Protein AF-A0A8H7NEH6-F1 (afdb_monomer)

Sequence (547 aa):
MSMLSLAQAREEEQWRLLWLERVTLSFSSKQAKIGVTNLLNSFQRCFSGQAAEGLDSSWQFFVHHYRNNETQAYRDPHYTYLMSNGSYHIGPNPPEGAEPLGIVYPRGVTWDYIAEVTGDNSFEAAAMREYFMKAEKCNYLPQGTPGHGFDGFITLSRNNVTYLTGSAGVVDQLSKASLEVEGIEANSTDALADLLLRDPYPPGEYSEGIFMLVSAVTETKRRSGARTYVVDTLNAKNTDGSKKYPLTLSTRSLATKVLFDQQGEVPRAYGVEYMNRARLKEVIVSGGSFNTPQILKLSGVGPREELEKFDIPVVADVPAVDNYEATVIGDAAIDWDNYSENCTFDFGASDPCYQEWLLSGTGPYGEAAAPLSLVYRSSVSDNEHPDLWLYGAPGAAVTGFYPGFSRPAASPASFSWALAQMPGPGSDARGVSRCALVEAGELALNLFNQTSETWAPITIVSPGPGEDLRQSLKDEAFGHHATGSCRMGPKGDRDACTDSQFRVQGVEGLRVADASVFPRAPGAWPTMPTYMIGLKLADILSREASS

pLDDT: mean 71.74, std 18.77, range [25.03, 95.81]

Organism: Bionectria ochroleuca (NCBI:txid29856)

Solvent-accessible surface area (backbone atoms only — not comparable to full-atom values): 30171 Å² total; per-residue (Å²): 138,64,71,65,67,63,47,55,58,50,51,51,55,53,53,58,67,72,65,77,69,71,80,63,88,73,83,75,88,69,64,91,76,71,64,83,60,64,70,89,69,70,69,89,63,54,46,62,47,63,43,60,65,30,63,56,70,43,81,94,72,46,39,51,94,51,85,67,72,83,69,63,54,58,62,24,66,57,31,28,24,41,35,88,88,74,49,78,47,69,23,58,83,74,66,92,79,46,46,83,52,28,38,40,55,13,36,28,36,30,51,50,59,47,14,62,59,40,71,38,67,73,34,24,56,76,54,41,40,55,37,47,24,59,37,24,15,53,70,70,61,68,91,82,46,80,74,59,15,73,83,26,66,32,26,33,26,55,53,68,62,64,70,48,58,68,18,70,61,52,41,48,55,50,35,48,50,25,32,76,62,58,68,41,78,48,91,39,59,64,56,42,43,59,46,31,66,45,78,87,76,57,77,89,62,74,68,57,28,50,31,49,52,68,39,56,18,38,98,54,36,42,79,38,36,71,70,53,49,52,52,50,51,64,68,35,54,43,98,88,69,47,70,61,51,97,73,80,88,75,79,101,65,75,76,60,29,58,38,66,46,72,89,52,100,53,38,29,33,30,49,38,73,77,55,97,65,79,77,41,84,60,42,77,45,63,57,31,34,74,46,37,46,47,28,34,37,69,48,11,37,28,43,54,76,64,33,58,74,69,79,36,68,78,63,30,56,27,54,66,52,84,53,42,24,31,52,37,30,31,31,36,65,44,67,45,69,52,84,54,76,78,46,67,86,69,74,46,94,83,12,57,34,43,51,40,26,72,74,70,21,41,57,59,50,38,38,66,88,49,53,41,34,36,34,36,59,42,97,71,44,60,70,87,47,50,27,34,41,38,36,26,30,74,38,26,59,69,83,57,67,50,101,65,52,63,64,62,90,46,47,48,25,18,32,18,43,31,42,33,42,24,50,52,89,64,60,49,101,81,59,52,70,66,48,40,57,40,53,52,45,52,49,48,53,49,52,50,72,66,49,57,74,87,37,40,67,56,45,59,60,37,51,45,90,88,57,56,57,76,51,40,55,61,64,58,46,19,34,75,61,45,30,9,33,37,10,44,21,33,91,84,44,60,67,22,30,16,30,90,85,29,36,33,57,72,47,36,38,36,32,53,54,36,39,14,36,33,74,25,20,63,32,80,62,41,66,68,56,34,51,26,49,45,49,50,52,52,50,52,52,52,52,66,75,72,111

Radius of gyration: 24.18 Å; Cα contacts (8 Å, |Δi|>4): 1091; chains: 1; bounding box: 61×60×71 Å

Foldseek 3Di:
DDCVVVVVVVVLVVLVVQPPDDWDADDDPPQPPFAADDPPPPDDQLADLVQQQDSNRHDDAFTDPDPPHPPQQLQFQAFWWQDPVRDIDGHHDDPPPTHTGHAFFFAFAFQVVLCVFQVPCCSPLVNLLVLLQQAEQEPLDPPPDPSHHNPHQQYKAFFDLCQQLVWPLSVQLQQLQQCVWVVDRQPHSVSSSVQQSDDCDDPPARGWGKYFDIARADPLLTHTAPVSVLVCQQCDADPVRHRPDPDDDDPPQDFQEFDWDPPDPFTATFGTPSDPDGGDLFAEDAPPQPVSLRRCLQHQAEAPVVNVVVVHHHQAHAFWDGRWWFKWKWFWPDFTDGQCPQAPPPLDPSGVQNVCCVPRVDGDSSHHQFGIKTFHQDPLADPPHTFKIWTKHQQDDCLADHNPNSPDPGGSRMMMTIIHTHHDDPDDPSPSVLRRVLVVVVVVVVSQVSRDPVGPDIGIPPVHDPDDNSVSRVSSMHYDQIATRQEEGYQPPSHHQAHPLQDGHRHHRYGYQARHHGNGQHGSHNRSVSSSSVVVNVVSVVVVVVD

Structure (mmCIF, N/CA/C/O backbone):
data_AF-A0A8H7NEH6-F1
#
_entry.id   AF-A0A8H7NEH6-F1
#
loop_
_atom_site.group_PDB
_atom_site.id
_atom_site.type_symbol
_atom_site.label_atom_id
_atom_site.label_alt_id
_atom_site.label_comp_id
_atom_site.label_asym_id
_atom_site.label_entity_id
_atom_site.label_seq_id
_atom_site.pdbx_PDB_ins_code
_atom_site.Cartn_x
_atom_site.Cartn_y
_atom_site.Cartn_z
_atom_site.occupancy
_atom_site.B_iso_or_equiv
_atom_site.auth_seq_id
_atom_site.auth_comp_id
_atom_site.auth_asym_id
_atom_site.auth_atom_id
_atom_site.pdbx_PDB_model_num
ATOM 1 N N . MET A 1 1 ? -30.217 1.143 -34.239 1.00 41.28 1 MET A N 1
ATOM 2 C CA . MET A 1 1 ? -29.690 0.080 -33.357 1.00 41.28 1 MET A CA 1
ATOM 3 C C . MET A 1 1 ? -29.105 -0.994 -34.256 1.00 41.28 1 MET A C 1
ATOM 5 O O . MET A 1 1 ? -29.827 -1.491 -35.112 1.00 41.28 1 MET A O 1
ATOM 9 N N . SER A 1 2 ? -27.800 -1.246 -34.165 1.00 33.06 2 SER A N 1
ATOM 10 C CA . SER A 1 2 ? -27.088 -2.258 -34.960 1.00 33.06 2 SER A CA 1
ATOM 11 C C . SER A 1 2 ? -27.040 -3.594 -34.207 1.00 33.06 2 SER A C 1
ATOM 13 O O . SER A 1 2 ? -27.299 -3.640 -33.007 1.00 33.06 2 SER A O 1
ATOM 15 N N . MET A 1 3 ? -26.708 -4.695 -34.890 1.00 28.66 3 MET A N 1
ATOM 16 C CA . MET A 1 3 ? -26.667 -6.021 -34.249 1.00 28.66 3 MET A CA 1
ATOM 17 C C . MET A 1 3 ? -25.562 -6.149 -33.180 1.00 28.66 3 MET A C 1
ATOM 19 O O . MET A 1 3 ? -25.692 -6.975 -32.284 1.00 28.66 3 MET A O 1
ATOM 23 N N . LEU A 1 4 ? -24.528 -5.298 -33.229 1.00 30.97 4 LEU A N 1
ATOM 24 C CA . LEU A 1 4 ? -23.429 -5.244 -32.254 1.00 30.97 4 LEU A CA 1
ATOM 25 C C . LEU A 1 4 ? -23.921 -5.058 -30.808 1.00 30.97 4 LEU A C 1
ATOM 27 O O . LEU A 1 4 ? -23.555 -5.844 -29.939 1.00 30.97 4 LEU A O 1
ATOM 31 N N . SER A 1 5 ? -24.831 -4.108 -30.557 1.00 38.00 5 SER A N 1
ATOM 32 C CA . SER A 1 5 ? -25.334 -3.856 -29.195 1.00 38.00 5 SER A CA 1
ATOM 33 C C . SER A 1 5 ? -26.212 -4.991 -28.649 1.00 38.00 5 SER A C 1
ATOM 35 O O . SER A 1 5 ? -26.431 -5.077 -27.447 1.00 38.00 5 SER A O 1
ATOM 37 N N . LEU A 1 6 ? -26.730 -5.864 -29.522 1.00 31.31 6 LEU A N 1
ATOM 38 C CA . LEU A 1 6 ? -27.483 -7.066 -29.143 1.00 31.31 6 LEU A CA 1
ATOM 39 C C . LEU A 1 6 ? -26.590 -8.302 -28.964 1.00 31.31 6 LEU A C 1
ATOM 41 O O . LEU A 1 6 ? -27.048 -9.275 -28.368 1.00 31.31 6 LEU A O 1
ATOM 45 N N . ALA A 1 7 ? -25.347 -8.275 -29.455 1.00 33.84 7 ALA A N 1
ATOM 46 C CA . ALA A 1 7 ? -24.339 -9.281 -29.134 1.00 33.84 7 ALA A CA 1
ATOM 47 C C . ALA A 1 7 ? -23.762 -9.018 -27.735 1.00 33.84 7 ALA A C 1
ATOM 49 O O . ALA A 1 7 ? -23.886 -9.877 -26.866 1.00 33.84 7 ALA A O 1
ATOM 50 N N . GLN A 1 8 ? -23.270 -7.796 -27.486 1.00 34.50 8 GLN A N 1
ATOM 51 C CA . GLN A 1 8 ? -22.694 -7.397 -26.192 1.00 34.50 8 GLN A CA 1
ATOM 52 C C . GLN A 1 8 ? -23.668 -7.634 -25.027 1.00 34.50 8 GLN A C 1
ATOM 54 O O . GLN A 1 8 ? -23.322 -8.319 -24.072 1.00 34.50 8 GLN A O 1
ATOM 59 N N . ALA A 1 9 ? -24.924 -7.185 -25.146 1.00 33.06 9 ALA A N 1
ATOM 60 C CA . ALA A 1 9 ? -25.933 -7.386 -24.100 1.00 33.06 9 ALA A CA 1
ATOM 61 C C . ALA A 1 9 ? -26.266 -8.872 -23.825 1.00 33.06 9 ALA A C 1
ATOM 63 O O . ALA A 1 9 ? -26.680 -9.218 -22.720 1.00 33.06 9 ALA A O 1
ATOM 64 N N . ARG A 1 10 ? -26.094 -9.766 -24.813 1.00 32.19 10 ARG A N 1
ATOM 65 C CA . ARG A 1 10 ? -26.325 -11.213 -24.645 1.00 32.19 10 ARG A CA 1
ATOM 66 C C . ARG A 1 10 ? -25.123 -11.937 -24.055 1.00 32.19 10 ARG A C 1
ATOM 68 O O . ARG A 1 10 ? -25.324 -12.880 -23.295 1.00 32.19 10 ARG A O 1
ATOM 75 N N . GLU A 1 11 ? -23.906 -11.488 -24.357 1.00 36.28 11 GLU A N 1
ATOM 76 C CA . GLU A 1 11 ? -22.730 -11.904 -23.593 1.00 36.28 11 GLU A CA 1
ATOM 77 C C . GLU A 1 11 ? -22.875 -11.470 -22.133 1.00 36.28 11 GLU A C 1
ATOM 79 O O . GLU A 1 11 ? -22.785 -12.317 -21.250 1.00 36.28 11 GLU A O 1
ATOM 84 N N . GLU A 1 12 ? -23.161 -10.191 -21.862 1.00 33.59 12 GLU A N 1
ATOM 85 C CA . GLU A 1 12 ? -23.346 -9.669 -20.498 1.00 33.59 12 GLU A CA 1
ATOM 86 C C . GLU A 1 12 ? -24.378 -10.475 -19.697 1.00 33.59 12 GLU A C 1
ATOM 88 O O . GLU A 1 12 ? -24.140 -10.786 -18.531 1.00 33.59 12 GLU A O 1
ATOM 93 N N . GLU A 1 13 ? -25.497 -10.873 -20.308 1.00 31.02 13 GLU A N 1
ATOM 94 C CA . GLU A 1 13 ? -26.521 -11.684 -19.640 1.00 31.02 13 GLU A CA 1
ATOM 95 C C . GLU A 1 13 ? -26.061 -13.133 -19.362 1.00 31.02 13 GLU A C 1
ATOM 97 O O . GLU A 1 13 ? -26.392 -13.681 -18.307 1.00 31.02 13 GLU A O 1
ATOM 102 N N . GLN A 1 14 ? -25.225 -13.736 -20.221 1.00 30.92 14 GLN A N 1
ATOM 103 C CA . GLN A 1 14 ? -24.581 -15.026 -19.921 1.00 30.92 14 GLN A CA 1
ATOM 104 C C . GLN A 1 14 ? -23.496 -14.902 -18.837 1.00 30.92 14 GLN A C 1
ATOM 106 O O . GLN A 1 14 ? -23.466 -15.720 -17.913 1.00 30.92 14 GLN A O 1
ATOM 111 N N . TRP A 1 15 ? -22.656 -13.862 -18.883 1.00 31.91 15 TRP A N 1
ATOM 112 C CA . TRP A 1 15 ? -21.668 -13.567 -17.836 1.00 31.91 15 TRP A CA 1
ATOM 113 C C . TRP A 1 15 ? -22.344 -13.354 -16.472 1.00 31.91 15 TRP A C 1
ATOM 115 O O . TRP A 1 15 ? -21.888 -13.887 -15.461 1.00 31.91 15 TRP A O 1
ATOM 125 N N . ARG A 1 16 ? -23.483 -12.653 -16.442 1.00 31.06 16 ARG A N 1
ATOM 126 C CA . ARG A 1 16 ? -24.261 -12.356 -15.228 1.00 31.06 16 ARG A CA 1
ATOM 127 C C . ARG A 1 16 ? -24.837 -13.598 -14.540 1.00 31.06 16 ARG A C 1
ATOM 129 O O . ARG A 1 16 ? -25.000 -13.580 -13.322 1.00 31.06 16 ARG A O 1
ATOM 136 N N . LEU A 1 17 ? -25.125 -14.665 -15.289 1.00 28.67 17 LEU A N 1
ATOM 137 C CA . LEU A 1 17 ? -25.589 -15.945 -14.736 1.00 28.67 17 LEU A CA 1
ATOM 138 C C . LEU A 1 17 ? -24.439 -16.841 -14.249 1.00 28.67 17 LEU A C 1
ATOM 140 O O . LEU A 1 17 ? -24.634 -17.604 -13.307 1.00 28.67 17 LEU A O 1
ATOM 144 N N . LEU A 1 18 ? -23.243 -16.720 -14.833 1.00 30.75 18 LEU A N 1
ATOM 145 C CA . LEU A 1 18 ? -22.044 -17.449 -14.395 1.00 30.75 18 LEU A CA 1
ATOM 146 C C . LEU A 1 18 ? -21.397 -16.868 -13.122 1.00 30.75 18 LEU A C 1
ATOM 148 O O . LEU A 1 18 ? -20.619 -17.561 -12.474 1.00 30.75 18 LEU A O 1
ATOM 152 N N . TRP A 1 19 ? -21.698 -15.613 -12.762 1.00 32.50 19 TRP A N 1
ATOM 153 C CA . TRP A 1 19 ? -20.973 -14.867 -11.718 1.00 32.50 19 TRP A CA 1
ATOM 154 C C . TRP A 1 19 ? -21.762 -14.602 -10.420 1.00 32.50 19 TRP A C 1
ATOM 156 O O . TRP A 1 19 ? -21.294 -13.886 -9.539 1.00 32.50 19 TRP A O 1
ATOM 166 N N . LEU A 1 20 ? -22.951 -15.191 -10.250 1.00 25.03 20 LEU A N 1
ATOM 167 C CA . LEU A 1 20 ? -23.711 -15.119 -8.986 1.00 25.03 20 LEU A CA 1
ATOM 168 C C . LEU A 1 20 ? -23.193 -16.084 -7.896 1.00 25.03 20 LEU A C 1
ATOM 170 O O . LEU A 1 20 ? -23.767 -16.171 -6.809 1.00 25.03 20 LEU A O 1
ATOM 174 N N . GLU A 1 21 ? -22.105 -16.805 -8.167 1.00 27.28 21 GLU A N 1
ATOM 175 C CA . GLU A 1 21 ? -21.621 -17.916 -7.353 1.00 27.28 21 GLU A CA 1
ATOM 176 C C . GLU A 1 21 ? -20.369 -17.534 -6.539 1.00 27.28 21 GLU A C 1
ATOM 178 O O . GLU A 1 21 ? -19.264 -17.437 -7.065 1.00 27.28 21 GLU A O 1
ATOM 183 N N . ARG A 1 22 ? -20.551 -17.292 -5.233 1.00 28.23 22 ARG A N 1
ATOM 184 C CA . ARG A 1 22 ? -19.553 -16.645 -4.357 1.00 28.23 22 ARG A CA 1
ATOM 185 C C . ARG A 1 22 ? -18.315 -17.502 -4.025 1.00 28.23 22 ARG A C 1
ATOM 187 O O . ARG A 1 22 ? -18.391 -18.728 -3.920 1.00 28.23 22 ARG A O 1
ATOM 194 N N . VAL A 1 23 ? -17.208 -16.801 -3.747 1.00 30.48 23 VAL A N 1
ATOM 195 C CA . VAL A 1 23 ? -15.948 -17.318 -3.174 1.00 30.48 23 VAL A CA 1
ATOM 196 C C . VAL A 1 23 ? -16.213 -18.154 -1.917 1.00 30.48 23 VAL A C 1
ATOM 198 O O . VAL A 1 23 ? -17.055 -17.803 -1.091 1.00 30.48 23 VAL A O 1
ATOM 201 N N . THR A 1 24 ? -15.473 -19.254 -1.755 1.00 28.48 24 THR A N 1
ATOM 202 C CA . THR A 1 24 ? -15.548 -20.133 -0.577 1.00 28.48 24 THR A CA 1
ATOM 203 C C . THR A 1 24 ? -14.180 -20.207 0.100 1.00 28.48 24 THR A C 1
ATOM 205 O O . THR A 1 24 ? -13.213 -20.658 -0.509 1.00 28.48 24 THR A O 1
ATOM 208 N N . LEU A 1 25 ? -14.092 -19.773 1.361 1.00 29.62 25 LEU A N 1
ATOM 209 C CA . LEU A 1 25 ? -12.859 -19.856 2.150 1.00 29.62 25 LEU A CA 1
ATOM 210 C C . LEU A 1 25 ? -12.665 -21.279 2.694 1.00 29.62 25 LEU A C 1
ATOM 212 O O . LEU A 1 25 ? -13.548 -21.822 3.360 1.00 29.62 25 LEU A O 1
ATOM 216 N N . SER A 1 26 ? -11.497 -21.861 2.421 1.00 26.39 26 SER A N 1
ATOM 217 C CA . SER A 1 26 ? -11.055 -23.152 2.952 1.00 26.39 26 SER A CA 1
ATOM 218 C C . SER A 1 26 ? -10.017 -22.918 4.050 1.00 26.39 26 SER A C 1
ATOM 220 O O . SER A 1 26 ? -9.080 -22.149 3.857 1.00 26.39 26 SER A O 1
ATOM 222 N N . PHE A 1 27 ? -10.174 -23.559 5.211 1.00 30.88 27 PHE A N 1
ATOM 223 C CA . PHE A 1 27 ? -9.308 -23.339 6.375 1.00 30.88 27 PHE A CA 1
ATOM 224 C C . PHE A 1 27 ? -8.639 -24.646 6.824 1.00 30.88 27 PHE A C 1
ATOM 226 O O . PHE A 1 27 ? -9.260 -25.474 7.494 1.00 30.88 27 PHE A O 1
ATOM 233 N N . SER A 1 28 ? -7.353 -24.829 6.498 1.00 30.05 28 SER A N 1
ATOM 234 C CA . SER A 1 28 ? -6.568 -25.972 6.990 1.00 30.05 28 SER A CA 1
ATOM 235 C C . SER A 1 28 ? -6.084 -25.723 8.422 1.00 30.05 28 SER A C 1
ATOM 237 O O . SER A 1 28 ? -5.243 -24.862 8.687 1.00 30.05 28 SER A O 1
ATOM 239 N N . SER A 1 29 ? -6.583 -26.510 9.379 1.00 30.23 29 SER A N 1
ATOM 240 C CA . SER A 1 29 ? -6.358 -26.312 10.822 1.00 30.23 29 SER A CA 1
ATOM 241 C C . SER A 1 29 ? -4.916 -26.564 11.308 1.00 30.23 29 SER A C 1
ATOM 243 O O . SER A 1 29 ? -4.668 -26.598 12.515 1.00 30.23 29 SER A O 1
ATOM 245 N N . LYS A 1 30 ? -3.961 -26.796 10.396 1.00 30.77 30 LYS A N 1
ATOM 246 C CA . LYS A 1 30 ? -2.550 -27.090 10.698 1.00 30.77 30 LYS A CA 1
ATOM 247 C C . LYS A 1 30 ? -1.691 -25.832 10.873 1.00 30.77 30 LYS A C 1
ATOM 249 O O . LYS A 1 30 ? -0.760 -25.864 11.676 1.00 30.77 30 LYS A O 1
ATOM 254 N N . GLN A 1 31 ? -1.987 -24.740 10.158 1.00 34.28 31 GLN A N 1
ATOM 255 C CA . GLN A 1 31 ? -1.106 -23.558 10.105 1.00 34.28 31 GLN A CA 1
ATOM 256 C C . GLN A 1 31 ? -0.928 -22.857 11.466 1.00 34.28 31 GLN A C 1
ATOM 258 O O . GLN A 1 31 ? 0.147 -22.341 11.753 1.00 34.28 31 GLN A O 1
ATOM 263 N N . ALA A 1 32 ? -1.926 -22.913 12.355 1.00 33.50 32 ALA A N 1
ATOM 264 C CA . ALA A 1 32 ? -1.947 -22.211 13.647 1.00 33.50 32 ALA A CA 1
ATOM 265 C C . ALA A 1 32 ? -0.923 -22.697 14.711 1.00 33.50 32 ALA A C 1
ATOM 267 O O . ALA A 1 32 ? -1.087 -22.409 15.898 1.00 33.50 32 ALA A O 1
ATOM 268 N N . LYS A 1 33 ? 0.105 -23.474 14.335 1.00 29.62 33 LYS A N 1
ATOM 269 C CA . LYS A 1 33 ? 1.068 -24.106 15.262 1.00 29.62 33 LYS A CA 1
ATOM 270 C C . LYS A 1 33 ? 2.554 -23.943 14.912 1.00 29.62 33 LYS A C 1
ATOM 272 O O . LYS A 1 33 ? 3.383 -24.463 15.657 1.00 29.62 33 LYS A O 1
ATOM 277 N N . ILE A 1 34 ? 2.918 -23.250 13.830 1.00 29.73 34 ILE A N 1
ATOM 278 C CA . ILE A 1 34 ? 4.318 -23.130 13.379 1.00 29.73 34 ILE A CA 1
ATOM 279 C C . ILE A 1 34 ? 4.655 -21.655 13.103 1.00 29.73 34 ILE A C 1
ATOM 281 O O . ILE A 1 34 ? 3.936 -21.006 12.356 1.00 29.73 34 ILE A O 1
ATOM 285 N N . GLY A 1 35 ? 5.753 -21.147 13.685 1.00 29.84 35 GLY A N 1
ATOM 286 C CA . GLY A 1 35 ? 6.295 -19.801 13.407 1.00 29.84 35 GLY A CA 1
ATOM 287 C C . GLY A 1 35 ? 6.093 -18.752 14.513 1.00 29.84 35 GLY A C 1
ATOM 288 O O . GLY A 1 35 ? 5.342 -17.801 14.333 1.00 29.84 35 GLY A O 1
ATOM 289 N N . VAL A 1 36 ? 6.769 -18.891 15.667 1.00 36.47 36 VAL A N 1
ATOM 290 C CA . VAL A 1 36 ? 6.832 -17.824 16.697 1.00 36.47 36 VAL A CA 1
ATOM 291 C C . VAL A 1 36 ? 8.212 -17.763 17.376 1.00 36.47 36 VAL A C 1
ATOM 293 O O . VAL A 1 36 ? 8.354 -18.055 18.568 1.00 36.47 36 VAL A O 1
ATOM 296 N N . THR A 1 37 ? 9.245 -17.339 16.649 1.00 28.98 37 THR A N 1
ATOM 297 C CA . THR A 1 37 ? 10.549 -16.975 17.236 1.00 28.98 37 THR A CA 1
ATOM 298 C C . THR A 1 37 ? 10.632 -15.451 17.419 1.00 28.98 37 THR A C 1
ATOM 300 O O . THR A 1 37 ? 9.616 -14.767 17.518 1.00 28.98 37 THR A O 1
ATOM 303 N N . ASN A 1 38 ? 11.802 -14.881 17.694 1.00 29.75 38 ASN A N 1
ATOM 304 C CA . ASN A 1 38 ? 11.955 -13.548 18.292 1.00 29.75 38 ASN A CA 1
ATOM 305 C C . ASN A 1 38 ? 11.635 -12.345 17.368 1.00 29.75 38 ASN A C 1
ATOM 307 O O . ASN A 1 38 ? 12.537 -11.594 17.010 1.00 29.75 38 ASN A O 1
ATOM 311 N N . LEU A 1 39 ? 10.344 -12.059 17.148 1.00 35.16 39 LEU A N 1
ATOM 312 C CA . LEU A 1 39 ? 9.772 -10.844 16.514 1.00 35.16 39 LEU A CA 1
ATOM 313 C C . LEU A 1 39 ? 10.336 -9.480 16.978 1.00 35.16 39 LEU A C 1
ATOM 315 O O . LEU A 1 39 ? 10.158 -8.462 16.308 1.00 35.16 39 LEU A O 1
ATOM 319 N N . LEU A 1 40 ? 10.982 -9.421 18.146 1.00 34.34 40 LEU A N 1
ATOM 320 C CA . LEU A 1 40 ? 11.636 -8.206 18.646 1.00 34.34 40 LEU A CA 1
ATOM 321 C C . LEU A 1 40 ? 13.086 -8.050 18.148 1.00 34.34 40 LEU A C 1
ATOM 323 O O . LEU A 1 40 ? 13.556 -6.918 18.061 1.00 34.34 40 LEU A O 1
ATOM 327 N N . ASN A 1 41 ? 13.744 -9.152 17.765 1.00 31.69 41 ASN A N 1
ATOM 328 C CA . ASN A 1 41 ? 15.150 -9.216 17.340 1.00 31.69 41 ASN A CA 1
ATOM 329 C C . ASN A 1 41 ? 15.333 -9.641 15.866 1.00 31.69 41 ASN A C 1
ATOM 331 O O . ASN A 1 41 ? 16.468 -9.789 15.421 1.00 31.69 41 ASN A O 1
ATOM 335 N N . SER A 1 42 ? 14.265 -9.857 15.094 1.00 33.62 42 SER A N 1
ATOM 336 C CA . SER A 1 42 ? 14.351 -10.134 13.652 1.00 33.62 42 SER A CA 1
ATOM 337 C C . SER A 1 42 ? 14.835 -8.881 12.899 1.00 33.62 42 SER A C 1
ATOM 339 O O . SER A 1 42 ? 14.078 -7.932 12.688 1.00 33.62 42 SER A O 1
ATOM 341 N N . PHE A 1 43 ? 16.127 -8.863 12.565 1.00 38.16 43 PHE A N 1
ATOM 342 C CA . PHE A 1 43 ? 16.890 -7.689 12.129 1.00 38.16 43 PHE A CA 1
ATOM 343 C C . PHE A 1 43 ? 16.514 -7.122 10.743 1.00 38.16 43 PHE A C 1
ATOM 345 O O . PHE A 1 43 ? 16.302 -7.857 9.784 1.00 38.16 43 PHE A O 1
ATOM 352 N N . GLN A 1 44 ? 16.552 -5.786 10.652 1.00 41.16 44 GLN A N 1
ATOM 353 C CA . GLN A 1 44 ? 17.107 -4.959 9.558 1.00 41.16 44 GLN A CA 1
ATOM 354 C C . GLN A 1 44 ? 16.741 -5.190 8.069 1.00 41.16 44 GLN A C 1
ATOM 356 O O . GLN A 1 44 ? 17.245 -4.438 7.240 1.00 41.16 44 GLN A O 1
ATOM 361 N N . ARG A 1 45 ? 15.841 -6.096 7.667 1.00 40.59 45 ARG A N 1
ATOM 362 C CA . ARG A 1 45 ? 15.474 -6.231 6.236 1.00 40.59 45 ARG A CA 1
ATOM 363 C C . ARG A 1 45 ? 14.664 -5.019 5.732 1.00 40.59 45 ARG A C 1
ATOM 365 O O . ARG A 1 45 ? 13.461 -4.904 5.998 1.00 40.59 45 ARG A O 1
ATOM 372 N N . CYS A 1 46 ? 15.333 -4.106 5.019 1.00 40.22 46 CYS A N 1
ATOM 373 C CA . CYS A 1 46 ? 14.684 -3.010 4.284 1.00 40.22 46 CYS A CA 1
ATOM 374 C C . CYS A 1 46 ? 14.198 -3.435 2.897 1.00 40.22 46 CYS A C 1
ATOM 376 O O . CYS A 1 46 ? 13.132 -2.978 2.495 1.00 40.22 46 CYS A O 1
ATOM 378 N N . PHE A 1 47 ? 14.875 -4.383 2.237 1.00 44.66 47 PHE A N 1
ATOM 379 C CA . PHE A 1 47 ? 14.348 -5.009 1.024 1.00 44.66 47 PHE A CA 1
ATOM 380 C C . PHE A 1 47 ? 12.986 -5.663 1.318 1.00 44.66 47 PHE A C 1
ATOM 382 O O . PHE A 1 47 ? 12.862 -6.485 2.234 1.00 44.66 47 PHE A O 1
ATOM 389 N N . SER A 1 48 ? 11.950 -5.242 0.590 1.00 55.31 48 SER A N 1
ATOM 390 C CA . SER A 1 48 ? 10.544 -5.485 0.938 1.00 55.31 48 SER A CA 1
ATOM 391 C C . SER A 1 48 ? 10.176 -6.968 0.911 1.00 55.31 48 SER A C 1
ATOM 393 O O . SER A 1 48 ? 9.623 -7.467 1.893 1.00 55.31 48 SER A O 1
ATOM 395 N N . GLY A 1 49 ? 10.551 -7.680 -0.157 1.00 56.81 49 GLY A N 1
ATOM 396 C CA . GLY A 1 49 ? 10.222 -9.094 -0.358 1.00 56.81 49 GLY A CA 1
ATOM 397 C C . GLY A 1 49 ? 10.673 -9.988 0.801 1.00 56.81 49 GLY A C 1
ATOM 398 O O . GLY A 1 49 ? 9.846 -10.610 1.460 1.00 56.81 49 GLY A O 1
ATOM 399 N N . GLN A 1 50 ? 11.970 -10.008 1.134 1.00 57.94 50 GLN A N 1
ATOM 400 C CA . GLN A 1 50 ? 12.474 -10.899 2.195 1.00 57.94 50 GLN A CA 1
ATOM 401 C C . GLN A 1 50 ? 11.974 -10.529 3.605 1.00 57.94 50 GLN A C 1
ATOM 403 O O . GLN A 1 50 ? 12.099 -11.332 4.530 1.00 57.94 50 GLN A O 1
ATOM 408 N N . ALA A 1 51 ? 11.413 -9.331 3.801 1.00 56.69 51 ALA A N 1
ATOM 409 C CA . ALA A 1 51 ? 10.708 -8.983 5.035 1.00 56.69 51 ALA A CA 1
ATOM 410 C C . ALA A 1 51 ? 9.264 -9.527 5.058 1.00 56.69 51 ALA A C 1
ATOM 412 O O . ALA A 1 51 ? 8.782 -9.919 6.123 1.00 56.69 51 ALA A O 1
ATOM 413 N N . ALA A 1 52 ? 8.601 -9.584 3.898 1.00 56.28 52 ALA A N 1
ATOM 414 C CA . ALA A 1 52 ? 7.274 -10.176 3.724 1.00 56.28 52 ALA A CA 1
ATOM 415 C C . ALA A 1 52 ? 7.279 -11.716 3.805 1.00 56.28 52 ALA A C 1
ATOM 417 O O . ALA A 1 52 ? 6.253 -12.300 4.132 1.00 56.28 52 ALA A O 1
ATOM 418 N N . GLU A 1 53 ? 8.424 -12.369 3.578 1.00 55.41 53 GLU A N 1
ATOM 419 C CA . GLU A 1 53 ? 8.579 -13.835 3.652 1.00 55.41 53 GLU A CA 1
ATOM 420 C C . GLU A 1 53 ? 9.175 -14.362 4.973 1.00 55.41 53 GLU A C 1
ATOM 422 O O . GLU A 1 53 ? 9.377 -15.565 5.143 1.00 55.41 53 GLU A O 1
ATOM 427 N N . GLY A 1 54 ? 9.482 -13.489 5.937 1.00 55.06 54 GLY A N 1
ATOM 428 C CA . GLY A 1 54 ? 10.058 -13.917 7.213 1.00 55.06 54 GLY A CA 1
ATOM 429 C C . GLY A 1 54 ? 9.117 -14.849 7.987 1.00 55.06 54 GLY A C 1
ATOM 430 O O . GLY A 1 54 ? 7.991 -14.468 8.298 1.00 55.06 54 GLY A O 1
ATOM 431 N N . LEU A 1 55 ? 9.569 -16.051 8.365 1.00 50.09 55 LEU A N 1
ATOM 432 C CA . LEU A 1 55 ? 8.751 -17.024 9.122 1.00 50.09 55 LEU A CA 1
ATOM 433 C C . LEU A 1 55 ? 8.307 -16.527 10.511 1.00 50.09 55 LEU A C 1
ATOM 435 O O . LEU A 1 55 ? 7.350 -17.049 11.070 1.00 50.09 55 LEU A O 1
ATOM 439 N N . ASP A 1 56 ? 8.993 -15.526 11.067 1.00 46.69 56 ASP A N 1
ATOM 440 C CA . ASP A 1 56 ? 8.599 -14.872 12.320 1.00 46.69 56 ASP A CA 1
ATOM 441 C C . ASP A 1 56 ? 7.647 -13.674 12.101 1.00 46.69 56 ASP A C 1
ATOM 443 O O . ASP A 1 56 ? 7.094 -13.158 13.069 1.00 46.69 56 ASP A O 1
ATOM 447 N N . SER A 1 57 ? 7.467 -13.198 10.861 1.00 43.84 57 SER A N 1
ATOM 448 C CA . SER A 1 57 ? 6.768 -11.941 10.530 1.00 43.84 57 SER A CA 1
ATOM 449 C C . SER A 1 57 ? 5.682 -12.051 9.452 1.00 43.84 57 SER A C 1
ATOM 451 O O . SER A 1 57 ? 4.984 -11.068 9.216 1.00 43.84 57 SER A O 1
ATOM 453 N N . SER A 1 58 ? 5.521 -13.212 8.816 1.00 46.00 58 SER A N 1
ATOM 454 C CA . SER A 1 58 ? 4.575 -13.457 7.722 1.00 46.00 58 SER A CA 1
ATOM 455 C C . SER A 1 58 ? 3.466 -14.425 8.133 1.00 46.00 58 SER A C 1
ATOM 457 O O . SER A 1 58 ? 3.687 -15.344 8.919 1.00 46.00 58 SER A O 1
ATOM 459 N N . TRP A 1 59 ? 2.258 -14.201 7.616 1.00 47.88 59 TRP A N 1
ATOM 460 C CA . TRP A 1 59 ? 1.104 -15.092 7.763 1.00 47.88 59 TRP A CA 1
ATOM 461 C C . TRP A 1 59 ? 0.602 -15.413 6.355 1.00 47.88 59 TRP A C 1
ATOM 463 O O . TRP A 1 59 ? 0.184 -14.513 5.632 1.00 47.88 59 TRP A O 1
ATOM 473 N N . GLN A 1 60 ? 0.705 -16.681 5.957 1.00 53.09 60 GLN A N 1
ATOM 474 C CA . GLN A 1 60 ? 0.447 -17.126 4.586 1.00 53.09 60 GLN A CA 1
ATOM 475 C C . GLN A 1 60 ? -1.018 -17.559 4.445 1.00 53.09 60 GLN A C 1
ATOM 477 O O . GLN A 1 60 ? -1.382 -18.675 4.828 1.00 53.09 60 GLN A O 1
ATOM 482 N N . PHE A 1 61 ? -1.855 -16.651 3.940 1.00 47.09 61 PHE A N 1
ATOM 483 C CA . PHE A 1 61 ? -3.259 -16.905 3.613 1.00 47.09 61 PHE A CA 1
ATOM 484 C C . PHE A 1 61 ? -3.386 -17.295 2.139 1.00 47.09 61 PHE A C 1
ATOM 486 O O . PHE A 1 61 ? -2.732 -16.696 1.292 1.00 47.09 61 PHE A O 1
ATOM 493 N N . PHE A 1 62 ? -4.253 -18.262 1.842 1.00 53.19 62 PHE A N 1
ATOM 494 C CA . PHE A 1 62 ? -4.494 -18.754 0.487 1.00 53.19 62 PHE A CA 1
ATOM 495 C C . PHE A 1 62 ? -6.003 -18.818 0.219 1.00 53.19 62 PHE A C 1
ATOM 497 O O . PHE A 1 62 ? -6.769 -19.194 1.111 1.00 53.19 62 PHE A O 1
ATOM 504 N N . VAL A 1 63 ? -6.436 -18.442 -0.988 1.00 46.00 63 VAL A N 1
ATOM 505 C CA . VAL A 1 63 ? -7.852 -18.453 -1.399 1.00 46.00 63 VAL A CA 1
ATOM 506 C C . VAL A 1 63 ? -8.065 -19.129 -2.757 1.00 46.00 63 VAL A C 1
ATOM 508 O O . VAL A 1 63 ? -7.174 -19.152 -3.606 1.00 46.00 63 VAL A O 1
ATOM 511 N N . HIS A 1 64 ? -9.266 -19.675 -2.976 1.00 46.22 64 HIS A N 1
ATOM 512 C CA . HIS A 1 64 ? -9.665 -20.278 -4.251 1.00 46.22 64 HIS A CA 1
ATOM 513 C C . HIS A 1 64 ? -10.322 -19.230 -5.167 1.00 46.22 64 HIS A C 1
ATOM 515 O O . HIS A 1 64 ? -11.388 -18.710 -4.841 1.00 46.22 64 HIS A O 1
ATOM 521 N N . HIS A 1 65 ? -9.722 -18.974 -6.335 1.00 41.75 65 HIS A N 1
ATOM 522 C CA . HIS A 1 65 ? -10.230 -18.022 -7.340 1.00 41.75 65 HIS A CA 1
ATOM 523 C C . HIS A 1 65 ? -11.535 -18.493 -8.018 1.00 41.75 65 HIS A C 1
ATOM 525 O O . HIS A 1 65 ? -12.305 -17.687 -8.534 1.00 41.75 65 HIS A O 1
ATOM 531 N N . TYR A 1 66 ? -11.796 -19.805 -8.021 1.00 45.53 66 TYR A N 1
ATOM 532 C CA . TYR A 1 66 ? -12.889 -20.436 -8.763 1.00 45.53 66 TYR A CA 1
ATOM 533 C C . TYR A 1 66 ? -13.656 -21.430 -7.882 1.00 45.53 66 TYR A C 1
ATOM 535 O O . TYR A 1 66 ? -13.057 -22.199 -7.134 1.00 45.53 66 TYR A O 1
ATOM 543 N N . ARG A 1 67 ? -14.992 -21.453 -7.997 1.00 38.28 67 ARG A N 1
ATOM 544 C CA . ARG A 1 67 ? -15.870 -22.320 -7.184 1.00 38.28 67 ARG A CA 1
ATOM 545 C C . ARG A 1 67 ? -15.826 -23.802 -7.585 1.00 38.28 67 ARG A C 1
ATOM 547 O O . ARG A 1 67 ? -16.030 -24.667 -6.739 1.00 38.28 67 ARG A O 1
ATOM 554 N N . ASN A 1 68 ? -15.541 -24.092 -8.857 1.00 48.16 68 ASN A N 1
ATOM 555 C CA . ASN A 1 68 ? -15.358 -25.451 -9.372 1.00 48.16 68 ASN A CA 1
ATOM 556 C C . ASN A 1 68 ? -13.857 -25.769 -9.436 1.00 48.16 68 ASN A C 1
ATOM 558 O O . ASN A 1 68 ? -13.120 -25.191 -10.233 1.00 48.16 68 ASN A O 1
ATOM 562 N N . ASN A 1 69 ? -13.414 -26.669 -8.560 1.00 48.91 69 ASN A N 1
ATOM 563 C CA . ASN A 1 69 ? -12.038 -26.682 -8.051 1.00 48.91 69 ASN A CA 1
ATOM 564 C C . ASN A 1 69 ? -10.985 -27.319 -8.988 1.00 48.91 69 ASN A C 1
ATOM 566 O O . ASN A 1 69 ? -9.796 -27.213 -8.721 1.00 48.91 69 ASN A O 1
ATOM 570 N N . GLU A 1 70 ? -11.398 -28.009 -10.059 1.00 53.62 70 GLU A N 1
ATOM 571 C CA . GLU A 1 70 ? -10.603 -29.119 -10.625 1.00 53.62 70 GLU A CA 1
ATOM 572 C C . GLU A 1 70 ? -9.998 -28.903 -12.025 1.00 53.62 70 GLU A C 1
ATOM 574 O O . GLU A 1 70 ? -9.382 -29.819 -12.567 1.00 53.62 70 GLU A O 1
ATOM 579 N N . THR A 1 71 ? -10.182 -27.751 -12.687 1.00 54.72 71 THR A N 1
ATOM 580 C CA . THR A 1 71 ? -9.705 -27.609 -14.089 1.00 54.72 71 THR A CA 1
ATOM 581 C C . THR A 1 71 ? -9.159 -26.244 -14.486 1.00 54.72 71 THR A C 1
ATOM 583 O O . THR A 1 71 ? -8.270 -26.204 -15.334 1.00 54.72 71 THR A O 1
ATOM 586 N N . GLN A 1 72 ? -9.653 -25.145 -13.908 1.00 51.28 72 GLN A N 1
ATOM 587 C CA . GLN A 1 72 ? -9.159 -23.798 -14.224 1.00 51.28 72 GLN A CA 1
ATOM 588 C C . GLN A 1 72 ? -8.128 -23.336 -13.184 1.00 51.28 72 GLN A C 1
ATOM 590 O O . GLN A 1 72 ? -7.005 -23.016 -13.551 1.00 51.28 72 GLN A O 1
ATOM 595 N N . 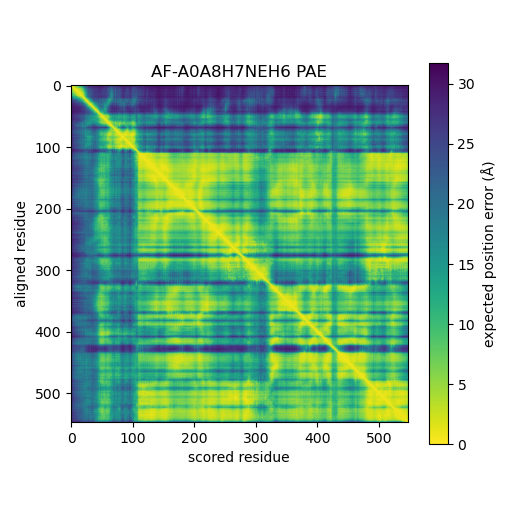ALA A 1 73 ? -8.449 -23.455 -11.890 1.00 51.69 73 ALA A N 1
ATOM 596 C CA . ALA A 1 73 ? -7.545 -23.097 -10.794 1.00 51.69 73 ALA A CA 1
ATOM 597 C C . ALA A 1 73 ? -6.196 -23.852 -10.818 1.00 51.69 73 ALA A C 1
ATOM 599 O O . ALA A 1 73 ? -5.158 -23.249 -10.592 1.00 51.69 73 ALA A O 1
ATOM 600 N N . TYR A 1 74 ? -6.175 -25.146 -11.162 1.00 57.06 74 TYR A N 1
ATOM 601 C CA . TYR A 1 74 ? -4.931 -25.937 -11.230 1.00 57.06 74 TYR A CA 1
ATOM 602 C C . TYR A 1 74 ? -4.036 -25.646 -12.453 1.00 57.06 74 TYR A C 1
ATOM 604 O O . TYR A 1 74 ? -3.018 -26.317 -12.630 1.00 57.06 74 TYR A O 1
ATOM 612 N N . ARG A 1 75 ? -4.412 -24.691 -13.315 1.00 58.69 75 ARG A N 1
ATOM 613 C CA . ARG A 1 75 ? -3.567 -24.194 -14.418 1.00 58.69 75 ARG A CA 1
ATOM 614 C C . ARG A 1 75 ? -2.810 -22.918 -14.057 1.00 58.69 75 ARG A C 1
ATOM 616 O O . ARG A 1 75 ? -1.883 -22.565 -14.774 1.00 58.69 75 ARG A O 1
ATOM 623 N N . ASP A 1 76 ? -3.214 -22.254 -12.979 1.00 55.62 76 ASP A N 1
ATOM 624 C CA . ASP A 1 76 ? -2.615 -21.014 -12.500 1.00 55.62 76 ASP A CA 1
ATOM 625 C C . ASP A 1 76 ? -1.149 -21.266 -12.067 1.00 55.62 76 ASP A C 1
ATOM 627 O O . ASP A 1 76 ? -0.892 -22.182 -11.271 1.00 55.62 76 ASP A O 1
ATOM 631 N N . PRO A 1 77 ? -0.173 -20.501 -12.596 1.00 58.94 77 PRO A N 1
ATOM 632 C CA . PRO A 1 77 ? 1.251 -20.694 -12.313 1.00 58.94 77 PRO A CA 1
ATOM 633 C C . PRO A 1 77 ? 1.653 -20.372 -10.867 1.00 58.94 77 PRO A C 1
ATOM 635 O O . PRO A 1 77 ? 2.742 -20.757 -10.444 1.00 58.94 77 PRO A O 1
ATOM 638 N N . HIS A 1 78 ? 0.781 -19.730 -10.088 1.00 52.41 78 HIS A N 1
ATOM 639 C CA . HIS A 1 78 ? 1.015 -19.321 -8.703 1.00 52.41 78 HIS A CA 1
ATOM 640 C C . HIS A 1 78 ? 0.165 -20.113 -7.691 1.00 52.41 78 HIS A C 1
ATOM 642 O O . HIS A 1 78 ? 0.311 -19.927 -6.476 1.00 52.41 78 HIS A O 1
ATOM 648 N N . TYR A 1 79 ? -0.671 -21.055 -8.156 1.00 62.88 79 TYR A N 1
ATOM 649 C CA . TYR A 1 79 ? -1.445 -21.935 -7.277 1.00 62.88 79 TYR A CA 1
ATOM 650 C C . TYR A 1 79 ? -0.520 -22.721 -6.343 1.00 62.88 79 TYR A C 1
ATOM 652 O O . TYR A 1 79 ? 0.315 -23.513 -6.785 1.00 62.88 79 TYR A O 1
ATOM 660 N N . THR A 1 80 ? -0.680 -22.517 -5.034 1.00 60.50 80 THR A N 1
ATOM 661 C CA . THR A 1 80 ? 0.198 -23.111 -4.022 1.00 60.50 80 THR A CA 1
ATOM 662 C C . THR A 1 80 ? -0.411 -24.373 -3.398 1.00 60.50 80 THR A C 1
ATOM 664 O O . THR A 1 80 ? -1.614 -24.451 -3.130 1.00 60.50 80 THR A O 1
ATOM 667 N N . TYR A 1 81 ? 0.443 -25.360 -3.118 1.00 74.88 81 TYR A N 1
ATOM 668 C CA . TYR A 1 81 ? 0.122 -26.635 -2.473 1.00 74.88 81 TYR A CA 1
ATOM 669 C C . TYR A 1 81 ? 1.071 -26.885 -1.290 1.00 74.88 81 TYR A C 1
ATOM 671 O O . TYR A 1 81 ? 2.271 -26.617 -1.379 1.00 74.88 81 TYR A O 1
ATOM 679 N N . LEU A 1 82 ? 0.559 -27.439 -0.190 1.00 71.38 82 LEU A N 1
ATOM 680 C CA . LEU A 1 82 ? 1.344 -27.887 0.960 1.00 71.38 82 LEU A CA 1
ATOM 681 C C . LEU A 1 82 ? 1.817 -29.330 0.748 1.00 71.38 82 LEU A C 1
ATOM 683 O O . LEU A 1 82 ? 1.019 -30.258 0.626 1.00 71.38 82 LEU A O 1
ATOM 687 N N . MET A 1 83 ? 3.128 -29.529 0.753 1.00 76.44 83 MET A N 1
ATOM 688 C CA . MET A 1 83 ? 3.761 -30.841 0.657 1.00 76.44 83 MET A CA 1
ATOM 689 C C . MET A 1 83 ? 3.716 -31.582 2.002 1.00 76.44 83 MET A C 1
ATOM 691 O O . MET A 1 83 ? 3.699 -30.979 3.077 1.00 76.44 83 MET A O 1
ATOM 695 N N . SER A 1 84 ? 3.770 -32.916 1.964 1.00 72.81 84 SER A N 1
ATOM 696 C CA . SER A 1 84 ? 3.712 -33.787 3.155 1.00 72.81 84 SER A CA 1
ATOM 697 C C . SER A 1 84 ? 4.872 -33.603 4.152 1.00 72.81 84 SER A C 1
ATOM 699 O O . SER A 1 84 ? 4.753 -33.983 5.316 1.00 72.81 84 SER A O 1
ATOM 701 N N . ASN A 1 85 ? 5.975 -32.989 3.717 1.00 67.50 85 ASN A N 1
ATOM 702 C CA . ASN A 1 85 ? 7.128 -32.585 4.531 1.00 67.50 85 ASN A CA 1
ATOM 703 C C . ASN A 1 85 ? 6.991 -31.172 5.150 1.00 67.50 85 ASN A C 1
ATOM 705 O O . ASN A 1 85 ? 7.886 -30.749 5.881 1.00 67.50 85 ASN A O 1
ATOM 709 N N . GLY A 1 86 ? 5.917 -30.434 4.848 1.00 58.97 86 GLY A N 1
ATOM 710 C CA . GLY A 1 86 ? 5.689 -29.058 5.297 1.00 58.97 86 GLY A CA 1
ATOM 711 C C . GLY A 1 86 ? 6.293 -27.952 4.418 1.00 58.97 86 GLY A C 1
ATOM 712 O O . GLY A 1 86 ? 6.208 -26.790 4.808 1.00 58.97 86 GLY A O 1
ATOM 713 N N . SER A 1 87 ? 6.896 -28.267 3.263 1.00 65.75 87 SER A N 1
ATOM 714 C CA . SER A 1 87 ? 7.284 -27.251 2.269 1.00 65.75 87 SER A CA 1
ATOM 715 C C . SER A 1 87 ? 6.118 -26.902 1.335 1.00 65.75 87 SER A C 1
ATOM 717 O O . SER A 1 87 ? 5.098 -27.588 1.320 1.00 65.75 87 SER A O 1
ATOM 719 N N . TYR A 1 88 ? 6.273 -25.860 0.521 1.00 68.25 88 TYR A N 1
ATOM 720 C CA . TYR A 1 88 ? 5.301 -25.509 -0.516 1.00 68.25 88 TYR A CA 1
ATOM 721 C C . TYR A 1 88 ? 5.751 -26.000 -1.899 1.00 68.25 88 TYR A C 1
ATOM 723 O O . TYR A 1 88 ? 6.948 -26.137 -2.157 1.00 68.25 88 TYR A O 1
ATOM 731 N N . HIS A 1 89 ? 4.784 -26.260 -2.773 1.00 70.31 89 HIS A N 1
ATOM 732 C CA . HIS A 1 89 ? 4.947 -26.369 -4.222 1.00 70.31 89 HIS A CA 1
ATOM 733 C C . HIS A 1 89 ? 4.041 -25.321 -4.879 1.00 70.31 89 HIS A C 1
ATOM 735 O O . HIS A 1 89 ? 2.961 -25.049 -4.355 1.00 70.31 89 HIS A O 1
ATOM 741 N N . ILE A 1 90 ? 4.488 -24.718 -5.979 1.00 66.75 90 ILE A N 1
ATOM 742 C CA . ILE A 1 90 ? 3.834 -23.584 -6.636 1.00 66.75 90 ILE A CA 1
ATOM 743 C C . ILE A 1 90 ? 3.729 -23.899 -8.133 1.00 66.75 90 ILE A C 1
ATOM 745 O O . ILE A 1 90 ? 4.724 -24.311 -8.733 1.00 66.75 90 ILE A O 1
ATOM 749 N N . GLY A 1 91 ? 2.539 -23.709 -8.705 1.00 64.62 91 GLY A N 1
ATOM 750 C CA . GLY A 1 91 ? 2.261 -23.876 -10.132 1.00 64.62 91 GLY A CA 1
ATOM 751 C C . GLY A 1 91 ? 1.617 -25.215 -10.523 1.00 64.62 91 GLY A C 1
ATOM 752 O O . GLY A 1 91 ? 1.237 -26.018 -9.665 1.00 64.62 91 GLY A O 1
ATOM 753 N N . PRO A 1 92 ? 1.423 -25.460 -11.831 1.00 64.94 92 PRO A N 1
ATOM 754 C CA . PRO A 1 92 ? 0.675 -26.610 -12.326 1.00 64.94 92 PRO A CA 1
ATOM 755 C C . PRO A 1 92 ? 1.451 -27.931 -12.201 1.00 64.94 92 PRO A C 1
ATOM 757 O O . PRO A 1 92 ? 2.661 -27.990 -12.415 1.00 64.94 92 PRO A O 1
ATOM 760 N N . ASN A 1 93 ? 0.703 -29.028 -12.024 1.00 75.75 93 ASN A N 1
ATOM 761 C CA . ASN A 1 93 ? 1.187 -30.414 -11.864 1.00 75.75 93 ASN A CA 1
ATOM 762 C C . ASN A 1 93 ? 1.877 -30.698 -10.504 1.00 75.75 93 ASN A C 1
ATOM 764 O O . ASN A 1 93 ? 3.054 -31.071 -10.472 1.00 75.75 93 ASN A O 1
ATOM 768 N N . PRO A 1 94 ? 1.149 -30.574 -9.375 1.00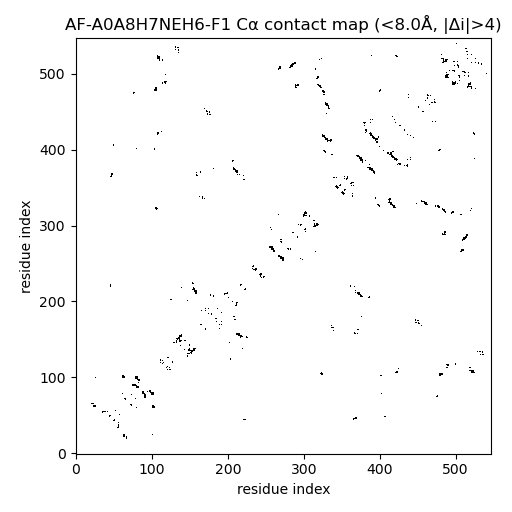 79.19 94 PRO A N 1
ATOM 769 C CA . PRO A 1 94 ? 1.692 -30.833 -8.044 1.00 79.19 94 PRO A CA 1
ATOM 770 C C . PRO A 1 94 ? 2.139 -32.295 -7.843 1.00 79.19 94 PRO A C 1
ATOM 772 O O . PRO A 1 94 ? 1.530 -33.211 -8.404 1.00 79.19 94 PRO A O 1
ATOM 775 N N . PRO A 1 95 ? 3.145 -32.550 -6.983 1.00 77.88 95 PRO A N 1
ATOM 776 C CA . PRO A 1 95 ? 3.517 -33.903 -6.577 1.00 77.88 95 PRO A CA 1
ATOM 777 C C . PRO A 1 95 ? 2.376 -34.672 -5.892 1.00 77.88 95 PRO A C 1
ATOM 779 O O . PRO A 1 95 ? 1.544 -34.099 -5.184 1.00 77.88 95 PRO A O 1
ATOM 782 N N . GLU A 1 96 ? 2.372 -35.996 -6.059 1.00 75.06 96 GLU A N 1
ATOM 783 C CA . GLU A 1 96 ? 1.346 -36.880 -5.497 1.00 75.06 96 GLU A CA 1
ATOM 784 C C . GLU A 1 96 ? 1.260 -36.750 -3.963 1.00 75.06 96 GLU A C 1
ATOM 786 O O . GLU A 1 96 ? 2.249 -36.909 -3.244 1.00 75.06 96 GLU A O 1
ATOM 791 N N . GLY A 1 97 ? 0.057 -36.456 -3.458 1.00 69.25 97 GLY A N 1
ATOM 792 C CA . GLY A 1 97 ? -0.211 -36.278 -2.027 1.00 69.25 97 GLY A CA 1
ATOM 793 C C . GLY A 1 97 ? -0.014 -34.858 -1.474 1.00 69.25 97 GLY A C 1
ATOM 794 O O . GLY A 1 97 ? -0.061 -34.694 -0.254 1.00 69.25 97 GLY A O 1
ATOM 795 N N . ALA A 1 98 ? 0.191 -33.840 -2.319 1.00 74.69 98 ALA A N 1
ATOM 796 C CA . ALA A 1 98 ? 0.178 -32.438 -1.890 1.00 74.69 98 ALA A CA 1
ATOM 797 C C . ALA A 1 98 ? -1.255 -31.920 -1.606 1.00 74.69 98 ALA A C 1
ATOM 799 O O . ALA A 1 98 ? -2.202 -32.229 -2.327 1.00 74.69 98 ALA A O 1
ATOM 800 N N . GLU A 1 99 ? -1.415 -31.115 -0.552 1.00 75.56 99 GLU A N 1
ATOM 801 C CA . GLU A 1 99 ? -2.687 -30.525 -0.099 1.00 75.56 99 GLU A CA 1
ATOM 802 C C . GLU A 1 99 ? -2.878 -29.137 -0.759 1.00 75.56 99 GLU A C 1
ATOM 804 O O . GLU A 1 99 ? -2.092 -28.232 -0.476 1.00 75.56 99 GLU A O 1
ATOM 809 N N . PRO A 1 100 ? -3.863 -28.931 -1.658 1.00 67.69 100 PRO A N 1
ATOM 810 C CA . PRO A 1 100 ? -4.033 -27.665 -2.381 1.00 67.69 100 PRO A CA 1
ATOM 811 C C . PRO A 1 100 ? -4.473 -26.522 -1.456 1.00 67.69 100 PRO A C 1
ATOM 813 O O . PRO A 1 100 ? -5.409 -26.695 -0.677 1.00 67.69 100 PRO A O 1
ATOM 816 N N . LEU A 1 101 ? -3.843 -25.346 -1.581 1.00 49.47 101 LEU 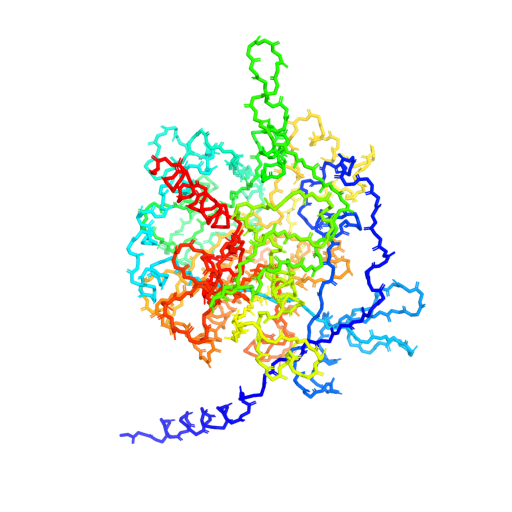A N 1
ATOM 817 C CA . LEU A 1 101 ? -4.098 -24.184 -0.717 1.00 49.47 101 LEU A CA 1
ATOM 818 C C . LEU A 1 101 ? -4.798 -23.021 -1.438 1.00 49.47 101 LEU A C 1
ATOM 820 O O . LEU A 1 101 ? -5.792 -22.519 -0.923 1.00 49.47 101 LEU A O 1
ATOM 824 N N . GLY A 1 102 ? -4.292 -22.589 -2.601 1.00 52.12 102 GLY A N 1
ATOM 825 C CA . GLY A 1 102 ? -4.788 -21.400 -3.320 1.00 52.12 102 GLY A CA 1
ATOM 826 C C . GLY A 1 102 ? -3.725 -20.317 -3.569 1.00 52.12 102 GLY A C 1
ATOM 827 O O . GLY A 1 102 ? -2.540 -20.639 -3.668 1.00 52.12 102 GLY A O 1
ATOM 828 N N . ILE A 1 103 ? -4.172 -19.058 -3.714 1.00 42.50 103 ILE A N 1
ATOM 829 C CA . ILE A 1 103 ? -3.431 -17.863 -4.217 1.00 42.50 103 ILE A CA 1
ATOM 830 C C . ILE A 1 103 ? -3.765 -16.602 -3.336 1.00 42.50 103 ILE A C 1
ATOM 832 O O . ILE A 1 103 ? -4.444 -16.764 -2.319 1.00 42.50 103 ILE A O 1
ATOM 836 N N . VAL A 1 104 ? -3.290 -15.373 -3.654 1.00 39.03 104 VAL A N 1
ATOM 837 C CA . VAL A 1 104 ? -3.320 -14.110 -2.834 1.00 39.03 104 VAL A CA 1
ATOM 838 C C . VAL A 1 104 ? -3.808 -12.852 -3.654 1.00 39.03 104 VAL A C 1
ATOM 840 O O . VAL A 1 104 ? -3.572 -12.842 -4.858 1.00 39.03 104 VAL A O 1
ATOM 843 N N . TYR A 1 105 ? -4.506 -11.823 -3.077 1.00 31.89 105 TYR A N 1
ATOM 844 C CA . TYR A 1 105 ? -5.670 -11.123 -3.755 1.00 31.89 105 TYR A CA 1
ATOM 845 C C . TYR A 1 105 ? -6.083 -9.601 -3.374 1.00 31.89 105 TYR A C 1
ATOM 847 O O . TYR A 1 105 ? -6.616 -9.445 -2.270 1.00 31.89 105 TYR A O 1
ATOM 855 N N . PRO A 1 106 ? -5.712 -8.466 -4.107 1.00 40.09 106 PRO A N 1
ATOM 856 C CA . PRO A 1 106 ? -6.198 -6.980 -4.067 1.00 40.09 106 PRO A CA 1
ATOM 857 C C . PRO A 1 106 ? -5.682 -5.798 -5.035 1.00 40.09 106 PRO A C 1
ATOM 859 O O . PRO A 1 106 ? -4.522 -5.890 -5.395 1.00 40.09 106 PRO A O 1
ATOM 862 N N . ARG A 1 107 ? -6.216 -4.621 -5.552 1.00 35.31 107 ARG A N 1
ATOM 863 C CA . ARG A 1 107 ? -7.356 -3.605 -5.852 1.00 35.31 107 ARG A CA 1
ATOM 864 C C . ARG A 1 107 ? -8.009 -2.460 -4.981 1.00 35.31 107 ARG A C 1
ATOM 866 O O . ARG A 1 107 ? -8.567 -2.693 -3.925 1.00 35.31 107 ARG A O 1
ATOM 873 N N . GLY A 1 108 ? -8.109 -1.217 -5.538 1.00 33.81 108 GLY A N 1
ATOM 874 C CA . GLY A 1 108 ? -8.549 0.066 -4.896 1.00 33.81 108 GLY A CA 1
ATOM 875 C C . GLY A 1 108 ? -10.059 0.494 -4.719 1.00 33.81 108 GLY A C 1
ATOM 876 O O . GLY A 1 108 ? -10.901 -0.381 -4.903 1.00 33.81 108 GLY A O 1
ATOM 877 N N . VAL A 1 109 ? -10.603 1.723 -4.394 1.00 44.81 109 VAL A N 1
ATOM 878 C CA . VAL A 1 109 ? -10.262 3.154 -3.970 1.00 44.81 109 VAL A CA 1
ATOM 879 C C . VAL A 1 109 ? -11.459 3.833 -3.233 1.00 44.81 109 VAL A C 1
ATOM 881 O O . VAL A 1 109 ? -12.592 3.613 -3.648 1.00 44.81 109 VAL A O 1
ATOM 884 N N . THR A 1 110 ? -11.261 4.655 -2.166 1.00 59.22 110 THR A N 1
ATOM 885 C CA . THR A 1 110 ? -12.327 4.954 -1.153 1.00 59.22 110 THR A CA 1
ATOM 886 C C . THR A 1 110 ? -12.794 6.378 -0.773 1.00 59.22 110 THR A C 1
ATOM 888 O O . THR A 1 110 ? -13.962 6.473 -0.418 1.00 59.22 110 THR A O 1
ATOM 891 N N . TRP A 1 111 ? -11.970 7.430 -0.643 1.00 71.38 111 TRP A N 1
ATOM 892 C CA . TRP A 1 111 ? -12.260 8.492 0.365 1.00 71.38 111 TRP A CA 1
ATOM 893 C C . TRP A 1 111 ? -13.605 9.230 0.246 1.00 71.38 111 TRP A C 1
ATOM 895 O O . TRP A 1 111 ? -14.457 9.060 1.120 1.00 71.38 111 TRP A O 1
ATOM 905 N N . ASP A 1 112 ? -13.833 9.992 -0.824 1.00 72.88 112 ASP A N 1
ATOM 906 C CA . ASP A 1 112 ? -15.099 10.719 -1.012 1.00 72.88 112 ASP A CA 1
ATOM 907 C C . ASP A 1 112 ? -16.292 9.764 -1.186 1.00 72.88 112 ASP A C 1
ATOM 909 O O . ASP A 1 112 ? -17.414 10.091 -0.812 1.00 72.88 112 ASP A O 1
ATOM 913 N N . TYR A 1 113 ? -16.036 8.530 -1.632 1.00 68.19 113 TYR A N 1
ATOM 914 C CA . TYR A 1 113 ? -17.029 7.457 -1.656 1.00 68.19 113 TYR A CA 1
ATOM 915 C C . TYR A 1 113 ? -17.433 6.984 -0.245 1.00 68.19 113 TYR A C 1
ATOM 917 O O . TYR A 1 113 ? -18.580 6.590 -0.057 1.00 68.19 113 TYR A O 1
ATOM 925 N N . ILE A 1 114 ? -16.567 7.070 0.781 1.00 72.69 114 ILE A N 1
ATOM 926 C CA . ILE A 1 114 ? -17.009 6.904 2.181 1.00 72.69 114 ILE A CA 1
ATOM 927 C C . ILE A 1 114 ? -17.970 8.036 2.541 1.00 72.69 114 ILE A C 1
ATOM 929 O O . ILE A 1 114 ? -19.058 7.757 3.039 1.00 72.69 114 ILE A O 1
ATOM 933 N N . ALA A 1 115 ? -17.589 9.289 2.269 1.00 80.69 115 ALA A N 1
ATOM 934 C CA . ALA A 1 115 ? -18.423 10.448 2.584 1.00 80.69 115 ALA A CA 1
ATOM 935 C C . ALA A 1 115 ? -19.806 10.355 1.915 1.00 80.69 115 ALA A C 1
ATOM 937 O O . ALA A 1 115 ? -20.811 10.608 2.580 1.00 80.69 115 ALA A O 1
ATOM 938 N N . GLU A 1 116 ? -19.858 9.904 0.656 1.00 79.38 116 GLU A N 1
ATOM 939 C CA . GLU A 1 116 ? -21.085 9.592 -0.082 1.00 79.38 116 GLU A CA 1
ATOM 940 C C . GLU A 1 116 ? -21.906 8.488 0.605 1.00 79.38 116 GLU A C 1
ATOM 942 O O . GLU A 1 116 ? -23.040 8.742 1.017 1.00 79.38 116 GLU A O 1
ATOM 947 N N . VAL A 1 117 ? -21.363 7.271 0.770 1.00 73.81 117 VAL A N 1
ATOM 948 C CA . VAL A 1 117 ? -22.176 6.138 1.256 1.00 73.81 117 VAL A CA 1
ATOM 949 C C . VAL A 1 117 ? -22.571 6.267 2.723 1.00 73.81 117 VAL A C 1
ATOM 951 O O . VAL A 1 117 ? -23.631 5.773 3.100 1.00 73.81 117 VAL A O 1
ATOM 954 N N . THR A 1 118 ? -21.766 6.915 3.572 1.00 82.69 118 THR A N 1
ATOM 955 C CA . THR A 1 118 ? -22.119 7.113 4.989 1.00 82.69 118 THR A CA 1
ATOM 956 C C . THR A 1 118 ? -22.877 8.410 5.254 1.00 82.69 118 THR A C 1
ATOM 958 O O . THR A 1 118 ? -23.449 8.545 6.336 1.00 82.69 118 THR A O 1
ATOM 961 N N . GLY A 1 119 ? -22.855 9.373 4.325 1.00 87.25 119 GLY A N 1
ATOM 962 C CA . GLY A 1 119 ? -23.322 10.742 4.563 1.00 87.25 119 GLY A CA 1
ATOM 963 C C . GLY A 1 119 ? -22.470 11.504 5.588 1.00 87.25 119 GLY A C 1
ATOM 964 O O . GLY A 1 119 ? -23.014 12.277 6.373 1.00 87.25 119 GLY A O 1
ATOM 965 N N . ASP A 1 120 ? -21.156 11.244 5.638 1.00 90.12 120 ASP A N 1
ATOM 966 C CA . ASP A 1 120 ? -20.233 11.865 6.605 1.00 90.12 120 ASP A CA 1
ATOM 967 C C . ASP A 1 120 ? -19.097 12.600 5.884 1.00 90.12 120 ASP A C 1
ATOM 969 O O . ASP A 1 120 ? -18.030 12.046 5.606 1.00 90.12 120 ASP A O 1
ATOM 973 N N . ASN A 1 121 ? -19.329 13.888 5.632 1.00 90.62 121 ASN A N 1
ATOM 974 C CA . ASN A 1 121 ? -18.400 14.811 4.978 1.00 90.62 121 ASN A CA 1
ATOM 975 C C . ASN A 1 121 ? -17.014 14.885 5.652 1.00 90.62 121 ASN A C 1
ATOM 977 O O . ASN A 1 121 ? -16.051 15.315 5.027 1.00 90.62 121 ASN A O 1
ATOM 981 N N . SER A 1 122 ? -16.838 14.415 6.897 1.00 90.88 122 SER A N 1
ATOM 982 C CA . SER A 1 122 ? -15.497 14.334 7.497 1.00 90.88 122 SER A CA 1
ATOM 983 C C . SER A 1 122 ? -14.583 13.294 6.827 1.00 90.88 122 SER A C 1
ATOM 985 O O . SER A 1 122 ? -13.411 13.193 7.197 1.00 90.88 122 SER A O 1
ATOM 987 N N . PHE A 1 123 ? -15.105 12.466 5.911 1.00 84.25 123 PHE A N 1
ATOM 988 C CA . PHE A 1 123 ? -14.331 11.553 5.058 1.00 84.25 123 PHE A CA 1
ATOM 989 C C . PHE A 1 123 ? -13.985 12.115 3.670 1.00 84.25 123 PHE A C 1
ATOM 991 O O . PHE A 1 123 ? -13.247 11.449 2.948 1.00 84.25 123 PHE A O 1
ATOM 998 N N . GLU A 1 124 ? -14.445 13.323 3.318 1.00 83.62 124 GLU A N 1
ATOM 999 C CA . GLU A 1 124 ? -14.018 14.011 2.090 1.00 83.62 124 GLU A CA 1
ATOM 1000 C C . GLU A 1 124 ? -12.487 14.099 2.022 1.00 83.62 124 GLU A C 1
ATOM 1002 O O . GLU A 1 124 ? -11.823 14.318 3.045 1.00 83.62 124 GLU A O 1
ATOM 1007 N N . ALA A 1 125 ? -11.908 13.972 0.827 1.00 76.19 125 ALA A N 1
ATOM 1008 C CA . ALA A 1 125 ? -10.460 13.933 0.629 1.00 76.19 125 ALA A CA 1
ATOM 1009 C C . ALA A 1 125 ? -9.744 15.152 1.238 1.00 76.19 125 ALA A C 1
ATOM 1011 O O . ALA A 1 125 ? -8.665 15.008 1.817 1.00 76.19 125 ALA A O 1
ATOM 1012 N N . ALA A 1 126 ? -10.372 16.333 1.197 1.00 80.06 126 ALA A N 1
ATOM 1013 C CA . ALA A 1 126 ? -9.865 17.554 1.825 1.00 80.06 126 ALA A CA 1
ATOM 1014 C C . ALA A 1 126 ? -9.751 17.435 3.359 1.00 80.06 126 ALA A C 1
ATOM 1016 O O . ALA A 1 126 ? -8.710 17.770 3.926 1.00 80.06 126 ALA A O 1
ATOM 1017 N N . ALA A 1 127 ? -10.777 16.901 4.032 1.00 86.50 127 ALA A N 1
ATOM 1018 C CA . ALA A 1 127 ? -10.748 16.646 5.474 1.00 86.50 127 ALA A CA 1
ATOM 1019 C C . ALA A 1 127 ? -9.781 15.500 5.824 1.00 86.50 127 ALA A C 1
ATOM 1021 O O . ALA A 1 127 ? -9.042 15.568 6.810 1.00 86.50 127 ALA A O 1
ATOM 1022 N N . MET A 1 128 ? -9.727 14.460 4.987 1.00 86.19 128 MET A N 1
ATOM 1023 C CA . MET A 1 128 ? -8.815 13.335 5.181 1.00 86.19 128 MET A CA 1
ATOM 1024 C C . MET A 1 128 ? -7.341 13.719 4.988 1.00 86.19 128 MET A C 1
ATOM 1026 O O . MET A 1 128 ? -6.483 13.154 5.675 1.00 86.19 128 MET A O 1
ATOM 1030 N N . ARG A 1 129 ? -7.028 14.722 4.153 1.00 85.56 129 ARG A N 1
ATOM 1031 C CA . ARG A 1 129 ? -5.662 15.244 3.955 1.00 85.56 129 ARG A CA 1
ATOM 1032 C C . ARG A 1 129 ? -5.031 15.751 5.255 1.00 85.56 129 ARG A C 1
ATOM 1034 O O . ARG A 1 129 ? -3.821 15.616 5.423 1.00 85.56 129 ARG A O 1
ATOM 1041 N N . GLU A 1 130 ? -5.814 16.230 6.226 1.00 89.81 130 GLU A N 1
ATOM 1042 C CA . GLU A 1 130 ? -5.275 16.540 7.557 1.00 89.81 130 GLU A CA 1
ATOM 1043 C C . GLU A 1 130 ? -4.651 15.318 8.242 1.00 89.81 130 GLU A C 1
ATOM 1045 O O . GLU A 1 130 ? -3.603 15.434 8.872 1.00 89.81 130 GLU A O 1
ATOM 1050 N N . TYR A 1 131 ? -5.275 14.141 8.142 1.00 88.19 131 TYR A N 1
ATOM 1051 C CA . TYR A 1 131 ? -4.743 12.918 8.748 1.00 88.19 131 TYR A CA 1
ATOM 1052 C C . TYR A 1 131 ? -3.540 12.368 7.973 1.00 88.19 131 TYR A C 1
ATOM 1054 O O . TYR A 1 131 ? -2.667 11.757 8.585 1.00 88.19 131 TYR A O 1
ATOM 1062 N N . PHE A 1 132 ? -3.440 12.643 6.666 1.00 85.00 132 PHE A N 1
ATOM 1063 C CA . PHE A 1 132 ? -2.215 12.401 5.897 1.00 85.00 132 PHE A CA 1
ATOM 1064 C C . PHE A 1 132 ? -1.062 13.262 6.441 1.00 85.00 132 PHE A C 1
ATOM 1066 O O . PHE A 1 132 ? -0.038 12.717 6.848 1.00 85.00 132 PHE A O 1
ATOM 1073 N N . MET A 1 133 ? -1.267 14.578 6.585 1.00 89.62 133 MET A N 1
ATOM 1074 C CA . MET A 1 133 ? -0.264 15.502 7.145 1.00 89.62 133 MET A CA 1
ATOM 1075 C C . MET A 1 133 ? 0.093 15.208 8.615 1.00 89.62 133 MET A C 1
ATOM 1077 O O . MET A 1 133 ? 1.219 15.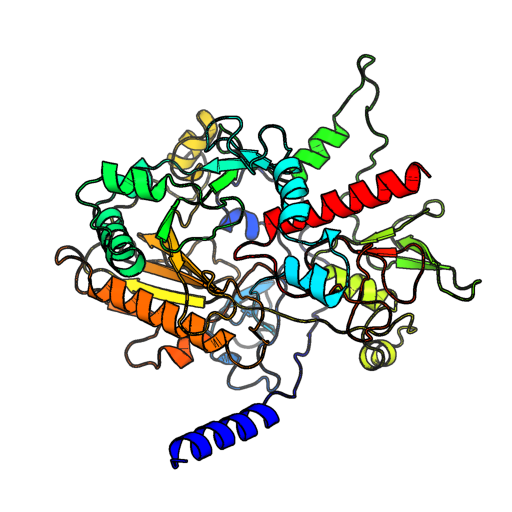451 9.035 1.00 89.62 133 MET A O 1
ATOM 1081 N N . LYS A 1 134 ? -0.838 14.659 9.410 1.00 91.94 134 LYS A N 1
ATOM 1082 C CA . LYS A 1 134 ? -0.577 14.211 10.796 1.00 91.94 134 LYS A CA 1
ATOM 1083 C C . LYS A 1 134 ? 0.218 12.892 10.858 1.00 91.94 134 LYS A C 1
ATOM 1085 O O . LYS A 1 134 ? 0.854 12.617 11.875 1.00 91.94 134 LYS A O 1
ATOM 1090 N N . ALA A 1 135 ? 0.183 12.070 9.804 1.00 87.81 135 ALA A N 1
ATOM 1091 C CA . ALA A 1 135 ? 0.971 10.840 9.701 1.00 87.81 135 ALA A CA 1
ATOM 1092 C C . A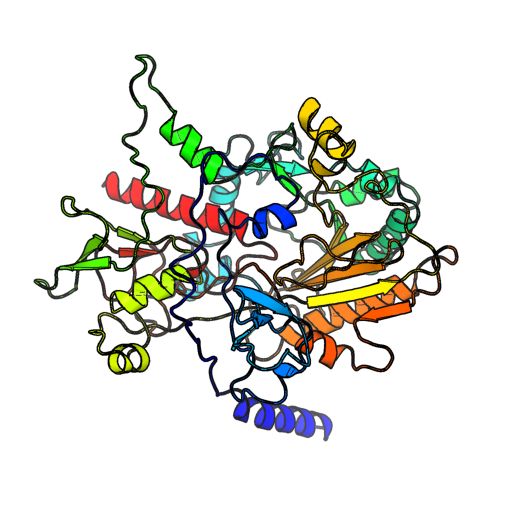LA A 1 135 ? 2.367 11.086 9.107 1.00 87.81 135 ALA A C 1
ATOM 1094 O O . ALA A 1 135 ? 3.347 10.522 9.596 1.00 87.81 135 ALA A O 1
ATOM 1095 N N . GLU A 1 136 ? 2.455 11.910 8.063 1.00 90.81 136 GLU A N 1
ATOM 1096 C CA . GLU A 1 136 ? 3.653 12.111 7.249 1.00 90.81 136 GLU A CA 1
ATOM 1097 C C . GLU A 1 136 ? 4.742 12.946 7.952 1.00 90.81 136 GLU A C 1
ATOM 1099 O O . GLU A 1 136 ? 4.490 14.004 8.533 1.00 90.81 136 GLU A O 1
ATOM 1104 N N . LYS A 1 137 ? 5.989 12.487 7.827 1.00 94.50 137 LYS A N 1
ATOM 1105 C CA . LYS A 1 137 ? 7.193 13.318 7.863 1.00 94.50 137 LYS A CA 1
ATOM 1106 C C . LYS A 1 137 ? 7.868 13.233 6.492 1.00 94.50 137 LYS A C 1
ATOM 1108 O O . LYS A 1 137 ? 8.562 12.259 6.196 1.00 94.50 137 LYS A O 1
ATOM 1113 N N . CYS A 1 138 ? 7.636 14.241 5.663 1.00 91.69 138 CYS A N 1
ATOM 1114 C CA . CYS A 1 138 ? 8.153 14.373 4.312 1.00 91.69 138 CYS A CA 1
ATOM 1115 C C . CYS A 1 138 ? 9.620 14.820 4.343 1.00 91.69 138 CYS A C 1
ATOM 1117 O O . CYS A 1 138 ? 9.938 15.911 4.813 1.00 91.69 138 CYS A O 1
ATOM 1119 N N . ASN A 1 139 ? 10.506 13.984 3.801 1.00 91.75 139 ASN A N 1
ATOM 1120 C CA . ASN A 1 139 ? 11.924 14.296 3.601 1.00 91.75 139 ASN A CA 1
ATOM 1121 C C . ASN A 1 139 ? 12.289 14.504 2.113 1.00 91.75 139 ASN A C 1
ATOM 1123 O O . ASN A 1 139 ? 13.470 14.585 1.784 1.00 91.75 139 ASN A O 1
ATOM 1127 N N . TYR A 1 140 ? 11.305 14.527 1.205 1.00 88.25 140 TYR A N 1
ATOM 1128 C CA . TYR A 1 140 ? 11.507 14.558 -0.255 1.00 88.25 140 TYR A CA 1
ATOM 1129 C C . TYR A 1 140 ? 11.038 15.859 -0.934 1.00 88.25 140 TYR A C 1
ATOM 1131 O O . TYR A 1 140 ? 11.283 16.032 -2.126 1.00 88.25 140 TYR A O 1
ATOM 1139 N N . LEU A 1 141 ? 10.413 16.777 -0.186 1.00 90.06 141 LEU A N 1
ATOM 1140 C CA . LEU A 1 141 ? 9.959 18.098 -0.641 1.00 90.06 141 LEU A CA 1
ATOM 1141 C C . LEU A 1 141 ? 10.460 19.198 0.318 1.00 90.06 141 LEU A C 1
ATOM 1143 O O . LEU A 1 141 ? 10.785 18.902 1.472 1.00 90.06 141 LEU A O 1
ATOM 1147 N N . PRO A 1 142 ? 10.507 20.476 -0.108 1.00 93.62 142 PRO A N 1
ATOM 1148 C CA . PRO A 1 142 ? 10.819 21.599 0.776 1.00 93.62 142 PRO A CA 1
ATOM 1149 C C . PRO A 1 142 ? 9.861 21.694 1.974 1.00 93.62 142 PRO A C 1
ATOM 1151 O O . PRO A 1 142 ? 8.652 21.487 1.835 1.00 93.62 142 PRO A O 1
ATOM 1154 N N . GLN A 1 143 ? 10.388 22.060 3.148 1.00 94.00 143 GLN A N 1
ATOM 1155 C CA . GLN A 1 143 ? 9.585 22.185 4.367 1.00 94.00 143 GLN A CA 1
ATOM 1156 C C . GLN A 1 143 ? 8.465 23.222 4.194 1.00 94.00 143 GLN A C 1
ATOM 1158 O O . GLN A 1 143 ? 8.717 24.362 3.806 1.00 94.00 143 GLN A O 1
ATOM 1163 N N . GLY A 1 144 ? 7.231 22.826 4.516 1.00 91.31 144 GLY A N 1
ATOM 1164 C CA . GLY A 1 144 ? 6.044 23.669 4.358 1.00 91.31 144 GLY A CA 1
ATOM 1165 C C . GLY A 1 144 ? 5.387 23.603 2.975 1.00 91.31 144 GLY A C 1
ATOM 1166 O O . GLY A 1 144 ? 4.507 24.418 2.700 1.00 91.31 144 GLY A O 1
ATOM 1167 N N . THR A 1 145 ? 5.770 22.650 2.115 1.00 91.06 145 THR A N 1
ATOM 1168 C CA . THR A 1 145 ? 5.039 22.377 0.863 1.00 91.06 145 THR A CA 1
ATOM 1169 C C . THR A 1 145 ? 3.558 22.080 1.170 1.00 91.06 145 THR A C 1
ATOM 1171 O O . THR A 1 145 ? 3.285 21.235 2.030 1.00 91.06 145 THR A O 1
ATOM 1174 N N . PRO A 1 146 ? 2.588 22.768 0.528 1.00 86.69 146 PRO A N 1
ATOM 1175 C CA . PRO A 1 146 ? 1.170 22.626 0.854 1.00 86.69 146 PRO A CA 1
ATOM 1176 C C . PRO A 1 146 ? 0.667 21.184 0.764 1.00 86.69 146 PRO A C 1
ATOM 1178 O O . PRO A 1 146 ? 0.948 20.474 -0.194 1.00 86.69 146 PRO A O 1
ATOM 1181 N N . GLY A 1 147 ? -0.110 20.758 1.761 1.00 80.75 147 GLY A N 1
ATOM 1182 C CA . GLY A 1 147 ? -0.670 19.407 1.816 1.00 80.75 147 GLY A CA 1
ATOM 1183 C C . GLY A 1 147 ? 0.263 18.331 2.383 1.00 80.75 147 GLY A C 1
ATOM 1184 O O . GLY A 1 147 ? -0.185 17.189 2.487 1.00 80.75 147 GLY A O 1
ATOM 1185 N N . HIS A 1 148 ? 1.504 18.649 2.769 1.00 87.75 148 HIS A N 1
ATOM 1186 C CA . HIS A 1 148 ? 2.457 17.676 3.323 1.00 87.75 148 HIS A CA 1
ATOM 1187 C C . HIS A 1 148 ? 2.729 17.857 4.817 1.00 87.75 148 HIS A C 1
ATOM 1189 O O . HIS A 1 148 ? 2.744 18.970 5.349 1.00 87.75 148 HIS A O 1
ATOM 1195 N N . GLY A 1 149 ? 2.941 16.731 5.496 1.00 92.00 149 GLY A N 1
ATOM 1196 C CA . GLY A 1 149 ? 3.359 16.672 6.893 1.00 92.00 149 GLY A CA 1
ATOM 1197 C C . GLY A 1 149 ? 4.879 16.649 7.015 1.00 92.00 149 GLY A C 1
ATOM 1198 O O . GLY A 1 149 ? 5.549 15.944 6.268 1.00 92.00 149 GLY A O 1
ATOM 1199 N N . PHE A 1 150 ? 5.439 17.393 7.971 1.00 95.62 150 PHE A N 1
ATOM 1200 C CA . PHE A 1 150 ? 6.892 17.460 8.212 1.00 95.62 150 PHE A CA 1
ATOM 1201 C C . PHE A 1 150 ? 7.300 17.019 9.630 1.00 95.62 150 PHE A C 1
ATOM 1203 O O . PHE A 1 150 ? 8.488 16.886 9.917 1.00 95.62 150 PHE A O 1
ATOM 1210 N N . ASP A 1 151 ? 6.321 16.718 10.489 1.00 94.06 151 ASP A N 1
ATOM 1211 C CA . ASP A 1 151 ? 6.502 16.404 11.916 1.00 94.06 151 ASP A CA 1
ATOM 1212 C C . ASP A 1 151 ? 5.832 15.074 12.337 1.00 94.06 151 ASP A C 1
ATOM 1214 O O . ASP A 1 151 ? 5.802 14.732 13.521 1.00 94.06 151 ASP A O 1
ATOM 1218 N N . GLY A 1 152 ? 5.270 14.321 11.383 1.00 91.25 152 GLY A N 1
ATOM 1219 C CA . GLY A 1 152 ? 4.574 13.058 11.632 1.00 91.25 152 GLY A CA 1
ATOM 1220 C C . GLY A 1 152 ? 5.487 11.878 11.995 1.00 91.25 152 GLY A C 1
ATOM 1221 O O . GLY A 1 152 ? 6.716 11.960 12.019 1.00 91.25 152 GLY A O 1
ATOM 1222 N N . PHE A 1 153 ? 4.865 10.734 12.288 1.00 90.31 153 PHE A N 1
ATOM 1223 C CA . PHE A 1 153 ? 5.558 9.520 12.743 1.00 90.31 153 PHE A CA 1
ATOM 1224 C C . PHE A 1 153 ? 5.954 8.554 11.615 1.00 90.31 153 PHE A C 1
ATOM 1226 O O . PHE A 1 153 ? 6.700 7.604 11.860 1.00 90.31 153 PHE A O 1
ATOM 1233 N N . ILE A 1 154 ? 5.464 8.773 10.392 1.00 88.25 154 ILE A N 1
ATOM 1234 C CA . ILE A 1 154 ? 5.832 8.010 9.199 1.00 88.25 154 ILE A CA 1
ATOM 1235 C C . ILE A 1 154 ? 6.802 8.842 8.377 1.00 88.25 154 ILE A C 1
ATOM 1237 O O . ILE A 1 154 ? 6.412 9.721 7.613 1.00 88.25 154 ILE A O 1
ATOM 1241 N N . THR A 1 155 ? 8.086 8.546 8.533 1.00 91.12 155 THR A N 1
ATOM 1242 C CA . THR A 1 155 ? 9.134 9.146 7.708 1.00 91.12 155 THR A CA 1
ATOM 1243 C C . THR A 1 155 ? 9.001 8.637 6.280 1.00 91.12 155 THR A C 1
ATOM 1245 O O . THR A 1 155 ? 9.102 7.431 6.049 1.00 91.12 155 THR A O 1
ATOM 1248 N N . LEU A 1 156 ? 8.756 9.554 5.347 1.00 85.38 156 LEU A N 1
ATOM 1249 C CA . LEU A 1 156 ? 8.691 9.304 3.916 1.00 85.38 156 LEU A CA 1
ATOM 1250 C C . LEU A 1 156 ? 9.932 9.910 3.257 1.00 85.38 156 LEU A C 1
ATOM 1252 O O . LEU A 1 156 ? 10.136 11.123 3.303 1.00 85.38 156 LEU A O 1
ATOM 1256 N N . SER A 1 157 ? 10.753 9.060 2.642 1.00 86.06 157 SER A N 1
ATOM 1257 C CA . SER A 1 157 ? 11.975 9.453 1.930 1.00 86.06 157 SER A CA 1
ATOM 1258 C C . SER A 1 157 ? 11.995 8.809 0.542 1.00 86.06 157 SER A C 1
ATOM 1260 O O . SER A 1 157 ? 11.565 7.667 0.370 1.00 86.06 157 SER A O 1
ATOM 1262 N N . ARG A 1 158 ? 12.480 9.544 -0.460 1.00 82.38 158 ARG A N 1
ATOM 1263 C CA . ARG A 1 158 ? 12.540 9.095 -1.859 1.00 82.38 158 ARG A CA 1
ATOM 1264 C C . ARG A 1 158 ? 13.753 8.185 -2.117 1.00 82.38 158 ARG A C 1
ATOM 1266 O O . ARG A 1 158 ? 14.712 8.168 -1.337 1.00 82.38 158 ARG A O 1
ATOM 1273 N N . ASN A 1 159 ? 13.709 7.434 -3.216 1.00 79.62 159 ASN A N 1
ATOM 1274 C CA . ASN A 1 159 ? 14.905 6.824 -3.792 1.00 79.62 159 ASN A CA 1
ATOM 1275 C C . ASN A 1 159 ? 15.930 7.886 -4.262 1.00 79.62 159 ASN A C 1
ATOM 1277 O O . ASN A 1 159 ? 15.606 9.066 -4.408 1.00 79.62 159 ASN A O 1
ATOM 1281 N N . ASN A 1 160 ? 17.177 7.480 -4.499 1.00 83.88 160 ASN A N 1
ATOM 1282 C CA . ASN A 1 160 ? 18.181 8.325 -5.150 1.00 83.88 160 ASN A CA 1
ATOM 1283 C C . ASN A 1 160 ? 18.016 8.284 -6.683 1.00 83.88 160 ASN A C 1
ATOM 1285 O O . ASN A 1 160 ? 18.100 7.222 -7.300 1.00 83.88 160 ASN A O 1
ATOM 1289 N N . VAL A 1 161 ? 17.836 9.457 -7.301 1.00 85.94 161 VAL A N 1
ATOM 1290 C CA . VAL A 1 161 ? 17.553 9.600 -8.739 1.00 85.94 161 VAL A CA 1
ATOM 1291 C C . VAL A 1 161 ? 18.635 9.040 -9.655 1.00 85.94 161 VAL A C 1
ATOM 1293 O O . VAL A 1 161 ? 18.303 8.503 -10.710 1.00 85.94 161 VAL A O 1
ATOM 1296 N N . THR A 1 162 ? 19.903 9.049 -9.234 1.00 85.25 162 THR A N 1
ATOM 1297 C CA . THR A 1 162 ? 21.003 8.539 -10.070 1.00 85.25 162 THR A CA 1
ATOM 1298 C C . THR A 1 162 ? 20.939 7.027 -10.308 1.00 85.25 162 THR A C 1
ATOM 1300 O O . THR A 1 162 ? 21.604 6.544 -11.216 1.00 85.25 162 THR A O 1
ATOM 1303 N N . TYR A 1 163 ? 20.149 6.270 -9.534 1.00 78.44 163 TYR A N 1
ATOM 1304 C CA . TYR A 1 163 ? 19.901 4.847 -9.806 1.00 78.44 163 TYR A CA 1
ATOM 1305 C C . TYR A 1 163 ? 18.887 4.614 -10.939 1.00 78.44 163 TYR A C 1
ATOM 1307 O O . TYR A 1 163 ? 18.882 3.534 -11.521 1.00 78.44 163 TYR A O 1
ATOM 1315 N N . LEU A 1 164 ? 18.063 5.616 -11.278 1.00 79.62 164 LEU A N 1
ATOM 1316 C CA . LEU A 1 164 ? 17.222 5.599 -12.480 1.00 79.62 164 LEU A CA 1
ATOM 1317 C C . LEU A 1 164 ? 17.936 6.250 -13.667 1.00 79.62 164 LEU A C 1
ATOM 1319 O O . LEU A 1 164 ? 18.049 5.643 -14.725 1.00 79.62 164 LEU A O 1
ATOM 1323 N N . THR A 1 165 ? 18.457 7.467 -13.494 1.00 85.44 165 THR A N 1
ATOM 1324 C CA . THR A 1 165 ? 19.044 8.242 -14.602 1.00 85.44 165 THR A CA 1
ATOM 1325 C C . THR A 1 165 ? 20.473 7.831 -14.969 1.00 85.44 165 THR A C 1
ATOM 1327 O O . THR A 1 165 ? 21.015 8.333 -15.951 1.00 85.44 165 THR A O 1
ATOM 1330 N N . GLY A 1 166 ? 21.086 6.916 -14.208 1.00 82.62 166 GLY A N 1
ATOM 1331 C CA . GLY A 1 166 ? 22.411 6.349 -14.477 1.00 82.62 166 GLY A CA 1
ATOM 1332 C C . GLY A 1 166 ? 22.423 5.023 -15.252 1.00 82.62 166 GLY A C 1
ATOM 1333 O O . GLY A 1 166 ? 23.507 4.567 -15.601 1.00 82.62 166 GLY A O 1
ATOM 1334 N N . SER A 1 167 ? 21.264 4.406 -15.519 1.00 80.31 167 SER A N 1
ATOM 1335 C CA . SER A 1 167 ? 21.136 3.184 -16.336 1.00 80.31 167 SER A CA 1
ATOM 1336 C C . SER A 1 167 ? 20.565 3.542 -17.709 1.00 80.31 167 SER A C 1
ATOM 1338 O O . SER A 1 167 ? 19.521 4.194 -17.798 1.00 80.31 167 SER A O 1
ATOM 1340 N N . ALA A 1 168 ? 21.242 3.154 -18.792 1.00 83.12 168 ALA A N 1
ATOM 1341 C CA . ALA A 1 168 ? 20.917 3.666 -20.123 1.00 83.12 168 ALA A CA 1
ATOM 1342 C C . ALA A 1 168 ? 19.585 3.105 -20.644 1.00 83.12 168 ALA A C 1
ATOM 1344 O O . ALA A 1 168 ? 18.777 3.848 -21.203 1.00 83.12 168 ALA A O 1
ATOM 1345 N N . GLY A 1 169 ? 19.317 1.819 -20.401 1.00 80.00 169 GLY A N 1
ATOM 1346 C CA . GLY A 1 169 ? 18.052 1.191 -20.793 1.00 80.00 169 GLY A CA 1
ATOM 1347 C C . GLY A 1 169 ? 16.863 1.633 -19.931 1.00 80.00 169 GLY A C 1
ATOM 1348 O O . GLY A 1 169 ? 15.738 1.729 -20.420 1.00 80.00 169 GLY A O 1
ATOM 1349 N N . VAL A 1 170 ? 17.109 1.999 -18.669 1.00 81.94 170 VAL A N 1
ATOM 1350 C CA . VAL A 1 170 ? 16.090 2.607 -17.798 1.00 81.94 170 VAL A CA 1
ATOM 1351 C C . VAL A 1 170 ? 15.717 4.010 -18.282 1.00 81.94 170 VAL A C 1
ATOM 1353 O O . VAL A 1 170 ? 14.533 4.347 -18.318 1.00 81.94 170 VAL A O 1
ATOM 1356 N N . VAL A 1 171 ? 16.705 4.808 -18.704 1.00 87.00 171 VAL A N 1
ATOM 1357 C CA . VAL A 1 171 ? 16.491 6.125 -19.329 1.00 87.00 171 VAL A CA 1
ATOM 1358 C C . VAL A 1 171 ? 15.724 6.010 -20.652 1.00 87.00 171 VAL A C 1
ATOM 1360 O O . VAL A 1 171 ? 14.866 6.857 -20.906 1.00 87.00 171 VAL A O 1
ATOM 1363 N N . ASP A 1 172 ? 15.966 4.965 -21.457 1.00 87.38 172 ASP A N 1
ATOM 1364 C CA . ASP A 1 172 ? 15.193 4.693 -22.680 1.00 87.38 172 ASP A CA 1
ATOM 1365 C C . ASP A 1 172 ? 13.713 4.445 -22.352 1.00 87.38 172 ASP A C 1
ATOM 1367 O O . ASP A 1 172 ? 12.862 5.228 -22.777 1.00 87.38 172 ASP A O 1
ATOM 1371 N N . GLN A 1 173 ? 13.404 3.439 -21.520 1.00 86.19 173 GLN A N 1
ATOM 1372 C CA . GLN A 1 173 ? 12.021 3.098 -21.142 1.00 86.19 173 GLN A CA 1
ATOM 1373 C C . GLN A 1 173 ? 11.266 4.279 -20.515 1.00 86.19 173 GLN A C 1
ATOM 1375 O O . GLN A 1 173 ? 10.110 4.532 -20.855 1.00 86.19 173 GLN A O 1
ATOM 1380 N N . LEU A 1 174 ? 11.919 5.039 -19.632 1.00 87.50 174 LEU A N 1
ATOM 1381 C CA . LEU A 1 174 ? 11.326 6.224 -19.010 1.00 87.50 174 LEU A CA 1
ATOM 1382 C C . LEU A 1 174 ? 11.066 7.364 -20.001 1.00 87.50 174 LEU A C 1
ATOM 1384 O O . LEU A 1 174 ? 10.028 8.020 -19.914 1.00 87.50 174 LEU A O 1
ATOM 1388 N N . SER A 1 175 ? 11.978 7.591 -20.949 1.00 89.44 175 SER A N 1
ATOM 1389 C CA . SER A 1 175 ? 11.787 8.601 -21.996 1.00 89.44 175 SER A CA 1
ATOM 1390 C C . SER A 1 175 ? 10.637 8.234 -22.937 1.00 89.44 175 SER A C 1
ATOM 1392 O O . SER A 1 175 ? 9.903 9.128 -23.352 1.00 89.44 175 SER A O 1
ATOM 1394 N N . LYS A 1 176 ? 10.414 6.937 -23.222 1.00 89.94 176 LYS A N 1
ATOM 1395 C CA . LYS A 1 176 ? 9.198 6.489 -23.931 1.00 89.94 176 LYS A CA 1
ATOM 1396 C C . LYS A 1 176 ? 7.948 6.709 -23.081 1.00 89.94 176 LYS A C 1
ATOM 1398 O O . LYS A 1 176 ? 6.989 7.288 -23.572 1.00 89.94 176 LYS A O 1
ATOM 1403 N N . ALA A 1 177 ? 7.973 6.322 -21.803 1.00 88.81 177 ALA A N 1
ATOM 1404 C CA . ALA A 1 177 ? 6.825 6.457 -20.904 1.00 88.81 177 ALA A CA 1
ATOM 1405 C C . ALA A 1 177 ? 6.363 7.917 -20.736 1.00 88.81 177 ALA A C 1
ATOM 1407 O O . ALA A 1 177 ? 5.167 8.192 -20.816 1.00 88.81 177 ALA A O 1
ATOM 1408 N N . SER A 1 178 ? 7.294 8.864 -20.578 1.00 91.00 178 SER A N 1
ATOM 1409 C CA . SER A 1 178 ? 6.957 10.293 -20.500 1.00 91.00 178 SER A CA 1
ATOM 1410 C C . SER A 1 178 ? 6.474 10.873 -21.836 1.00 91.00 178 SER A C 1
ATOM 1412 O O . SER A 1 178 ? 5.633 11.774 -21.836 1.00 91.00 178 SER A O 1
ATOM 1414 N N . LEU A 1 179 ? 6.972 10.383 -22.975 1.00 90.94 179 LEU A N 1
ATOM 1415 C CA . LEU A 1 179 ? 6.497 10.826 -24.287 1.00 90.94 179 LEU A CA 1
ATOM 1416 C C . LEU A 1 179 ? 5.088 10.292 -24.585 1.00 90.94 179 LEU A C 1
ATOM 1418 O O . LEU A 1 179 ? 4.246 11.046 -25.061 1.00 90.94 179 LEU A O 1
ATOM 1422 N N . GLU A 1 180 ? 4.829 9.023 -24.270 1.00 90.00 180 GLU A N 1
ATOM 1423 C CA . GLU A 1 180 ? 3.552 8.343 -24.514 1.00 90.00 180 GLU A CA 1
ATOM 1424 C C . GLU A 1 180 ? 2.425 8.880 -23.615 1.00 90.00 180 GLU A C 1
ATOM 1426 O O . GLU A 1 180 ? 1.313 9.095 -24.091 1.00 90.00 180 GLU A O 1
ATOM 1431 N N . VAL A 1 181 ? 2.707 9.131 -22.328 1.00 86.69 181 VAL A N 1
ATOM 1432 C CA . VAL A 1 181 ? 1.682 9.527 -21.341 1.00 86.69 181 VAL A CA 1
ATOM 1433 C C . VAL A 1 181 ? 1.588 11.041 -21.117 1.00 86.69 181 VAL A C 1
ATOM 1435 O O . VAL A 1 181 ? 0.493 11.547 -20.888 1.00 86.69 181 VAL A O 1
ATOM 1438 N N . GLU A 1 182 ? 2.689 11.792 -21.216 1.00 88.00 182 GLU A N 1
ATOM 1439 C CA . GLU A 1 182 ? 2.680 13.252 -20.991 1.00 88.00 182 GLU A CA 1
ATOM 1440 C C . GLU A 1 182 ? 2.863 14.076 -22.275 1.00 88.00 182 GLU A C 1
ATOM 1442 O O . GLU A 1 182 ? 2.682 15.295 -22.259 1.00 88.00 182 GLU A O 1
ATOM 1447 N N . GLY A 1 183 ? 3.273 13.450 -23.385 1.00 90.19 183 GLY A N 1
ATOM 1448 C CA . GLY A 1 183 ? 3.721 14.166 -24.582 1.00 90.19 183 GLY A CA 1
ATOM 1449 C C . GLY A 1 183 ? 5.071 14.878 -24.410 1.00 90.19 183 GLY A C 1
ATOM 1450 O O . GLY A 1 183 ? 5.384 15.776 -25.194 1.00 90.19 183 GLY A O 1
ATOM 1451 N N . ILE A 1 184 ? 5.864 14.524 -23.388 1.00 91.25 184 ILE A N 1
ATOM 1452 C CA . ILE A 1 184 ? 7.120 15.209 -23.045 1.00 91.25 184 ILE A CA 1
ATOM 1453 C C . ILE A 1 184 ? 8.334 14.396 -23.503 1.00 91.25 184 ILE A C 1
ATOM 1455 O O . ILE A 1 184 ? 8.586 13.292 -23.026 1.00 91.25 184 ILE A O 1
ATOM 1459 N N . GLU A 1 185 ? 9.144 14.987 -24.383 1.00 89.38 185 GLU A N 1
ATOM 1460 C CA . GLU A 1 185 ? 10.414 14.416 -24.836 1.00 89.38 185 GLU A CA 1
ATOM 1461 C C . GLU A 1 185 ? 11.557 14.777 -23.863 1.00 89.38 185 GLU A C 1
ATOM 1463 O O . GLU A 1 185 ? 12.097 15.892 -23.875 1.00 89.38 185 GLU A O 1
ATOM 1468 N N . ALA A 1 186 ? 11.930 13.825 -23.003 1.00 87.19 186 ALA A N 1
ATOM 1469 C CA . ALA A 1 186 ? 12.970 13.974 -21.983 1.00 87.19 186 ALA A CA 1
ATOM 1470 C C . ALA A 1 186 ? 14.395 13.966 -22.583 1.00 87.19 186 ALA A C 1
ATOM 1472 O O . ALA A 1 186 ? 15.154 13.010 -22.465 1.00 87.19 186 ALA A O 1
ATOM 1473 N N . ASN A 1 187 ? 14.771 15.073 -23.224 1.00 82.75 187 ASN A N 1
ATOM 1474 C CA . ASN A 1 187 ? 16.008 15.236 -24.003 1.00 82.75 187 ASN A CA 1
ATOM 1475 C C . ASN A 1 187 ? 17.341 15.193 -23.202 1.00 82.75 187 ASN A C 1
ATOM 1477 O O . ASN A 1 187 ? 18.408 15.421 -23.777 1.00 82.75 187 ASN A O 1
ATOM 1481 N N . SER A 1 188 ? 17.326 14.931 -21.890 1.00 88.06 188 SER A N 1
ATOM 1482 C CA . SER A 1 188 ? 18.534 14.696 -21.082 1.00 88.06 188 SER A CA 1
ATOM 1483 C C . SER A 1 188 ? 18.229 13.932 -19.787 1.00 88.06 188 SER A C 1
ATOM 1485 O O . SER A 1 188 ? 17.087 13.888 -19.330 1.00 88.06 188 SER A O 1
ATOM 1487 N N . THR A 1 189 ? 19.270 13.386 -19.148 1.00 87.56 189 THR A N 1
ATOM 1488 C CA . THR A 1 189 ? 19.191 12.776 -17.806 1.00 87.56 189 THR A CA 1
ATOM 1489 C C . THR A 1 189 ? 18.663 13.737 -16.746 1.00 87.56 189 THR A C 1
ATOM 1491 O O . THR A 1 189 ? 17.978 13.310 -15.822 1.00 87.56 189 THR A O 1
ATOM 1494 N N . ASP A 1 190 ? 18.969 15.027 -16.887 1.00 89.75 190 ASP A N 1
ATOM 1495 C CA . ASP A 1 190 ? 18.590 16.069 -15.933 1.00 89.75 190 ASP A CA 1
ATOM 1496 C C . ASP A 1 190 ? 17.119 16.455 -16.131 1.00 89.75 190 ASP A C 1
ATOM 1498 O O . ASP A 1 190 ? 16.361 16.508 -15.167 1.00 89.75 190 ASP A O 1
ATOM 1502 N N . ALA A 1 191 ? 16.679 16.601 -17.388 1.00 89.88 191 ALA A N 1
ATOM 1503 C CA . ALA A 1 191 ? 15.267 16.785 -17.714 1.00 89.88 191 ALA A CA 1
ATOM 1504 C C . ALA A 1 191 ? 14.428 15.589 -17.235 1.00 89.88 191 ALA A C 1
ATOM 1506 O O . ALA A 1 191 ? 13.341 15.773 -16.695 1.00 89.88 191 ALA A O 1
ATOM 1507 N N . LEU A 1 192 ? 14.949 14.364 -17.368 1.00 90.12 192 LEU A N 1
ATOM 1508 C CA . LEU A 1 192 ? 14.280 13.170 -16.859 1.00 90.12 192 LEU A CA 1
ATOM 1509 C C . LEU A 1 192 ? 14.260 13.111 -15.323 1.00 90.12 192 LEU A C 1
ATOM 1511 O O . LEU A 1 192 ? 13.266 12.681 -14.736 1.00 90.12 192 LEU A O 1
ATOM 1515 N N . ALA A 1 193 ? 15.322 13.576 -14.659 1.00 90.62 193 ALA A N 1
ATOM 1516 C CA . ALA A 1 193 ? 15.349 13.719 -13.207 1.00 90.62 193 ALA A CA 1
ATOM 1517 C C . ALA A 1 193 ? 14.283 14.713 -12.717 1.00 90.62 193 ALA A C 1
ATOM 1519 O O . ALA A 1 193 ? 13.565 14.393 -11.772 1.00 90.62 193 ALA A O 1
ATOM 1520 N N . ASP A 1 194 ? 14.125 15.866 -13.375 1.00 90.75 194 ASP A N 1
ATOM 1521 C CA . ASP A 1 194 ? 13.109 16.869 -13.024 1.00 90.75 194 ASP A CA 1
ATOM 1522 C C . ASP A 1 194 ? 11.674 16.316 -13.117 1.00 90.75 194 ASP A C 1
ATOM 1524 O O . ASP A 1 194 ? 10.835 16.644 -12.276 1.00 90.75 194 ASP A O 1
ATOM 1528 N N . LEU A 1 195 ? 11.395 15.432 -14.086 1.00 90.56 195 LEU A N 1
ATOM 1529 C CA . LEU A 1 195 ? 10.116 14.715 -14.194 1.00 90.56 195 LEU A CA 1
ATOM 1530 C C . LEU A 1 195 ? 9.919 13.751 -13.013 1.00 90.56 195 LEU A C 1
ATOM 1532 O O . LEU A 1 195 ? 8.967 13.884 -12.246 1.00 90.56 195 LEU A O 1
ATOM 1536 N N . LEU A 1 196 ? 10.873 12.840 -12.801 1.00 87.88 196 LEU A N 1
ATOM 1537 C CA . LEU A 1 196 ? 10.847 11.845 -11.719 1.00 87.88 196 LEU A CA 1
ATOM 1538 C C . LEU A 1 196 ? 10.763 12.462 -10.311 1.00 87.88 196 LEU A C 1
ATOM 1540 O O . LEU A 1 196 ? 10.235 11.838 -9.385 1.00 87.88 196 LEU A O 1
ATOM 1544 N N . LEU A 1 197 ? 11.321 13.662 -10.122 1.00 88.31 197 LEU A N 1
ATOM 1545 C CA . LEU A 1 197 ? 11.396 14.353 -8.834 1.00 88.31 197 LEU A CA 1
ATOM 1546 C C . LEU A 1 197 ? 10.142 15.176 -8.488 1.00 88.31 197 LEU A C 1
ATOM 1548 O O . LEU A 1 197 ? 10.051 15.661 -7.352 1.00 88.31 197 LEU A O 1
ATOM 1552 N N . ARG A 1 198 ? 9.155 15.277 -9.389 1.00 86.31 198 ARG A N 1
ATOM 1553 C CA . ARG A 1 198 ? 7.825 15.841 -9.091 1.00 86.31 198 ARG A CA 1
ATOM 1554 C C . ARG A 1 198 ? 7.171 15.154 -7.891 1.00 86.31 198 ARG A C 1
ATOM 1556 O O . ARG A 1 198 ? 7.460 14.001 -7.578 1.00 86.31 198 ARG A O 1
ATOM 1563 N N . ASP A 1 199 ? 6.293 15.868 -7.200 1.00 80.38 199 ASP A N 1
ATOM 1564 C CA . ASP A 1 199 ? 5.504 15.312 -6.101 1.00 80.38 199 ASP A CA 1
ATOM 1565 C C . ASP A 1 199 ? 4.520 14.237 -6.621 1.00 80.38 199 ASP A C 1
ATOM 1567 O O . ASP A 1 199 ? 3.714 14.558 -7.492 1.00 80.38 199 ASP A O 1
ATOM 1571 N N . PRO A 1 200 ? 4.568 12.981 -6.128 1.00 72.44 200 PRO A N 1
ATOM 1572 C CA . PRO A 1 200 ? 3.613 11.935 -6.500 1.00 72.44 200 PRO A CA 1
ATOM 1573 C C . PRO A 1 200 ? 2.291 11.998 -5.713 1.00 72.44 200 PRO A C 1
ATOM 1575 O O . PRO A 1 200 ? 1.378 11.225 -6.002 1.00 72.44 200 PRO A O 1
ATOM 1578 N N . TYR A 1 201 ? 2.176 12.865 -4.697 1.00 72.25 201 TYR A N 1
ATOM 1579 C CA . TYR A 1 201 ? 0.986 12.975 -3.848 1.00 72.25 201 TYR A CA 1
ATOM 1580 C C . TYR A 1 201 ? 0.474 14.423 -3.678 1.00 72.25 201 TYR A C 1
ATOM 1582 O O . TYR A 1 201 ? 0.121 14.793 -2.553 1.00 72.25 201 TYR A O 1
ATOM 1590 N N . PRO A 1 202 ? 0.348 15.243 -4.738 1.00 69.06 202 PRO A N 1
ATOM 1591 C CA . PRO A 1 202 ? -0.100 16.632 -4.619 1.00 69.06 202 PRO A CA 1
ATOM 1592 C C . PRO A 1 202 ? -1.521 16.753 -4.033 1.00 69.06 202 PRO A C 1
ATOM 1594 O O . PRO A 1 202 ? -2.330 15.820 -4.109 1.00 69.06 202 PRO A O 1
ATOM 1597 N N . PRO A 1 203 ? -1.867 17.888 -3.399 1.00 63.69 203 PRO A N 1
ATOM 1598 C CA . PRO A 1 203 ? -3.197 18.101 -2.842 1.00 63.69 203 PRO A CA 1
ATOM 1599 C C . PRO A 1 203 ? -4.235 18.408 -3.936 1.00 63.69 203 PRO A C 1
ATOM 1601 O O . PRO A 1 203 ? -4.367 19.546 -4.373 1.00 63.69 203 PRO A O 1
ATOM 1604 N N . GLY A 1 204 ? -5.029 17.401 -4.313 1.00 55.06 204 GLY A N 1
ATOM 1605 C CA . GLY A 1 204 ? -6.271 17.558 -5.088 1.00 55.06 204 GLY A CA 1
ATOM 1606 C C . GLY A 1 204 ? -6.176 17.279 -6.592 1.00 55.06 204 GLY A C 1
ATOM 1607 O O . GLY A 1 204 ? -7.201 17.005 -7.207 1.00 55.06 204 GLY A O 1
ATOM 1608 N N . GLU A 1 205 ? -4.976 17.274 -7.175 1.00 53.94 205 GLU A N 1
ATOM 1609 C CA . GLU A 1 205 ? -4.765 17.064 -8.615 1.00 53.94 205 GLU A CA 1
ATOM 1610 C C . GLU A 1 205 ? -3.833 15.873 -8.874 1.00 53.94 205 GLU A C 1
ATOM 1612 O O . GLU A 1 205 ? -2.619 16.027 -8.971 1.00 53.94 205 GLU A O 1
ATOM 1617 N N . TYR A 1 206 ? -4.395 14.668 -9.008 1.00 60.66 206 TYR A N 1
ATOM 1618 C CA . TYR A 1 206 ? -3.653 13.537 -9.572 1.00 60.66 206 TYR A CA 1
ATOM 1619 C C . TYR A 1 206 ? -3.502 13.735 -11.084 1.00 60.66 206 TYR A C 1
ATOM 1621 O O . TYR A 1 206 ? -4.497 13.704 -11.810 1.00 60.66 206 TYR A O 1
ATOM 1629 N N . SER A 1 207 ? -2.270 13.942 -11.544 1.00 65.94 207 SER A N 1
ATOM 1630 C CA . SER A 1 207 ? -1.911 14.044 -12.959 1.00 65.94 207 SER A CA 1
ATOM 1631 C C . SER A 1 207 ? -1.339 12.732 -13.500 1.00 65.94 207 SER A C 1
ATOM 1633 O O . SER A 1 207 ? -0.763 11.928 -12.768 1.00 65.94 207 SER A O 1
ATOM 1635 N N . GLU A 1 208 ? -1.506 12.525 -14.804 1.00 78.25 208 GLU A N 1
ATOM 1636 C CA . GLU A 1 208 ? -0.831 11.460 -15.550 1.00 78.25 208 GLU A CA 1
ATOM 1637 C C . GLU A 1 208 ? 0.668 11.800 -15.697 1.00 78.25 208 GLU A C 1
ATOM 1639 O O . GLU A 1 208 ? 1.026 12.978 -15.786 1.00 78.25 208 GLU A O 1
ATOM 1644 N N . GLY A 1 209 ? 1.548 10.791 -15.703 1.00 83.50 209 GLY A N 1
ATOM 1645 C CA . GLY A 1 209 ? 2.989 10.976 -15.921 1.00 83.50 209 GLY A CA 1
ATOM 1646 C C . GLY A 1 209 ? 3.915 10.053 -15.129 1.00 83.50 209 GLY A C 1
ATOM 1647 O O . GLY A 1 209 ? 3.466 9.173 -14.388 1.00 83.50 209 GLY A O 1
ATOM 1648 N N . ILE A 1 210 ? 5.228 10.242 -15.305 1.00 87.12 210 ILE A N 1
ATOM 1649 C CA . ILE A 1 210 ? 6.267 9.466 -14.607 1.00 87.12 210 ILE A CA 1
ATOM 1650 C C . ILE A 1 210 ? 6.660 10.088 -13.260 1.00 87.12 210 ILE A C 1
ATOM 1652 O O . ILE A 1 210 ? 6.834 11.298 -13.129 1.00 87.12 210 ILE A O 1
ATOM 1656 N N . PHE A 1 211 ? 6.863 9.236 -12.253 1.00 82.62 211 PHE A N 1
ATOM 1657 C CA . PHE A 1 211 ? 7.212 9.641 -10.890 1.00 82.62 211 PHE A CA 1
ATOM 1658 C C . PHE A 1 211 ? 8.202 8.668 -10.244 1.00 82.62 211 PHE A C 1
ATOM 1660 O O . PHE A 1 211 ? 8.236 7.477 -10.557 1.00 82.62 211 PHE A O 1
ATOM 1667 N N . MET A 1 212 ? 8.977 9.156 -9.274 1.00 82.19 212 MET A N 1
ATOM 1668 C CA . MET A 1 212 ? 9.801 8.308 -8.414 1.00 82.19 212 MET A CA 1
ATOM 1669 C C . MET A 1 212 ? 9.068 7.895 -7.139 1.00 82.19 212 MET A C 1
ATOM 1671 O O . MET A 1 212 ? 8.563 8.749 -6.403 1.00 82.19 212 MET A O 1
ATOM 1675 N N . LEU A 1 213 ? 9.113 6.600 -6.811 1.00 74.62 213 LEU A N 1
ATOM 1676 C CA . LEU A 1 213 ? 8.544 6.103 -5.560 1.00 74.62 213 LEU A CA 1
ATOM 1677 C C . LEU A 1 213 ? 9.171 6.737 -4.311 1.00 74.62 213 LEU A C 1
ATOM 1679 O O . LEU A 1 213 ? 10.384 6.941 -4.188 1.00 74.62 213 LEU A O 1
ATOM 1683 N N . VAL A 1 214 ? 8.296 6.972 -3.336 1.00 78.50 214 VAL A N 1
ATOM 1684 C CA . VAL A 1 214 ? 8.619 7.438 -1.989 1.00 78.50 214 VAL A CA 1
ATOM 1685 C C . VAL A 1 214 ? 8.345 6.302 -1.008 1.00 78.50 214 VAL A C 1
ATOM 1687 O O . VAL A 1 214 ? 7.253 5.738 -0.984 1.00 78.50 214 VAL A O 1
ATOM 1690 N N . SER A 1 215 ? 9.341 5.962 -0.192 1.00 79.06 215 SER A N 1
ATOM 1691 C CA . SER A 1 215 ? 9.299 4.831 0.738 1.00 79.06 215 SER A CA 1
ATOM 1692 C C . SER A 1 215 ? 9.144 5.277 2.188 1.00 79.06 215 SER A C 1
ATOM 1694 O O . SER A 1 215 ? 9.677 6.308 2.599 1.00 79.06 215 SER A O 1
ATOM 1696 N N . ALA A 1 216 ? 8.482 4.444 2.997 1.00 81.56 216 ALA A N 1
ATOM 1697 C CA . ALA A 1 216 ? 8.379 4.612 4.448 1.00 81.56 216 ALA A CA 1
ATOM 1698 C C . ALA A 1 216 ? 9.709 4.272 5.152 1.00 81.56 216 ALA A C 1
ATOM 1700 O O . ALA A 1 216 ? 9.845 3.244 5.824 1.00 81.56 216 ALA A O 1
ATOM 1701 N N . VAL A 1 217 ? 10.717 5.124 4.963 1.00 83.25 217 VAL A N 1
ATOM 1702 C CA . VAL A 1 217 ? 12.067 4.990 5.521 1.00 83.25 217 VAL A CA 1
ATOM 1703 C C . VAL A 1 217 ? 12.618 6.332 6.008 1.00 83.25 217 VAL A C 1
ATOM 1705 O O . VAL A 1 217 ? 12.252 7.400 5.513 1.00 83.25 217 VAL A O 1
ATOM 1708 N N . THR A 1 218 ? 13.520 6.269 6.985 1.00 85.88 218 THR A N 1
ATOM 1709 C CA . THR A 1 218 ? 14.286 7.414 7.490 1.00 85.88 218 THR A CA 1
ATOM 1710 C C . THR A 1 218 ? 15.237 7.989 6.438 1.00 85.88 218 THR A C 1
ATOM 1712 O O . THR A 1 218 ? 15.520 7.367 5.415 1.00 85.88 218 THR A O 1
ATOM 1715 N N . GLU A 1 219 ? 15.813 9.146 6.758 1.00 82.38 219 GLU A N 1
ATOM 1716 C CA . GLU A 1 219 ? 16.928 9.788 6.048 1.00 82.38 219 GLU A CA 1
ATOM 1717 C C . GLU A 1 219 ? 18.097 8.805 5.833 1.00 82.38 219 GLU A C 1
ATOM 1719 O O . GLU A 1 219 ? 18.768 8.816 4.810 1.00 82.38 219 GLU A O 1
ATOM 1724 N N . THR A 1 220 ? 18.301 7.910 6.805 1.00 82.44 220 THR A N 1
ATOM 1725 C CA . THR A 1 220 ? 19.313 6.839 6.834 1.00 82.44 220 THR A CA 1
ATOM 1726 C C . THR A 1 220 ? 18.809 5.501 6.267 1.00 82.44 220 THR A C 1
ATOM 1728 O O . THR A 1 220 ? 19.309 4.437 6.642 1.00 82.44 220 THR A O 1
ATOM 1731 N N . LYS A 1 221 ? 17.767 5.548 5.423 1.00 82.75 221 LYS A N 1
ATOM 1732 C CA . LYS A 1 221 ? 17.094 4.414 4.766 1.00 82.75 221 LYS A CA 1
ATOM 1733 C C . LYS A 1 221 ? 16.800 3.227 5.704 1.00 82.75 221 LYS A C 1
ATOM 1735 O O . LYS A 1 221 ? 16.987 2.064 5.344 1.00 82.75 221 LYS A O 1
ATOM 1740 N N . ARG A 1 222 ? 16.338 3.498 6.934 1.00 81.69 222 ARG A N 1
ATOM 1741 C CA . ARG A 1 222 ? 15.830 2.484 7.883 1.00 81.69 222 ARG A CA 1
ATOM 1742 C C . ARG A 1 222 ? 14.300 2.517 7.909 1.00 81.69 222 ARG A C 1
ATOM 1744 O O . ARG A 1 222 ? 13.711 3.591 7.881 1.00 81.69 222 ARG A O 1
ATOM 1751 N N . ARG A 1 223 ? 13.649 1.353 8.003 1.00 79.31 223 ARG A N 1
ATOM 1752 C CA . ARG A 1 223 ? 12.177 1.213 8.003 1.00 79.31 223 ARG A CA 1
ATOM 1753 C C . ARG A 1 223 ? 11.479 2.122 9.033 1.00 79.31 223 ARG A C 1
ATOM 1755 O O . ARG A 1 223 ? 11.660 1.948 10.239 1.00 79.31 223 ARG A O 1
ATOM 1762 N N . SER A 1 224 ? 10.615 3.008 8.544 1.00 83.12 224 SER A N 1
ATOM 1763 C CA . SER A 1 224 ? 9.646 3.781 9.328 1.00 83.12 224 SER A CA 1
ATOM 1764 C C . SER A 1 224 ? 8.263 3.107 9.258 1.00 83.12 224 SER A C 1
ATOM 1766 O O . SER A 1 224 ? 8.012 2.290 8.370 1.00 83.12 224 SER A O 1
ATOM 1768 N N . GLY A 1 225 ? 7.374 3.350 10.226 1.00 81.94 225 GLY A N 1
ATOM 1769 C CA . GLY A 1 225 ? 6.096 2.625 10.307 1.00 81.94 225 GLY A CA 1
ATOM 1770 C C . GLY A 1 225 ? 5.509 2.489 11.712 1.00 81.94 225 GLY A C 1
ATOM 1771 O O . GLY A 1 225 ? 6.162 2.794 12.711 1.00 81.94 225 GLY A O 1
ATOM 1772 N N . ALA A 1 226 ? 4.292 1.940 11.801 1.00 82.44 226 ALA A N 1
ATOM 1773 C CA . ALA A 1 226 ? 3.569 1.776 13.070 1.00 82.44 226 ALA A CA 1
ATOM 1774 C C . ALA A 1 226 ? 4.347 1.007 14.160 1.00 82.44 226 ALA A C 1
ATOM 1776 O O . ALA A 1 226 ? 4.223 1.340 15.337 1.00 82.44 226 ALA A O 1
ATOM 1777 N N . ARG A 1 227 ? 5.199 0.028 13.802 1.00 82.38 227 ARG A N 1
ATOM 1778 C CA . ARG A 1 227 ? 6.084 -0.653 14.774 1.00 82.38 227 ARG A CA 1
ATOM 1779 C C . ARG A 1 227 ? 6.990 0.345 15.498 1.00 82.38 227 ARG A C 1
ATOM 1781 O O . ARG A 1 227 ? 7.136 0.250 16.713 1.00 82.38 227 ARG A O 1
ATOM 1788 N N . THR A 1 228 ? 7.606 1.262 14.756 1.00 82.56 228 THR A N 1
ATOM 1789 C CA . THR A 1 228 ? 8.525 2.275 15.290 1.00 82.56 228 THR A CA 1
ATOM 1790 C C . THR A 1 228 ? 7.759 3.212 16.220 1.00 82.56 228 THR A C 1
ATOM 1792 O O . THR A 1 228 ? 8.085 3.286 17.399 1.00 82.56 228 THR A O 1
ATOM 1795 N N . TYR A 1 229 ? 6.624 3.753 15.764 1.00 87.50 229 TYR A N 1
ATOM 1796 C CA . TYR A 1 229 ? 5.751 4.607 16.578 1.00 87.50 229 TYR A CA 1
ATOM 1797 C C . TYR A 1 229 ? 5.257 3.951 17.883 1.00 87.50 229 TYR A C 1
ATOM 1799 O O . TYR A 1 229 ? 5.262 4.589 18.938 1.00 87.50 229 TYR A O 1
ATOM 1807 N N . VAL A 1 230 ? 4.878 2.666 17.859 1.00 88.69 230 VAL A N 1
ATOM 1808 C CA . VAL A 1 230 ? 4.491 1.916 19.071 1.00 88.69 230 VAL A CA 1
ATOM 1809 C C . VAL A 1 230 ? 5.680 1.722 20.019 1.00 88.69 230 VAL A C 1
ATOM 1811 O O . VAL A 1 230 ? 5.523 1.883 21.229 1.00 88.69 230 VAL A O 1
ATOM 1814 N N . VAL A 1 231 ? 6.870 1.406 19.497 1.00 87.75 231 VAL A N 1
ATOM 1815 C CA . VAL A 1 231 ? 8.099 1.266 20.300 1.00 87.75 231 VAL A CA 1
ATOM 1816 C C . VAL A 1 231 ? 8.498 2.601 20.933 1.00 87.75 231 VAL A C 1
ATOM 1818 O O . VAL A 1 231 ? 8.785 2.643 22.129 1.00 87.75 231 VAL A O 1
ATOM 1821 N N . ASP A 1 232 ? 8.436 3.698 20.185 1.00 89.44 232 ASP A N 1
ATOM 1822 C CA . ASP A 1 232 ? 8.759 5.036 20.684 1.00 89.44 232 ASP A CA 1
ATOM 1823 C C . ASP A 1 232 ? 7.737 5.499 21.732 1.00 89.44 232 ASP A C 1
ATOM 1825 O O . ASP A 1 232 ? 8.115 6.009 22.785 1.00 89.44 232 ASP A O 1
ATOM 1829 N N . THR A 1 233 ? 6.448 5.212 21.524 1.00 91.56 233 THR A N 1
ATOM 1830 C CA . THR A 1 233 ? 5.371 5.480 22.496 1.00 91.56 233 THR A CA 1
ATOM 1831 C C . THR A 1 233 ? 5.540 4.666 23.787 1.00 91.56 233 THR A C 1
ATOM 1833 O O . THR A 1 233 ? 5.286 5.179 24.878 1.00 91.56 233 THR A O 1
ATOM 1836 N N . LEU A 1 234 ? 6.014 3.416 23.706 1.00 91.00 234 LEU A N 1
ATOM 1837 C CA . LEU A 1 234 ? 6.341 2.590 24.880 1.00 91.00 234 LEU A CA 1
ATOM 1838 C C . LEU A 1 234 ? 7.577 3.091 25.644 1.00 91.00 234 LEU A C 1
ATOM 1840 O O . LEU A 1 234 ? 7.631 2.948 26.870 1.00 91.00 234 LEU A O 1
ATOM 1844 N N . ASN A 1 235 ? 8.558 3.638 24.922 1.00 92.31 235 ASN A N 1
ATOM 1845 C CA . ASN A 1 235 ? 9.824 4.135 25.464 1.00 92.31 235 ASN A CA 1
ATOM 1846 C C . ASN A 1 235 ? 9.757 5.598 25.931 1.00 92.31 235 ASN A C 1
ATOM 1848 O O . ASN A 1 235 ? 10.627 6.029 26.690 1.00 92.31 235 ASN A O 1
ATOM 1852 N N . ALA A 1 236 ? 8.741 6.353 25.504 1.00 94.56 236 ALA A N 1
ATOM 1853 C CA . ALA A 1 236 ? 8.552 7.755 25.847 1.00 94.56 236 ALA A CA 1
ATOM 1854 C C . ALA A 1 236 ? 8.446 7.961 27.366 1.00 94.56 236 ALA A C 1
ATOM 1856 O O . ALA A 1 236 ? 7.676 7.293 28.067 1.00 94.56 236 ALA A O 1
ATOM 1857 N N . LYS A 1 237 ? 9.202 8.939 27.871 1.00 95.81 237 LYS A N 1
ATOM 1858 C CA . LYS A 1 237 ? 9.280 9.281 29.294 1.00 95.81 237 LYS A CA 1
ATOM 1859 C C . LYS A 1 237 ? 8.938 10.741 29.553 1.00 95.81 237 LYS A C 1
ATOM 1861 O O . LYS A 1 237 ? 9.101 11.592 28.680 1.00 95.81 237 LYS A O 1
ATOM 1866 N N . ASN A 1 238 ? 8.485 11.007 30.770 1.00 95.19 238 ASN A N 1
ATOM 1867 C CA . ASN A 1 238 ? 8.437 12.350 31.336 1.00 95.19 238 ASN A CA 1
ATOM 1868 C C . ASN A 1 238 ? 9.846 12.770 31.803 1.00 95.19 238 ASN A C 1
ATOM 1870 O O . ASN A 1 238 ? 10.778 11.961 31.829 1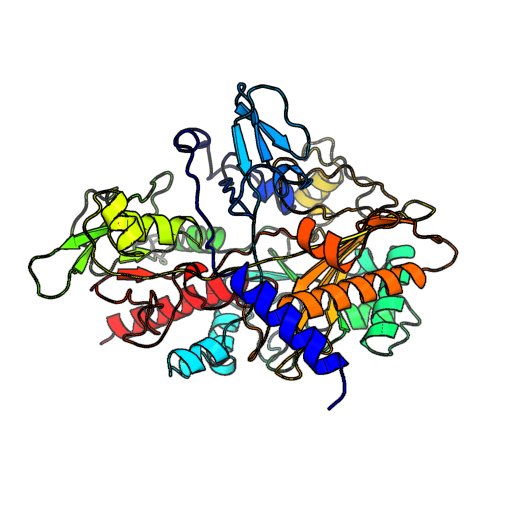.00 95.19 238 ASN A O 1
ATOM 1874 N N . THR A 1 239 ? 10.014 14.033 32.195 1.00 95.56 239 THR A N 1
ATOM 1875 C CA . THR A 1 239 ? 11.303 14.591 32.654 1.00 95.56 239 THR A CA 1
ATOM 1876 C C . THR A 1 239 ? 11.841 13.956 33.942 1.00 95.56 239 THR A C 1
ATOM 1878 O O . THR A 1 239 ? 13.042 14.016 34.187 1.00 95.56 239 THR A O 1
ATOM 1881 N N . ASP A 1 240 ? 10.986 13.307 34.735 1.00 95.12 240 ASP A N 1
ATOM 1882 C CA . ASP A 1 240 ? 11.345 12.519 35.925 1.00 95.12 240 ASP A CA 1
ATOM 1883 C C . ASP A 1 240 ? 11.759 11.063 35.606 1.00 95.12 240 ASP A C 1
ATOM 1885 O O . ASP A 1 240 ? 12.106 10.295 36.503 1.00 95.12 240 ASP A O 1
ATOM 1889 N N . GLY A 1 241 ? 11.717 10.661 34.331 1.00 93.50 241 GLY A N 1
ATOM 1890 C CA . GLY A 1 241 ? 12.021 9.305 33.875 1.00 93.50 241 GLY A CA 1
ATOM 1891 C C . GLY A 1 241 ? 10.866 8.299 33.984 1.00 93.50 241 GLY A C 1
ATOM 1892 O O . GLY A 1 241 ? 11.041 7.150 33.560 1.00 93.50 241 GLY A O 1
ATOM 1893 N N . SER A 1 242 ? 9.696 8.700 34.495 1.00 94.06 242 SER A N 1
ATOM 1894 C CA . SER A 1 242 ? 8.469 7.890 34.481 1.00 94.06 242 SER A CA 1
ATOM 1895 C C . SER A 1 242 ? 7.937 7.699 33.053 1.00 94.06 242 SER A C 1
ATOM 1897 O O . SER A 1 242 ? 8.273 8.462 32.147 1.00 94.06 242 SER A O 1
ATOM 1899 N N . LYS A 1 243 ? 7.107 6.671 32.819 1.00 93.62 243 LYS A N 1
ATOM 1900 C CA . LYS A 1 243 ? 6.469 6.454 31.507 1.00 93.62 243 LYS A CA 1
ATOM 1901 C C . LYS A 1 243 ? 5.543 7.623 31.158 1.00 93.62 243 LYS A C 1
ATOM 1903 O O . LYS A 1 243 ? 4.653 7.946 31.941 1.00 93.62 243 LYS A O 1
ATOM 1908 N N . LYS A 1 244 ? 5.686 8.177 29.950 1.00 95.38 244 LYS A N 1
ATOM 1909 C CA . LYS A 1 244 ? 4.822 9.256 29.441 1.00 95.38 244 LYS A CA 1
ATOM 1910 C C . LYS A 1 244 ? 3.385 8.787 29.191 1.00 95.38 244 LYS A C 1
ATOM 1912 O O . LYS A 1 244 ? 2.447 9.540 29.425 1.00 95.38 244 LYS A O 1
ATOM 1917 N N . TYR A 1 245 ? 3.214 7.541 28.744 1.00 92.69 245 TYR A N 1
ATOM 1918 C CA . TYR A 1 245 ? 1.910 6.969 28.402 1.00 92.69 245 TYR A CA 1
ATOM 1919 C C . TYR A 1 245 ? 1.657 5.644 29.146 1.00 92.69 245 TYR A C 1
ATOM 1921 O O . TYR A 1 245 ? 2.580 4.832 29.278 1.00 92.69 245 TYR A O 1
ATOM 1929 N N . PRO A 1 246 ? 0.413 5.354 29.581 1.00 90.12 246 PRO A N 1
ATOM 1930 C CA . PRO A 1 246 ? 0.044 4.113 30.277 1.00 90.12 246 PRO A CA 1
ATOM 1931 C C . PRO A 1 246 ? -0.077 2.892 29.335 1.00 90.12 246 PRO A C 1
ATOM 1933 O O . PRO A 1 246 ? -0.856 1.971 29.580 1.00 90.12 246 PRO A O 1
ATOM 1936 N N . LEU A 1 247 ? 0.690 2.869 28.240 1.00 90.44 247 LEU A N 1
ATOM 1937 C CA . LEU A 1 247 ? 0.609 1.844 27.204 1.00 90.44 247 LEU A CA 1
ATOM 1938 C C . LEU A 1 247 ? 1.169 0.495 27.694 1.00 90.44 247 LEU A C 1
ATOM 1940 O O . LEU A 1 247 ? 2.281 0.402 28.229 1.00 90.44 247 LEU A O 1
ATOM 1944 N N . THR A 1 248 ? 0.387 -0.562 27.469 1.00 87.31 248 THR A N 1
ATOM 1945 C CA . THR A 1 248 ? 0.757 -1.963 27.705 1.00 87.31 248 THR A CA 1
ATOM 1946 C C . THR A 1 248 ? 0.734 -2.706 26.374 1.00 87.31 248 THR A C 1
ATOM 1948 O O . THR A 1 248 ? -0.328 -2.853 25.780 1.00 87.31 248 THR A O 1
ATOM 1951 N N . LEU A 1 249 ? 1.888 -3.202 25.925 1.00 86.75 249 LEU A N 1
ATOM 1952 C CA . LEU A 1 249 ? 1.989 -4.091 24.767 1.00 86.75 249 LEU A CA 1
ATOM 1953 C C . LEU A 1 249 ? 2.033 -5.550 25.232 1.00 86.75 249 LEU A C 1
ATOM 1955 O O . LEU A 1 249 ? 2.755 -5.884 26.172 1.00 86.75 249 LEU A O 1
ATOM 1959 N N . SER A 1 250 ? 1.298 -6.420 24.542 1.00 83.44 250 SER A N 1
ATOM 1960 C CA . SER A 1 250 ? 1.352 -7.869 24.719 1.00 83.44 250 SER A CA 1
ATOM 1961 C C . SER A 1 250 ? 1.587 -8.513 23.354 1.00 83.44 250 SER A C 1
ATOM 1963 O O . SER A 1 250 ? 0.732 -8.446 22.477 1.00 83.44 250 SER A O 1
ATOM 1965 N N . THR A 1 251 ? 2.781 -9.066 23.140 1.00 82.19 251 THR A N 1
ATOM 1966 C CA . THR A 1 251 ? 3.130 -9.802 21.913 1.00 82.19 251 THR A CA 1
ATOM 1967 C C . THR A 1 251 ? 2.899 -11.301 22.118 1.00 82.19 251 THR A C 1
ATOM 1969 O O . THR A 1 251 ? 2.690 -11.746 23.248 1.00 82.19 251 THR A O 1
ATOM 1972 N N . ARG A 1 252 ? 2.904 -12.089 21.030 1.00 73.88 252 ARG A N 1
ATOM 1973 C CA . ARG A 1 252 ? 2.616 -13.543 21.052 1.00 73.88 252 ARG A CA 1
ATOM 1974 C C . ARG A 1 252 ? 1.247 -13.895 21.667 1.00 73.88 252 ARG A C 1
ATOM 1976 O O . ARG A 1 252 ? 1.063 -14.987 22.192 1.00 73.88 252 ARG A O 1
ATOM 1983 N N . SER A 1 253 ? 0.303 -12.958 21.600 1.00 78.62 253 SER A N 1
ATOM 1984 C CA . SER A 1 253 ? -1.043 -13.069 22.163 1.00 78.62 253 SER A CA 1
ATOM 1985 C C . SER A 1 253 ? -2.060 -13.010 21.029 1.00 78.62 253 SER A C 1
ATOM 1987 O O . SER A 1 253 ? -2.364 -11.931 20.527 1.00 78.62 253 SER A O 1
ATOM 1989 N N . LEU A 1 254 ? -2.523 -14.176 20.576 1.00 78.56 254 LEU A N 1
ATOM 1990 C CA . LEU A 1 254 ? -3.503 -14.274 19.498 1.00 78.56 254 LEU A CA 1
ATOM 1991 C C . LEU A 1 254 ? -4.906 -13.976 20.041 1.00 78.56 254 LEU A C 1
ATOM 1993 O O . LEU A 1 254 ? -5.395 -14.677 20.925 1.00 78.56 254 LEU A O 1
ATOM 1997 N N . ALA A 1 255 ? -5.553 -12.946 19.498 1.00 78.75 255 ALA A N 1
ATOM 1998 C CA . ALA A 1 255 ? -6.957 -12.667 19.761 1.00 78.75 255 ALA A CA 1
ATOM 1999 C C . ALA A 1 255 ? -7.836 -13.576 18.893 1.00 78.75 255 ALA A C 1
ATOM 2001 O O . ALA A 1 255 ? -7.863 -13.438 17.675 1.00 78.75 255 ALA A O 1
ATOM 2002 N N . THR A 1 256 ? -8.541 -14.505 19.531 1.00 76.25 256 THR A N 1
ATOM 2003 C CA . THR A 1 256 ? -9.465 -15.463 18.902 1.00 76.25 256 THR A CA 1
ATOM 2004 C C . THR A 1 256 ? -10.898 -14.940 18.825 1.00 76.25 256 THR A C 1
ATOM 2006 O O . THR A 1 256 ? -11.580 -15.157 17.827 1.00 76.25 256 THR A O 1
ATOM 2009 N N . LYS A 1 257 ? -11.366 -14.255 19.879 1.00 78.88 257 LYS A N 1
ATOM 2010 C CA . LYS A 1 257 ? -12.772 -13.863 20.052 1.00 78.88 257 LYS A CA 1
ATOM 2011 C C . LYS A 1 257 ? -12.937 -12.617 20.932 1.00 78.88 257 LYS A C 1
ATOM 2013 O O . LYS A 1 257 ? -12.196 -12.430 21.901 1.00 78.88 257 LYS A O 1
ATOM 2018 N N . VAL A 1 258 ? -13.935 -11.791 20.610 1.00 88.06 258 VAL A N 1
ATOM 2019 C CA . VAL A 1 258 ? -14.456 -10.674 21.418 1.00 88.06 258 VAL A CA 1
ATOM 2020 C C . VAL A 1 258 ? -15.507 -11.197 22.400 1.00 88.06 258 VAL A C 1
ATOM 2022 O O . VAL A 1 258 ? -16.339 -12.037 22.059 1.00 88.06 258 VAL A O 1
ATOM 2025 N N . LEU A 1 259 ? -15.472 -10.696 23.634 1.00 89.62 259 LEU A N 1
ATOM 2026 C CA . LEU A 1 259 ? -16.383 -11.082 24.711 1.00 89.62 259 LEU A CA 1
ATOM 2027 C C . LEU A 1 259 ? -17.498 -10.038 24.865 1.00 89.62 259 LEU A C 1
ATOM 2029 O O . LEU A 1 259 ? -17.207 -8.855 25.058 1.00 89.62 259 LEU A O 1
ATOM 2033 N N . PHE A 1 260 ? -18.755 -10.486 24.812 1.00 90.31 260 PHE A N 1
ATOM 2034 C CA . PHE A 1 260 ? -19.954 -9.644 24.884 1.00 90.31 260 PHE A CA 1
ATOM 2035 C C . PHE A 1 260 ? -20.758 -9.875 26.167 1.00 90.31 260 PHE A C 1
ATOM 2037 O O . PHE A 1 260 ? -20.952 -11.010 26.598 1.00 90.31 260 PHE A O 1
ATOM 2044 N N . ASP A 1 261 ? -21.278 -8.794 26.741 1.00 89.81 261 ASP A N 1
ATOM 2045 C CA . ASP A 1 261 ? -22.357 -8.819 27.722 1.00 89.81 261 ASP A CA 1
ATOM 2046 C C . ASP A 1 261 ? -23.700 -8.766 26.984 1.00 89.81 261 ASP A C 1
ATOM 2048 O O . ASP A 1 261 ? -23.915 -7.877 26.162 1.00 89.81 261 ASP A O 1
ATOM 2052 N N . GLN A 1 262 ? -24.586 -9.719 27.269 1.00 90.00 262 GLN A N 1
ATOM 2053 C CA . GLN A 1 262 ? -25.893 -9.886 26.619 1.00 90.00 262 GLN A CA 1
ATOM 2054 C C . GLN A 1 262 ? -27.067 -9.588 27.575 1.00 90.00 262 GLN A C 1
ATOM 2056 O O . GLN A 1 262 ? -28.193 -10.004 27.330 1.00 90.00 262 GLN A O 1
ATOM 2061 N N . GLN A 1 263 ? -26.812 -8.890 28.689 1.00 87.56 263 GLN A N 1
ATOM 2062 C CA . GLN A 1 263 ? -27.843 -8.509 29.670 1.00 87.56 263 GLN A CA 1
ATOM 2063 C C . GLN A 1 263 ? -28.706 -7.302 29.249 1.00 87.56 263 GLN A C 1
ATOM 2065 O O . GLN A 1 263 ? -29.734 -7.053 29.876 1.00 87.56 263 GLN A O 1
ATOM 2070 N N . GLY A 1 264 ? -28.289 -6.539 28.233 1.00 84.94 264 GLY A N 1
ATOM 2071 C CA . GLY A 1 264 ? -29.038 -5.408 27.671 1.00 84.94 264 GLY A CA 1
ATOM 2072 C C . GLY A 1 264 ? -29.710 -5.740 26.335 1.00 84.94 264 GLY A C 1
ATOM 2073 O O . GLY A 1 264 ? -29.466 -6.794 25.756 1.00 84.94 264 GLY A O 1
ATOM 2074 N N . GLU A 1 265 ? -30.524 -4.812 25.820 1.00 86.81 265 GLU A N 1
ATOM 2075 C CA . GLU A 1 265 ? -31.204 -4.953 24.515 1.00 86.81 265 GLU A CA 1
ATOM 2076 C C . GLU A 1 265 ? -30.228 -5.033 23.326 1.00 86.81 265 GLU A C 1
ATOM 2078 O O . GLU A 1 265 ? -30.551 -5.624 22.298 1.00 86.81 265 GLU A O 1
ATOM 2083 N N . VAL A 1 266 ? -29.026 -4.464 23.475 1.00 89.00 266 VAL A N 1
ATOM 2084 C CA . VAL A 1 266 ? -27.926 -4.527 22.504 1.00 89.00 266 VAL A CA 1
ATOM 2085 C C . VAL A 1 266 ? -26.704 -5.160 23.187 1.00 89.00 266 VAL A C 1
ATOM 2087 O O . VAL A 1 266 ? -26.321 -4.700 24.267 1.00 89.00 266 VAL A O 1
ATOM 2090 N N . PRO A 1 267 ? -26.062 -6.192 22.603 1.00 92.00 267 PRO A N 1
ATOM 2091 C CA . PRO A 1 267 ? -24.870 -6.802 23.189 1.00 92.00 267 PRO A CA 1
ATOM 2092 C C . PRO A 1 267 ? -23.688 -5.828 23.248 1.00 92.00 267 PRO A C 1
ATOM 2094 O O . PRO A 1 267 ? -23.348 -5.202 22.242 1.00 92.00 267 PRO A O 1
ATOM 2097 N N . ARG A 1 268 ? -23.014 -5.732 24.403 1.00 92.81 268 ARG A N 1
ATOM 2098 C CA . ARG A 1 268 ? -21.870 -4.824 24.603 1.00 92.81 268 ARG A CA 1
ATOM 2099 C C . ARG A 1 268 ? -20.546 -5.566 24.746 1.00 92.81 268 ARG A C 1
ATOM 2101 O O . ARG A 1 268 ? -20.387 -6.379 25.655 1.00 92.81 268 ARG A O 1
ATOM 2108 N N . ALA A 1 269 ? -19.569 -5.254 23.899 1.00 91.69 269 ALA A N 1
ATOM 2109 C CA . ALA A 1 269 ? -18.219 -5.793 24.018 1.00 91.69 269 ALA A CA 1
ATOM 2110 C C . ALA A 1 269 ? -17.527 -5.273 25.292 1.00 91.69 269 ALA A C 1
ATOM 2112 O O . ALA A 1 269 ? -17.585 -4.083 25.605 1.00 91.69 269 ALA A O 1
ATOM 2113 N N . TYR A 1 270 ? -16.865 -6.167 26.032 1.00 90.81 270 TYR A N 1
ATOM 2114 C CA . TYR A 1 270 ? -16.156 -5.831 27.275 1.00 90.81 270 TYR A CA 1
ATOM 2115 C C . TYR A 1 270 ? -14.726 -6.382 27.354 1.00 90.81 270 TYR A C 1
ATOM 2117 O O . TYR A 1 270 ? -14.020 -6.107 28.326 1.00 90.81 270 TYR A O 1
ATOM 2125 N N . GLY A 1 271 ? -14.285 -7.180 26.382 1.00 87.81 271 GLY A N 1
ATOM 2126 C CA . GLY A 1 271 ? -12.974 -7.823 26.418 1.00 87.81 271 GLY A CA 1
ATOM 2127 C C . GLY A 1 271 ? -12.706 -8.710 25.208 1.00 87.81 271 GLY A C 1
ATOM 2128 O O . GLY A 1 271 ? -13.484 -8.749 24.259 1.00 87.81 271 GLY A O 1
ATOM 2129 N N . VAL A 1 272 ? -11.599 -9.444 25.273 1.00 86.81 272 VAL A N 1
ATOM 2130 C CA . VAL A 1 272 ? -11.163 -10.436 24.281 1.00 86.81 272 VAL A CA 1
ATOM 2131 C C . VAL A 1 272 ? -10.641 -11.671 25.013 1.00 86.81 272 VAL A C 1
ATOM 2133 O O . VAL A 1 272 ? -10.107 -11.551 26.114 1.00 86.81 272 VAL A O 1
ATOM 2136 N N . GLU A 1 273 ? -10.799 -12.853 24.424 1.00 79.62 273 GLU A N 1
ATOM 2137 C CA . GLU A 1 273 ? -10.640 -14.148 25.111 1.00 79.62 273 GLU A CA 1
ATOM 2138 C C . GLU A 1 273 ? -9.265 -14.362 25.778 1.00 79.62 273 GLU A C 1
ATOM 2140 O O . GLU A 1 273 ? -9.187 -14.939 26.860 1.00 79.62 273 GLU A O 1
ATOM 2145 N N . TYR A 1 274 ? -8.180 -13.823 25.207 1.00 72.69 274 TYR A N 1
ATOM 2146 C CA . TYR A 1 274 ? -6.837 -13.929 25.797 1.00 72.69 274 TYR A CA 1
ATOM 2147 C C . TYR A 1 274 ? -6.602 -13.007 27.017 1.00 72.69 274 TYR A C 1
ATOM 2149 O O . TYR A 1 274 ? -5.577 -13.122 27.695 1.00 72.69 274 TYR A O 1
ATOM 2157 N N . MET A 1 275 ? -7.513 -12.070 27.312 1.00 60.59 275 MET A N 1
ATOM 2158 C CA . MET A 1 275 ? -7.345 -11.067 28.368 1.00 60.59 275 MET A CA 1
ATOM 2159 C C . MET A 1 275 ? -8.061 -11.441 29.668 1.00 60.59 275 MET A C 1
ATOM 2161 O O . MET A 1 275 ? -9.227 -11.128 29.886 1.00 60.59 275 MET A O 1
ATOM 2165 N N . ASN A 1 276 ? -7.292 -11.979 30.613 1.00 56.88 276 ASN A N 1
ATOM 2166 C CA . ASN A 1 276 ? -7.739 -12.277 31.976 1.00 56.88 276 ASN A CA 1
ATOM 2167 C C . ASN A 1 276 ? -7.769 -11.004 32.870 1.00 56.88 276 ASN A C 1
ATOM 2169 O O . ASN A 1 276 ? -7.085 -10.925 33.893 1.00 56.88 276 ASN A O 1
ATOM 2173 N N . ARG A 1 277 ? -8.456 -9.938 32.420 1.00 57.06 277 ARG A N 1
ATOM 2174 C CA . ARG A 1 277 ? -8.484 -8.594 33.045 1.00 57.06 277 ARG A CA 1
ATOM 2175 C C . ARG A 1 277 ? -9.901 -7.996 33.101 1.00 57.06 277 ARG A C 1
ATOM 2177 O O . ARG A 1 277 ? -10.839 -8.530 32.525 1.00 57.06 277 ARG A O 1
ATOM 2184 N N . ALA A 1 278 ? -10.044 -6.894 33.843 1.00 58.44 278 ALA A N 1
ATOM 2185 C CA . ALA A 1 278 ? -11.310 -6.187 34.053 1.00 58.44 278 ALA A CA 1
ATOM 2186 C C . ALA A 1 278 ? -11.964 -5.694 32.745 1.00 58.44 278 ALA A C 1
ATOM 2188 O O . ALA A 1 278 ? -11.266 -5.448 31.761 1.00 58.44 278 ALA A O 1
ATOM 2189 N N . ARG A 1 279 ? -13.295 -5.502 32.780 1.00 69.69 279 ARG A N 1
ATOM 2190 C CA . ARG A 1 279 ? -14.098 -5.002 31.649 1.00 69.69 279 ARG A CA 1
ATOM 2191 C C . ARG A 1 279 ? -13.478 -3.742 31.038 1.00 69.69 279 ARG A C 1
ATOM 2193 O O . ARG A 1 279 ? -13.268 -2.746 31.732 1.00 69.69 279 ARG A O 1
ATOM 2200 N N . LEU A 1 280 ? -13.226 -3.795 29.736 1.00 80.19 280 LEU A N 1
ATOM 2201 C CA . LEU A 1 280 ? -12.816 -2.658 28.926 1.00 80.19 280 LEU A CA 1
ATOM 2202 C C . LEU A 1 280 ? -14.005 -1.710 28.712 1.00 80.19 280 LEU A C 1
ATOM 2204 O O . LEU A 1 280 ? -15.159 -2.137 28.727 1.00 80.19 280 LEU A O 1
ATOM 2208 N N . LYS A 1 281 ? -13.720 -0.416 28.511 1.00 84.31 281 LYS A N 1
ATOM 2209 C CA . LYS A 1 281 ? -14.739 0.566 28.100 1.00 84.31 281 LYS A CA 1
ATOM 2210 C C . LYS A 1 281 ? -15.176 0.339 26.651 1.00 84.31 281 LYS A C 1
ATOM 2212 O O . LYS A 1 281 ? -16.368 0.385 26.362 1.00 84.31 281 LYS A O 1
ATOM 2217 N N . GLU A 1 282 ? -14.185 0.088 25.799 1.00 89.88 282 GLU A N 1
ATOM 2218 C CA . GLU A 1 282 ? -14.273 -0.069 24.350 1.00 89.88 282 GLU A CA 1
ATOM 2219 C C . GLU A 1 282 ? -13.299 -1.181 23.923 1.00 89.88 282 GLU A C 1
ATOM 2221 O O . GLU A 1 282 ? -12.244 -1.358 24.543 1.00 89.88 282 GLU A O 1
ATOM 2226 N N . VAL A 1 283 ? -13.631 -1.905 22.858 1.00 91.81 283 VAL A N 1
ATOM 2227 C CA . VAL A 1 283 ? -12.781 -2.884 22.175 1.00 91.81 283 VAL A CA 1
ATOM 2228 C C . VAL A 1 283 ? -12.554 -2.388 20.749 1.00 91.81 283 VAL A C 1
ATOM 2230 O O . VAL A 1 283 ? -13.509 -2.056 20.052 1.00 91.81 283 VAL A O 1
ATOM 2233 N N . ILE A 1 284 ? -11.298 -2.345 20.306 1.00 93.69 284 ILE A N 1
ATOM 2234 C CA . ILE A 1 284 ? -10.928 -1.971 18.935 1.00 93.69 284 ILE A CA 1
ATOM 2235 C C . ILE A 1 284 ? -10.262 -3.183 18.290 1.00 93.69 284 ILE A C 1
ATOM 2237 O O . ILE A 1 284 ? 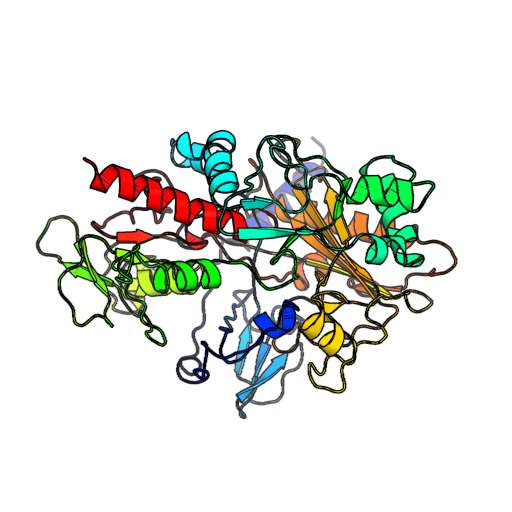-9.294 -3.718 18.833 1.00 93.69 284 ILE A O 1
ATOM 2241 N N . VAL A 1 285 ? -10.784 -3.621 17.147 1.00 88.94 285 VAL A N 1
ATOM 2242 C CA . VAL A 1 285 ? -10.202 -4.696 16.340 1.00 88.94 285 VAL A CA 1
ATOM 2243 C C . VAL A 1 285 ? -9.416 -4.074 15.185 1.00 88.94 285 VAL A C 1
ATOM 2245 O O . VAL A 1 285 ? -9.951 -3.290 14.403 1.00 88.94 285 VAL A O 1
ATOM 2248 N N . SER A 1 286 ? -8.138 -4.438 15.105 1.00 88.69 286 SER A N 1
ATOM 2249 C CA . SER A 1 286 ? -7.192 -4.011 14.065 1.00 88.69 286 SER A CA 1
ATOM 2250 C C . SER A 1 286 ? -6.401 -5.222 13.546 1.00 88.69 286 SER A C 1
ATOM 2252 O O . SER A 1 286 ? -5.171 -5.213 13.513 1.00 88.69 286 SER A O 1
ATOM 2254 N N . GLY A 1 287 ? -7.099 -6.323 13.250 1.00 75.06 287 GLY A N 1
ATOM 2255 C CA . GLY A 1 287 ? -6.508 -7.584 12.785 1.00 75.06 287 GLY A CA 1
ATOM 2256 C C . GLY A 1 287 ? -6.102 -7.579 11.307 1.00 75.06 287 GLY A C 1
ATOM 2257 O O . GLY A 1 287 ? -5.416 -8.499 10.861 1.00 75.06 287 GLY A O 1
ATOM 2258 N N . GLY A 1 288 ? -6.513 -6.563 10.548 1.00 69.88 288 GLY A N 1
ATOM 2259 C CA . GLY A 1 288 ? -6.372 -6.517 9.098 1.00 69.88 288 GLY A CA 1
ATOM 2260 C C . GLY A 1 288 ? -7.385 -7.412 8.385 1.00 69.88 288 GLY A C 1
ATOM 2261 O O . GLY A 1 288 ? -8.076 -8.238 8.988 1.00 69.88 288 GLY A O 1
ATOM 2262 N N . SER A 1 289 ? -7.455 -7.262 7.068 1.00 62.84 289 SER A N 1
ATOM 2263 C CA . SER A 1 289 ? -8.578 -7.720 6.242 1.00 62.84 289 SER A CA 1
ATOM 2264 C C . SER A 1 289 ? -8.813 -9.233 6.218 1.00 62.84 289 SER A C 1
ATOM 2266 O O . SER A 1 289 ? -9.916 -9.657 5.886 1.00 62.84 289 SER A O 1
ATOM 2268 N N . PHE A 1 290 ? -7.845 -10.048 6.640 1.00 61.72 290 PHE A N 1
ATOM 2269 C CA . PHE A 1 290 ? -8.026 -11.494 6.799 1.00 61.72 290 PHE A CA 1
ATOM 2270 C C . PHE A 1 290 ? -8.448 -11.899 8.218 1.00 61.72 290 PHE A C 1
ATOM 2272 O O . PHE A 1 290 ? -9.360 -12.711 8.367 1.00 61.72 290 PHE A O 1
ATOM 2279 N N . ASN A 1 291 ? -7.834 -11.341 9.269 1.00 66.88 291 ASN A N 1
ATOM 2280 C CA . ASN A 1 291 ? -8.091 -11.771 10.652 1.00 66.88 291 ASN A CA 1
ATOM 2281 C C . ASN A 1 291 ? -9.250 -11.018 11.319 1.00 66.88 291 ASN A C 1
ATOM 2283 O O . ASN A 1 291 ? -9.948 -11.602 12.141 1.00 66.88 291 ASN A O 1
ATOM 2287 N N . THR A 1 292 ? -9.513 -9.761 10.961 1.00 70.62 292 THR A N 1
ATOM 2288 C CA . THR A 1 292 ? -10.665 -9.005 11.480 1.00 70.62 292 THR A CA 1
ATOM 2289 C C . THR A 1 292 ? -12.011 -9.684 11.193 1.00 70.62 292 THR A C 1
ATOM 2291 O O . THR A 1 292 ? -12.740 -9.926 12.158 1.00 70.62 292 THR A O 1
ATOM 2294 N N . PRO A 1 293 ? -12.353 -10.097 9.953 1.00 63.41 293 PRO A N 1
ATOM 2295 C CA . PRO A 1 293 ? -13.595 -10.834 9.714 1.00 63.41 293 PRO A CA 1
ATOM 2296 C C . PRO A 1 293 ? -13.609 -12.212 10.393 1.00 63.41 293 PRO A C 1
ATOM 2298 O O . PRO A 1 293 ? -14.680 -12.669 10.775 1.00 63.41 293 PRO A O 1
ATOM 2301 N N . GLN A 1 294 ? -12.459 -12.868 10.608 1.00 66.69 294 GLN A N 1
ATOM 2302 C CA . GLN A 1 294 ? -12.398 -14.115 11.389 1.00 66.69 294 GLN A CA 1
ATOM 2303 C C . GLN A 1 294 ? -12.733 -13.873 12.866 1.00 66.69 294 GLN A C 1
ATOM 2305 O O . GLN A 1 294 ? -13.587 -14.563 13.416 1.00 66.69 294 GLN A O 1
ATOM 2310 N N . ILE A 1 295 ? -12.115 -12.867 13.496 1.00 71.06 295 ILE A N 1
ATOM 2311 C CA . ILE A 1 295 ? -12.383 -12.477 14.889 1.00 71.06 295 ILE A CA 1
ATOM 2312 C C . ILE A 1 295 ? -13.859 -12.106 15.051 1.00 71.06 295 ILE A C 1
ATOM 2314 O O . ILE A 1 295 ? -14.504 -12.576 15.988 1.00 71.06 295 ILE A O 1
ATOM 2318 N N . LEU A 1 296 ? -14.418 -11.312 14.133 1.00 67.06 296 LEU A N 1
ATOM 2319 C CA . LEU A 1 296 ? -15.835 -10.946 14.142 1.00 67.06 296 LEU A CA 1
ATOM 2320 C C . LEU A 1 296 ? -16.736 -12.182 13.992 1.00 67.06 296 LEU A C 1
ATOM 2322 O O . LEU A 1 296 ? -17.585 -12.401 14.858 1.00 67.06 296 LEU A O 1
ATOM 2326 N N . LYS A 1 297 ? -16.492 -13.050 12.998 1.00 66.62 297 LYS A N 1
ATOM 2327 C CA . LYS A 1 297 ? -17.274 -14.280 12.774 1.00 66.62 297 LYS A CA 1
ATOM 2328 C C . LYS A 1 297 ? -17.240 -15.215 13.979 1.00 66.62 297 LYS A C 1
ATOM 2330 O O . LYS A 1 297 ? -18.293 -15.607 14.469 1.00 66.62 297 LYS A O 1
ATOM 2335 N N . LEU A 1 298 ? -16.060 -15.495 14.536 1.00 71.56 298 LEU A N 1
ATOM 2336 C CA . LEU A 1 298 ? -15.905 -16.294 15.761 1.00 71.56 298 LEU A CA 1
ATOM 2337 C C . LEU A 1 298 ? -16.592 -15.648 16.978 1.00 71.56 298 LEU A C 1
ATOM 2339 O O . LEU A 1 298 ? -16.964 -16.345 17.926 1.00 71.56 298 LEU A O 1
ATOM 2343 N N . SER A 1 299 ? -16.814 -14.332 16.947 1.00 70.25 299 SER A N 1
ATOM 2344 C CA . SER A 1 299 ? -17.566 -13.573 17.954 1.00 70.25 299 SER A CA 1
ATOM 2345 C C . SER A 1 299 ? -19.075 -13.474 17.673 1.00 70.25 299 SER A C 1
ATOM 2347 O O . SER A 1 299 ? -19.790 -12.918 18.502 1.00 70.25 299 SER A O 1
ATOM 2349 N N . GLY A 1 300 ? -19.568 -14.037 16.564 1.00 59.72 300 GLY A N 1
ATOM 2350 C CA . GLY A 1 300 ? -20.981 -14.020 16.162 1.00 59.72 300 GLY A CA 1
ATOM 2351 C C . GLY A 1 300 ? -21.378 -12.892 15.200 1.00 59.72 300 GLY A C 1
ATOM 2352 O O . GLY A 1 300 ? -22.566 -12.689 14.970 1.00 59.72 300 GLY A O 1
ATOM 2353 N N . VAL A 1 301 ? -20.423 -12.143 14.643 1.00 57.25 301 VAL A N 1
ATOM 2354 C CA . VAL A 1 301 ? -20.664 -11.025 13.713 1.00 57.25 301 VAL A CA 1
ATOM 2355 C C . VAL A 1 301 ? -20.188 -11.410 12.307 1.00 57.25 301 VAL A C 1
ATOM 2357 O O . VAL A 1 301 ? -18.990 -11.516 12.059 1.00 57.25 301 VAL A O 1
ATOM 2360 N N . GLY A 1 302 ? -21.122 -11.653 11.388 1.00 58.53 302 GLY A N 1
ATOM 2361 C CA . GLY A 1 302 ? -20.853 -12.163 10.037 1.00 58.53 302 GLY A CA 1
ATOM 2362 C C . GLY A 1 302 ? -22.097 -12.811 9.414 1.00 58.53 302 GLY A C 1
ATOM 2363 O O . GLY A 1 302 ? -23.144 -12.820 10.054 1.00 58.53 302 GLY A O 1
ATOM 2364 N N . PRO A 1 303 ? -22.033 -13.352 8.184 1.00 59.84 303 PRO A N 1
ATOM 2365 C CA . PRO A 1 303 ? -23.225 -13.789 7.454 1.00 59.84 303 PRO A CA 1
ATOM 2366 C C . PRO A 1 303 ? -24.007 -14.861 8.221 1.00 59.84 303 PRO A C 1
ATOM 2368 O O . PRO A 1 303 ? -23.450 -15.910 8.555 1.00 59.84 303 PRO A O 1
ATOM 2371 N N . ARG A 1 304 ? -25.300 -14.620 8.476 1.00 63.41 304 ARG A N 1
ATOM 2372 C CA . ARG A 1 304 ? -26.149 -15.479 9.323 1.00 63.41 304 ARG A CA 1
ATOM 2373 C C . ARG A 1 304 ? -26.056 -16.963 8.963 1.00 63.41 304 ARG A C 1
ATOM 2375 O O . ARG A 1 304 ? -25.769 -17.784 9.828 1.00 63.41 304 ARG A O 1
ATOM 2382 N N . GLU A 1 305 ? -26.253 -17.285 7.687 1.00 68.06 305 GLU A N 1
ATOM 2383 C CA . GLU A 1 305 ? -26.248 -18.662 7.169 1.00 68.06 305 GLU A CA 1
ATOM 2384 C C . GLU A 1 305 ? -24.880 -19.353 7.324 1.00 68.06 305 GLU A C 1
ATOM 2386 O O . GLU A 1 305 ? -24.802 -20.575 7.445 1.00 68.06 305 GLU A O 1
ATOM 2391 N N . GLU A 1 306 ? -23.787 -18.582 7.341 1.00 59.75 306 GLU A N 1
ATOM 2392 C CA . GLU A 1 306 ? -22.431 -19.097 7.546 1.00 59.75 306 GLU A CA 1
ATOM 2393 C C . GLU A 1 306 ? -22.159 -19.371 9.031 1.00 59.75 306 GLU A C 1
ATOM 2395 O O . GLU A 1 306 ? -21.562 -20.390 9.367 1.00 59.75 306 GLU A O 1
ATOM 2400 N N . LEU A 1 307 ? -22.627 -18.495 9.925 1.00 60.75 307 LEU A N 1
ATOM 2401 C CA . LEU A 1 307 ? -22.474 -18.652 11.374 1.00 60.75 307 LEU A CA 1
ATOM 2402 C C . LEU A 1 307 ? -23.329 -19.800 11.930 1.00 60.75 307 LEU A C 1
ATOM 2404 O O . LEU A 1 307 ? -22.827 -20.630 12.689 1.00 60.75 307 LEU A O 1
ATOM 2408 N N . GLU A 1 308 ? -24.593 -19.889 11.504 1.00 70.12 308 GLU A N 1
ATOM 2409 C CA . GLU A 1 308 ? -25.525 -20.949 11.918 1.00 70.12 308 GLU A CA 1
ATOM 2410 C C . GLU A 1 308 ? -25.057 -22.338 11.443 1.00 70.12 308 GLU A C 1
ATOM 2412 O O . GLU A 1 308 ? -25.239 -23.324 12.152 1.00 70.12 308 GLU A O 1
ATOM 2417 N N . LYS A 1 309 ? -24.352 -22.419 10.303 1.00 74.56 309 LYS A N 1
ATOM 2418 C CA . LYS A 1 309 ? -23.703 -23.648 9.805 1.00 74.56 309 LYS A CA 1
ATOM 2419 C C . LYS A 1 309 ? -22.581 -24.175 10.719 1.00 74.56 309 LYS A C 1
ATOM 2421 O O . LYS A 1 309 ? -22.252 -25.358 10.639 1.00 74.56 309 LYS A O 1
ATOM 2426 N N . PHE A 1 310 ? -21.979 -23.324 11.551 1.00 67.06 310 PHE A N 1
ATOM 2427 C CA . PHE A 1 310 ? -20.867 -23.673 12.447 1.00 67.06 310 PHE A CA 1
ATOM 2428 C C . PHE A 1 310 ? -21.252 -23.620 13.940 1.00 67.06 310 PHE A C 1
ATOM 2430 O O . PHE A 1 310 ? -20.372 -23.497 14.791 1.00 67.06 310 PHE A O 1
ATOM 2437 N N . ASP A 1 311 ? -22.551 -23.691 14.261 1.00 77.88 311 ASP A N 1
ATOM 2438 C CA . ASP A 1 311 ? -23.099 -23.584 15.625 1.00 77.88 311 ASP A CA 1
ATOM 2439 C C . ASP A 1 311 ? -22.690 -22.287 16.370 1.00 77.88 311 ASP A C 1
ATOM 2441 O O . ASP A 1 311 ? -22.676 -22.230 17.604 1.00 77.88 311 ASP A O 1
ATOM 2445 N N . ILE A 1 312 ? -22.362 -21.211 15.637 1.00 70.19 312 ILE A N 1
ATOM 2446 C CA . ILE A 1 312 ? -21.972 -19.920 16.221 1.00 70.19 312 ILE A CA 1
ATOM 2447 C C . ILE A 1 312 ? -23.232 -19.069 16.465 1.00 70.19 312 ILE A C 1
ATOM 2449 O O . ILE A 1 312 ? -23.934 -18.740 15.506 1.00 70.19 312 ILE A O 1
ATOM 2453 N N . PRO A 1 313 ? -23.520 -18.635 17.711 1.00 70.31 313 PRO A N 1
ATOM 2454 C CA . PRO A 1 313 ? -24.653 -17.753 17.986 1.00 70.31 313 PRO A CA 1
ATOM 2455 C C . PRO A 1 313 ? -24.531 -16.415 17.245 1.00 70.31 313 PRO A C 1
ATOM 2457 O O . PRO A 1 313 ? -23.563 -15.677 17.440 1.00 70.31 313 PRO A O 1
ATOM 2460 N N . VAL A 1 314 ? -25.525 -16.096 16.414 1.00 66.88 314 VAL A N 1
ATOM 2461 C CA . VAL A 1 314 ? -25.530 -14.885 15.580 1.00 66.88 314 VAL A CA 1
ATOM 2462 C C . VAL A 1 314 ? -25.855 -13.646 16.411 1.00 66.88 314 VAL A C 1
ATOM 2464 O O . VAL A 1 314 ? -26.924 -13.546 17.011 1.00 66.88 314 VAL A O 1
ATOM 2467 N N . VAL A 1 315 ? -24.936 -12.687 16.381 1.00 69.81 315 VAL A N 1
ATOM 2468 C CA . VAL A 1 315 ? -25.019 -11.363 17.008 1.00 69.81 315 VAL A CA 1
ATOM 2469 C C . VAL A 1 315 ? -25.364 -10.294 15.962 1.00 69.81 315 VAL A C 1
ATOM 2471 O O . VAL A 1 315 ? -26.261 -9.491 16.198 1.00 69.81 315 VAL A O 1
ATOM 2474 N N . ALA A 1 316 ? -24.711 -10.309 14.794 1.00 49.09 316 ALA A N 1
ATOM 2475 C CA . ALA A 1 316 ? -25.000 -9.412 13.666 1.00 49.09 316 ALA A CA 1
ATOM 2476 C C . ALA A 1 316 ? -24.639 -10.064 12.315 1.00 49.09 316 ALA A C 1
ATOM 2478 O O . ALA A 1 316 ? -23.843 -10.999 12.279 1.00 49.09 316 ALA A O 1
ATOM 2479 N N . ASP A 1 317 ? -25.234 -9.576 11.222 1.00 47.25 317 ASP A N 1
ATOM 2480 C CA . ASP A 1 317 ? -25.301 -10.213 9.893 1.00 47.25 317 ASP A CA 1
ATOM 2481 C C . ASP A 1 317 ? -24.689 -9.283 8.824 1.00 47.25 317 ASP A C 1
ATOM 2483 O O . ASP A 1 317 ? -25.239 -8.207 8.607 1.00 47.25 317 ASP A O 1
ATOM 2487 N N . VAL A 1 318 ? -23.526 -9.641 8.245 1.00 43.53 318 VAL A N 1
ATOM 2488 C CA . VAL A 1 318 ? -22.671 -8.736 7.428 1.00 43.53 318 VAL A CA 1
ATOM 2489 C C . VAL A 1 318 ? -21.784 -9.494 6.400 1.00 43.53 318 VAL A C 1
ATOM 2491 O O . VAL A 1 318 ? -21.115 -10.449 6.800 1.00 43.53 318 VAL A O 1
ATOM 2494 N N . PRO A 1 319 ? -21.684 -9.061 5.120 1.00 42.97 319 PRO A N 1
ATOM 2495 C CA . PRO A 1 319 ? -20.770 -9.573 4.083 1.00 42.97 319 PRO A CA 1
ATOM 2496 C C . PRO A 1 319 ? -19.510 -8.698 3.819 1.00 42.97 319 PRO A C 1
ATOM 2498 O O . PRO A 1 319 ? -19.315 -7.646 4.420 1.00 42.97 319 PRO A O 1
ATOM 2501 N N . ALA A 1 320 ? -18.651 -9.142 2.888 1.00 37.12 320 ALA A N 1
ATOM 2502 C CA . ALA A 1 320 ? -17.338 -8.566 2.539 1.00 37.12 320 ALA A CA 1
ATOM 2503 C C . ALA A 1 320 ? -17.184 -8.308 1.018 1.00 37.12 320 ALA A C 1
ATOM 2505 O O . ALA A 1 320 ? -17.860 -8.970 0.227 1.00 37.12 320 ALA A O 1
ATOM 2506 N N . VAL A 1 321 ? -16.296 -7.383 0.608 1.00 37.41 321 VAL A N 1
ATOM 2507 C CA . VAL A 1 321 ? -16.028 -7.008 -0.808 1.00 37.41 321 VAL A CA 1
ATOM 2508 C C . VAL A 1 321 ? -14.517 -6.842 -1.075 1.00 37.41 321 VAL A C 1
ATOM 2510 O O . VAL A 1 321 ? -13.753 -6.624 -0.137 1.00 37.41 321 VAL A O 1
ATOM 2513 N N . ASP A 1 322 ? -14.101 -7.009 -2.341 1.00 42.47 322 ASP A N 1
ATOM 2514 C CA . ASP A 1 322 ? -12.775 -7.521 -2.723 1.00 42.47 322 ASP A CA 1
ATOM 2515 C C . ASP A 1 322 ? -12.176 -6.927 -4.054 1.00 42.47 322 ASP A C 1
ATOM 2517 O O . ASP A 1 322 ? -12.541 -5.814 -4.432 1.00 42.47 322 ASP A O 1
ATOM 2521 N N . ASN A 1 323 ? -11.188 -7.585 -4.705 1.00 42.91 323 ASN A N 1
ATOM 2522 C CA . ASN A 1 323 ? -9.806 -7.048 -4.752 1.00 42.91 323 ASN A CA 1
ATOM 2523 C C . ASN A 1 323 ? -8.887 -7.725 -5.879 1.00 42.91 323 ASN A C 1
ATOM 2525 O O . ASN A 1 323 ? -9.101 -8.887 -6.143 1.00 42.91 323 ASN A O 1
ATOM 2529 N N . TYR A 1 324 ? -7.898 -7.088 -6.584 1.00 50.72 324 TYR A N 1
ATOM 2530 C CA . TYR A 1 324 ? -6.898 -7.662 -7.595 1.00 50.72 324 TYR A CA 1
ATOM 2531 C C . TYR A 1 324 ? -5.697 -6.739 -8.115 1.00 50.72 324 TYR A C 1
ATOM 2533 O O . TYR A 1 324 ? -5.915 -5.550 -8.349 1.00 50.72 324 TYR A O 1
ATOM 2541 N N . GLU A 1 325 ? -4.523 -7.285 -8.512 1.00 57.84 325 GLU A N 1
ATOM 2542 C CA . GLU A 1 325 ? -3.353 -6.699 -9.276 1.00 57.84 325 GLU A CA 1
ATOM 2543 C C . GLU A 1 325 ? -2.963 -7.579 -10.519 1.00 57.84 325 GLU A C 1
ATOM 2545 O O . GLU A 1 325 ? -3.494 -8.681 -10.638 1.00 57.84 325 GLU A O 1
ATOM 2550 N N . ALA A 1 326 ? -2.070 -7.152 -11.446 1.00 63.88 326 ALA A N 1
ATOM 2551 C CA . ALA A 1 326 ? -1.545 -7.962 -12.591 1.00 63.88 326 ALA A CA 1
ATOM 2552 C C . ALA A 1 326 ? -0.133 -7.517 -13.102 1.00 63.88 326 ALA A C 1
ATOM 2554 O O . ALA A 1 326 ? 0.407 -6.553 -12.570 1.00 63.88 326 ALA A O 1
ATOM 2555 N N . THR A 1 327 ? 0.457 -8.155 -14.139 1.00 73.81 327 THR A N 1
ATOM 2556 C CA . THR A 1 327 ? 1.773 -7.789 -14.758 1.00 73.81 327 THR A CA 1
ATOM 2557 C C . THR A 1 327 ? 1.842 -8.072 -16.276 1.00 73.81 327 THR A C 1
ATOM 2559 O O . THR A 1 327 ? 1.127 -8.938 -16.769 1.00 73.81 327 THR A O 1
ATOM 2562 N N . VAL A 1 328 ? 2.739 -7.382 -17.003 1.00 80.81 328 VAL A N 1
ATOM 2563 C CA . VAL A 1 328 ? 3.296 -7.764 -18.327 1.00 80.81 328 VAL A CA 1
ATOM 2564 C C . VAL A 1 328 ? 4.836 -7.812 -18.245 1.00 80.81 328 VAL A C 1
ATOM 2566 O O . VAL A 1 328 ? 5.446 -6.958 -17.596 1.00 80.81 328 VAL A O 1
ATOM 2569 N N . ILE A 1 329 ? 5.485 -8.801 -18.874 1.00 84.75 329 ILE A N 1
ATOM 2570 C CA . ILE A 1 329 ? 6.931 -9.092 -18.753 1.00 84.75 329 ILE A CA 1
ATOM 2571 C C . ILE A 1 329 ? 7.564 -9.291 -20.137 1.00 84.75 329 ILE A C 1
ATOM 2573 O O . ILE A 1 329 ? 7.026 -10.038 -20.955 1.00 84.75 329 ILE A O 1
ATOM 2577 N N . GLY A 1 330 ? 8.734 -8.696 -20.380 1.00 83.44 330 GLY A N 1
ATOM 2578 C CA . GLY A 1 330 ? 9.531 -8.914 -21.590 1.00 83.44 330 GLY A CA 1
ATOM 2579 C C . GLY A 1 330 ? 11.034 -9.006 -21.313 1.00 83.44 330 GLY A C 1
ATOM 2580 O O . GLY A 1 330 ? 11.562 -8.265 -20.486 1.00 83.44 330 GLY A O 1
ATOM 2581 N N . ASP A 1 331 ? 11.719 -9.902 -22.021 1.00 88.00 331 ASP A N 1
ATOM 2582 C CA . ASP A 1 331 ? 13.178 -10.045 -22.005 1.00 88.00 331 ASP A CA 1
ATOM 2583 C C . ASP A 1 331 ? 13.806 -9.246 -23.158 1.00 88.00 331 ASP A C 1
ATOM 2585 O O . ASP A 1 331 ? 13.386 -9.366 -24.311 1.00 88.00 331 ASP A O 1
ATOM 2589 N N . ALA A 1 332 ? 14.826 -8.444 -22.865 1.00 87.25 332 ALA A N 1
ATOM 2590 C CA . ALA A 1 332 ? 15.612 -7.717 -23.858 1.00 87.25 332 ALA A CA 1
ATOM 2591 C C . ALA A 1 332 ? 16.629 -8.613 -24.591 1.00 87.25 332 ALA A C 1
ATOM 2593 O O . ALA A 1 332 ? 16.983 -9.703 -24.141 1.00 87.25 332 ALA A O 1
ATOM 2594 N N . ALA A 1 333 ? 17.140 -8.130 -25.727 1.00 88.12 333 ALA A N 1
ATOM 2595 C CA . ALA A 1 333 ? 18.170 -8.818 -26.511 1.00 88.12 333 ALA A CA 1
ATOM 2596 C C . ALA A 1 333 ? 19.554 -8.868 -25.820 1.00 88.12 333 ALA A C 1
ATOM 2598 O O . ALA A 1 333 ? 20.413 -9.658 -26.219 1.00 88.12 333 ALA A O 1
ATOM 2599 N N . ILE A 1 334 ? 19.761 -8.031 -24.798 1.00 86.12 334 ILE A N 1
ATOM 2600 C CA . ILE A 1 334 ? 20.921 -7.993 -23.898 1.00 86.12 334 ILE A CA 1
ATOM 2601 C C . ILE A 1 334 ? 20.450 -7.691 -22.467 1.00 86.12 334 ILE A C 1
ATOM 2603 O O . ILE A 1 334 ? 19.342 -7.195 -22.274 1.00 86.12 334 ILE A O 1
ATOM 2607 N N . ASP A 1 335 ? 21.300 -7.957 -21.476 1.00 85.69 335 ASP A N 1
ATOM 2608 C CA . ASP A 1 335 ? 21.035 -7.616 -20.073 1.00 85.69 335 ASP A CA 1
ATOM 2609 C C . ASP A 1 335 ? 20.859 -6.093 -19.864 1.00 85.69 335 ASP A C 1
ATOM 2611 O O . ASP A 1 335 ? 21.475 -5.281 -20.561 1.00 85.69 335 ASP A O 1
ATOM 2615 N N . TRP A 1 336 ? 20.021 -5.692 -18.899 1.00 80.00 336 TRP A N 1
ATOM 2616 C CA . TRP A 1 336 ? 19.835 -4.282 -18.523 1.00 80.00 336 TRP A CA 1
ATOM 2617 C C . TRP A 1 336 ? 20.908 -3.828 -17.522 1.00 80.00 336 TRP A C 1
ATOM 2619 O O . TRP A 1 336 ? 21.141 -4.532 -16.539 1.00 80.00 336 TRP A O 1
ATOM 2629 N N . ASP A 1 337 ? 21.471 -2.619 -17.687 1.00 75.50 337 ASP A N 1
ATOM 2630 C CA . ASP A 1 337 ? 22.364 -2.031 -16.670 1.00 75.50 337 ASP A CA 1
ATOM 2631 C C . ASP A 1 337 ? 21.598 -1.891 -15.338 1.00 75.50 337 ASP A C 1
ATOM 2633 O O . ASP A 1 337 ? 20.599 -1.158 -15.265 1.00 75.50 337 ASP A O 1
ATOM 2637 N N . ASN A 1 338 ? 22.044 -2.564 -14.275 1.00 70.69 338 ASN A N 1
ATOM 2638 C CA . ASN A 1 338 ? 21.312 -2.652 -13.013 1.00 70.69 338 ASN A CA 1
ATOM 2639 C C . ASN A 1 338 ? 22.198 -2.279 -11.815 1.00 70.69 338 ASN A C 1
ATOM 2641 O O . ASN A 1 338 ? 23.209 -2.906 -11.506 1.00 70.69 338 ASN A O 1
ATOM 2645 N N . TYR A 1 339 ? 21.750 -1.283 -11.046 1.00 72.50 339 TYR A N 1
ATOM 2646 C CA . TYR A 1 339 ? 22.456 -0.790 -9.859 1.00 72.50 339 TYR A CA 1
ATOM 2647 C C . TYR A 1 339 ? 22.687 -1.848 -8.760 1.00 72.50 339 TYR A C 1
ATOM 2649 O O . TYR A 1 339 ? 23.473 -1.606 -7.845 1.00 72.50 339 TYR A O 1
ATOM 2657 N N . SER A 1 340 ? 22.030 -3.011 -8.838 1.00 75.19 340 SER A N 1
ATOM 2658 C CA . SER A 1 340 ? 22.186 -4.145 -7.919 1.00 75.19 340 SER A CA 1
ATOM 2659 C C . SER A 1 340 ? 23.070 -5.303 -8.419 1.00 75.19 340 SER A C 1
ATOM 2661 O O . SER A 1 340 ? 23.219 -6.281 -7.692 1.00 75.19 340 SER A O 1
ATOM 2663 N N . GLU A 1 341 ? 23.731 -5.193 -9.581 1.00 74.50 341 GLU A N 1
ATOM 2664 C CA . GLU A 1 341 ? 24.612 -6.242 -10.156 1.00 74.50 341 GLU A CA 1
ATOM 2665 C C . GLU A 1 341 ? 25.663 -6.812 -9.182 1.00 74.50 341 GLU A C 1
ATOM 2667 O O . GLU A 1 341 ? 25.986 -7.997 -9.226 1.00 74.50 341 GLU A O 1
ATOM 2672 N N . ASN A 1 342 ? 26.202 -5.978 -8.287 1.00 81.25 342 ASN A N 1
ATOM 2673 C CA . ASN A 1 342 ? 27.230 -6.379 -7.318 1.00 81.25 342 ASN A CA 1
ATOM 2674 C C . ASN A 1 342 ? 26.659 -6.966 -6.009 1.00 81.25 342 ASN A C 1
ATOM 2676 O O . ASN A 1 342 ? 27.424 -7.313 -5.107 1.00 81.25 342 ASN A O 1
ATOM 2680 N N . CYS A 1 343 ? 25.335 -7.056 -5.865 1.00 81.94 343 CYS A N 1
ATOM 2681 C CA . CYS A 1 343 ? 24.684 -7.527 -4.646 1.00 81.94 343 CYS A CA 1
ATOM 2682 C C . CYS A 1 343 ? 24.518 -9.051 -4.661 1.00 81.94 343 CYS A C 1
ATOM 2684 O O . CYS A 1 343 ? 23.962 -9.621 -5.596 1.00 81.94 343 CYS A O 1
ATOM 2686 N N . THR A 1 344 ? 24.956 -9.733 -3.600 1.00 80.19 344 THR A N 1
ATOM 2687 C CA . THR A 1 344 ? 24.861 -11.205 -3.514 1.00 80.19 344 THR A CA 1
ATOM 2688 C C . THR A 1 344 ? 23.518 -11.696 -2.965 1.00 80.19 344 THR A C 1
ATOM 2690 O O . THR A 1 344 ? 23.238 -12.893 -3.019 1.00 80.19 344 THR A O 1
ATOM 2693 N N . PHE A 1 345 ? 22.700 -10.796 -2.404 1.00 75.44 345 PHE A N 1
ATOM 2694 C CA . PHE A 1 345 ? 21.431 -11.088 -1.722 1.00 75.44 345 PHE A CA 1
ATOM 2695 C C . PHE A 1 345 ? 21.548 -12.132 -0.591 1.00 75.44 345 PHE A C 1
ATOM 2697 O O . PHE A 1 345 ? 20.549 -12.743 -0.183 1.00 75.44 345 PHE A O 1
ATOM 2704 N N . ASP A 1 346 ? 22.760 -12.305 -0.040 1.00 76.50 346 ASP A N 1
ATOM 2705 C CA . ASP A 1 346 ? 23.030 -13.170 1.115 1.00 76.50 346 ASP A CA 1
ATOM 2706 C C . ASP A 1 346 ? 22.804 -12.454 2.461 1.00 76.50 346 ASP A C 1
ATOM 2708 O O . ASP A 1 346 ? 22.496 -13.113 3.459 1.00 76.50 346 ASP A O 1
ATOM 2712 N N . PHE A 1 347 ? 22.842 -11.112 2.476 1.00 76.94 347 PHE A N 1
ATOM 2713 C CA . PHE A 1 347 ? 22.650 -10.268 3.668 1.00 76.94 347 PHE A CA 1
ATOM 2714 C C . PHE A 1 347 ? 23.595 -10.621 4.840 1.00 76.94 347 PHE A C 1
ATOM 2716 O O . PHE A 1 347 ? 23.237 -10.515 6.018 1.00 76.94 347 PHE A O 1
ATOM 2723 N N . GLY A 1 348 ? 24.813 -11.052 4.514 1.00 79.25 348 GLY A N 1
ATOM 2724 C CA . GLY A 1 348 ? 25.914 -11.355 5.420 1.00 79.25 348 GLY A CA 1
ATOM 2725 C C . GLY A 1 348 ? 27.132 -10.457 5.185 1.00 79.25 348 GLY A C 1
ATOM 2726 O O . GLY A 1 348 ? 27.046 -9.383 4.594 1.00 79.25 348 GLY A O 1
ATOM 2727 N N . ALA A 1 349 ? 28.293 -10.886 5.688 1.00 86.56 349 ALA A N 1
ATOM 2728 C CA . ALA A 1 349 ? 29.553 -10.144 5.556 1.00 86.56 349 ALA A CA 1
ATOM 2729 C C . ALA A 1 349 ? 30.180 -10.221 4.147 1.00 86.56 349 ALA A C 1
ATOM 2731 O O . ALA A 1 349 ? 31.114 -9.477 3.859 1.00 86.56 349 ALA A O 1
ATOM 2732 N N . SER A 1 350 ? 29.688 -11.127 3.298 1.00 88.50 350 SER A N 1
ATOM 2733 C CA . SER A 1 350 ? 30.081 -11.296 1.893 1.00 88.50 350 SER A CA 1
ATOM 2734 C C . SER A 1 350 ? 29.323 -10.379 0.931 1.00 88.50 350 SER A C 1
ATOM 2736 O O . SER A 1 350 ? 29.835 -10.104 -0.148 1.00 88.50 350 SER A O 1
ATOM 2738 N N . ASP A 1 351 ? 28.143 -9.896 1.323 1.00 86.19 351 ASP A N 1
ATOM 2739 C CA . ASP A 1 351 ? 27.288 -9.020 0.522 1.00 86.19 351 ASP A CA 1
ATOM 2740 C C . ASP A 1 351 ? 27.757 -7.551 0.622 1.00 86.19 351 ASP A C 1
ATOM 2742 O O . ASP A 1 351 ? 27.566 -6.920 1.672 1.00 86.19 351 ASP A O 1
ATOM 2746 N N . PRO A 1 352 ? 28.376 -6.969 -0.428 1.00 89.38 352 PRO A N 1
ATOM 2747 C CA . PRO A 1 352 ? 28.925 -5.616 -0.352 1.00 89.38 352 PRO A CA 1
ATOM 2748 C C . PRO A 1 352 ? 27.817 -4.561 -0.236 1.00 89.38 352 PRO A C 1
ATOM 2750 O O . PRO A 1 352 ? 27.975 -3.596 0.512 1.00 89.38 352 PRO A O 1
ATOM 2753 N N . CYS A 1 353 ? 26.670 -4.782 -0.888 1.00 87.25 353 CYS A N 1
ATOM 2754 C CA . CYS A 1 353 ? 25.496 -3.915 -0.801 1.00 87.25 353 CYS A CA 1
ATOM 2755 C C . CYS A 1 353 ? 24.905 -3.915 0.616 1.00 87.25 353 CYS A C 1
ATOM 2757 O O . CYS A 1 353 ? 24.444 -2.880 1.105 1.00 87.25 353 CYS A O 1
ATOM 2759 N N . TYR A 1 354 ? 24.956 -5.057 1.313 1.00 85.88 354 TYR A N 1
ATOM 2760 C CA . TYR A 1 354 ? 24.543 -5.126 2.713 1.00 85.88 354 TYR A CA 1
ATOM 2761 C C . TYR A 1 354 ? 25.512 -4.402 3.642 1.00 85.88 354 TYR A C 1
ATOM 2763 O O . TYR A 1 354 ? 25.062 -3.689 4.538 1.00 85.88 354 TYR A O 1
ATOM 2771 N N . GLN A 1 355 ? 26.825 -4.543 3.432 1.00 89.62 355 GLN A N 1
ATOM 2772 C CA . GLN A 1 355 ? 27.811 -3.834 4.251 1.00 89.62 355 GLN A CA 1
ATOM 2773 C C . GLN A 1 355 ? 27.752 -2.315 4.039 1.00 89.62 355 GLN A C 1
ATOM 2775 O O . GLN A 1 355 ? 27.819 -1.579 5.023 1.00 89.62 355 GLN A O 1
ATOM 2780 N N . GLU A 1 356 ? 27.541 -1.837 2.807 1.00 88.88 356 GLU A N 1
ATOM 2781 C CA . GLU A 1 356 ? 27.293 -0.414 2.540 1.00 88.88 356 GLU A CA 1
ATOM 2782 C C . GLU A 1 356 ? 26.055 0.077 3.311 1.00 88.88 356 GLU A C 1
ATOM 2784 O O . GLU A 1 356 ? 26.169 0.923 4.203 1.00 88.88 356 GLU A O 1
ATOM 2789 N N . TRP A 1 357 ? 24.885 -0.523 3.066 1.00 87.38 357 TRP A N 1
ATOM 2790 C CA . TRP A 1 357 ? 23.636 -0.105 3.710 1.00 87.38 357 TRP A CA 1
ATOM 2791 C C . TRP A 1 357 ? 23.669 -0.228 5.247 1.00 87.38 357 TRP A C 1
ATOM 2793 O O . TRP A 1 357 ? 23.059 0.573 5.967 1.00 87.38 357 TRP A O 1
ATOM 2803 N N . LEU A 1 358 ? 24.399 -1.201 5.800 1.00 84.44 358 LEU A N 1
ATOM 2804 C CA . LEU A 1 358 ? 24.606 -1.297 7.245 1.00 84.44 358 LEU A CA 1
ATOM 2805 C C . LEU A 1 358 ? 25.373 -0.095 7.807 1.00 84.44 358 LEU A C 1
ATOM 2807 O O . LEU A 1 358 ? 24.986 0.388 8.876 1.00 84.44 358 LEU A O 1
ATOM 2811 N N . LEU A 1 359 ? 26.411 0.374 7.110 1.00 86.75 359 LEU A N 1
ATOM 2812 C CA . LEU A 1 359 ? 27.345 1.403 7.578 1.00 86.75 359 LEU A CA 1
ATOM 2813 C C . LEU A 1 359 ? 26.857 2.835 7.313 1.00 86.75 359 LEU A C 1
ATOM 2815 O O . LEU A 1 359 ? 26.910 3.666 8.220 1.00 86.75 359 LEU A O 1
ATOM 2819 N N . SER A 1 360 ? 26.378 3.127 6.102 1.00 84.50 360 SER A N 1
ATOM 2820 C CA . SER A 1 360 ? 25.972 4.475 5.660 1.00 84.50 360 SER A CA 1
ATOM 2821 C C . SER A 1 360 ? 24.460 4.642 5.489 1.00 84.50 360 SER A C 1
ATOM 2823 O O . SER A 1 360 ? 23.961 5.764 5.554 1.00 84.50 360 SER A O 1
ATOM 2825 N N . GLY A 1 361 ? 23.724 3.547 5.268 1.00 80.81 361 GLY A N 1
ATOM 2826 C CA . GLY A 1 361 ? 22.337 3.595 4.794 1.00 80.81 361 GLY A CA 1
ATOM 2827 C C . GLY A 1 361 ? 22.201 3.903 3.295 1.00 80.81 361 GLY A C 1
ATOM 2828 O O . GLY A 1 361 ? 21.086 4.134 2.837 1.00 80.81 361 GLY A O 1
ATOM 2829 N N . THR A 1 362 ? 23.303 3.912 2.538 1.00 83.75 362 THR A N 1
ATOM 2830 C CA . THR A 1 362 ? 23.312 4.057 1.069 1.00 83.75 362 THR A CA 1
ATOM 2831 C C . THR A 1 362 ? 23.373 2.687 0.380 1.00 83.75 362 THR A C 1
ATOM 2833 O O . THR A 1 362 ? 23.277 1.651 1.043 1.00 83.75 362 THR A O 1
ATOM 2836 N N . GLY A 1 363 ? 23.500 2.673 -0.946 1.00 81.31 363 GLY A N 1
ATOM 2837 C CA . GLY A 1 363 ? 23.600 1.449 -1.734 1.00 81.31 363 GLY A CA 1
ATOM 2838 C C . GLY A 1 363 ? 22.241 0.816 -2.052 1.00 81.31 363 GLY A C 1
ATOM 2839 O O . GLY A 1 363 ? 21.206 1.265 -1.551 1.00 81.31 363 GLY A O 1
ATOM 2840 N N . PRO A 1 364 ? 22.211 -0.253 -2.868 1.00 80.06 364 PRO A N 1
ATOM 2841 C CA . PRO A 1 364 ? 20.976 -0.762 -3.478 1.00 80.06 364 PRO A CA 1
ATOM 2842 C C . PRO A 1 364 ? 19.878 -1.203 -2.494 1.00 80.06 364 PRO A C 1
ATOM 2844 O O . PRO A 1 364 ? 18.698 -1.138 -2.825 1.00 80.06 364 PRO A O 1
ATOM 2847 N N . TYR A 1 365 ? 20.227 -1.600 -1.264 1.00 79.19 365 TYR A N 1
ATOM 2848 C CA . TYR A 1 365 ? 19.247 -1.965 -0.225 1.00 79.19 365 TYR A CA 1
ATOM 2849 C C . TYR A 1 365 ? 18.676 -0.773 0.565 1.00 79.19 365 TYR A C 1
ATOM 2851 O O . TYR A 1 365 ? 17.803 -0.967 1.417 1.00 79.19 365 TYR A O 1
ATOM 2859 N N . GLY A 1 366 ? 19.141 0.449 0.288 1.00 76.25 366 GLY A N 1
ATOM 2860 C CA . GLY A 1 366 ? 18.502 1.692 0.722 1.00 76.25 366 GLY A CA 1
ATOM 2861 C C . GLY A 1 366 ? 17.335 2.131 -0.173 1.00 76.25 366 GLY A C 1
ATOM 2862 O O . GLY A 1 366 ? 16.645 3.099 0.154 1.00 76.25 366 GLY A O 1
ATOM 2863 N N . GLU A 1 367 ? 17.100 1.435 -1.287 1.00 75.88 367 GLU A N 1
ATOM 2864 C CA . GLU A 1 367 ? 16.180 1.828 -2.359 1.00 75.88 367 GLU A CA 1
ATOM 2865 C C . GLU A 1 367 ? 14.981 0.867 -2.486 1.00 75.88 367 GLU A C 1
ATOM 2867 O O . GLU A 1 367 ? 15.058 -0.314 -2.139 1.00 75.88 367 GLU A O 1
ATOM 2872 N N . ALA A 1 368 ? 13.853 1.367 -2.998 1.00 65.44 368 ALA A N 1
ATOM 2873 C CA . ALA A 1 368 ? 12.694 0.545 -3.352 1.00 65.44 368 ALA A CA 1
ATOM 2874 C C . ALA A 1 368 ? 12.979 -0.368 -4.562 1.00 65.44 368 ALA A C 1
ATOM 2876 O O . ALA A 1 368 ? 13.620 0.060 -5.518 1.00 65.44 368 ALA A O 1
ATOM 2877 N N . ALA A 1 369 ? 12.448 -1.596 -4.534 1.00 56.47 369 ALA A N 1
ATOM 2878 C CA . ALA A 1 369 ? 12.747 -2.658 -5.507 1.00 56.47 369 ALA A CA 1
ATOM 2879 C C . ALA A 1 369 ? 12.127 -2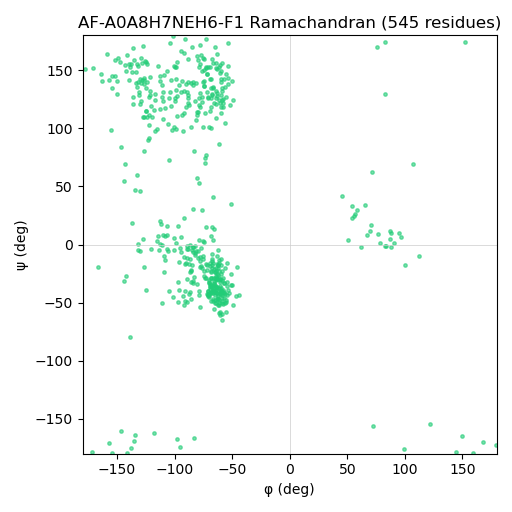.476 -6.910 1.00 56.47 369 ALA A C 1
ATOM 2881 O O . ALA A 1 369 ? 12.569 -3.125 -7.850 1.00 56.47 369 ALA A O 1
ATOM 2882 N N . ALA A 1 370 ? 11.120 -1.611 -7.052 1.00 60.88 370 ALA A N 1
ATOM 2883 C CA . ALA A 1 370 ? 10.548 -1.205 -8.335 1.00 60.88 370 ALA A CA 1
ATOM 2884 C C . ALA A 1 370 ? 10.560 0.331 -8.399 1.00 60.88 370 ALA A C 1
ATOM 2886 O O . ALA A 1 370 ? 9.577 0.969 -8.027 1.00 60.88 370 ALA A O 1
ATOM 2887 N N . PRO A 1 371 ? 11.708 0.951 -8.725 1.00 62.06 371 PRO A N 1
ATOM 2888 C CA . PRO A 1 371 ? 11.895 2.396 -8.583 1.00 62.06 371 PRO A CA 1
ATOM 2889 C C . PRO A 1 371 ? 11.107 3.223 -9.612 1.00 62.06 371 PRO A C 1
ATOM 2891 O O . PRO A 1 371 ? 10.920 4.423 -9.401 1.00 62.06 371 PRO A O 1
ATOM 2894 N N . LEU A 1 372 ? 10.657 2.592 -10.702 1.00 73.56 372 LEU A N 1
ATOM 2895 C CA . LEU A 1 372 ? 9.889 3.208 -11.780 1.00 73.56 372 LEU A CA 1
ATOM 2896 C C . LEU A 1 372 ? 8.405 3.254 -11.436 1.00 73.56 372 LEU A C 1
ATOM 2898 O O . LEU A 1 372 ? 7.846 2.285 -10.917 1.00 73.56 372 LEU A O 1
ATOM 2902 N N . SER A 1 373 ? 7.746 4.359 -11.768 1.00 77.81 373 SER A N 1
ATOM 2903 C CA . SER A 1 373 ? 6.301 4.489 -11.630 1.00 77.81 373 SER A CA 1
ATOM 2904 C C . SER A 1 373 ? 5.711 5.435 -12.663 1.00 77.81 373 SER A C 1
ATOM 2906 O O . SER A 1 373 ? 6.299 6.466 -12.986 1.00 77.81 373 SER A O 1
ATOM 2908 N N . LEU A 1 374 ? 4.544 5.048 -13.167 1.00 83.56 374 LEU A N 1
ATOM 2909 C CA . LEU A 1 374 ? 3.800 5.707 -14.226 1.00 83.56 374 LEU A CA 1
ATOM 2910 C C . LEU A 1 374 ? 2.324 5.745 -13.822 1.00 83.56 374 LEU A C 1
ATOM 2912 O O . LEU A 1 374 ? 1.710 4.702 -13.591 1.00 83.56 374 LEU A O 1
ATOM 2916 N N . VAL A 1 375 ? 1.768 6.947 -13.734 1.00 79.12 375 VAL A N 1
ATOM 2917 C CA . VAL A 1 375 ? 0.349 7.189 -13.460 1.00 79.12 375 VAL A CA 1
ATOM 2918 C C . VAL A 1 375 ? -0.353 7.449 -14.788 1.00 79.12 375 VAL A C 1
ATOM 2920 O O . VAL A 1 375 ? 0.099 8.291 -15.561 1.00 79.12 375 VAL A O 1
ATOM 2923 N N . TYR A 1 376 ? -1.441 6.731 -15.058 1.00 81.19 376 TYR A N 1
ATOM 2924 C CA . TYR A 1 376 ? -2.171 6.796 -16.327 1.00 81.19 376 TYR A CA 1
ATOM 2925 C C . TYR A 1 376 ? -3.687 6.766 -16.104 1.00 81.19 376 TYR A C 1
ATOM 2927 O O . TYR A 1 376 ? -4.171 6.252 -15.090 1.00 81.19 376 TYR A O 1
ATOM 2935 N N . ARG A 1 377 ? -4.451 7.315 -17.048 1.00 80.88 377 ARG A N 1
ATOM 2936 C CA . ARG A 1 377 ? -5.914 7.305 -17.033 1.00 80.88 377 ARG A CA 1
ATOM 2937 C C . ARG A 1 377 ? -6.458 6.444 -18.164 1.00 80.88 377 ARG A C 1
ATOM 2939 O O . ARG A 1 377 ? -6.300 6.779 -19.334 1.00 80.88 377 ARG A O 1
ATOM 2946 N N . SER A 1 378 ? -7.159 5.370 -17.813 1.00 76.56 378 SER A N 1
ATOM 2947 C CA . SER A 1 378 ? -7.865 4.570 -18.812 1.00 76.56 378 SER A CA 1
ATOM 2948 C C . SER A 1 378 ? -9.024 5.342 -19.446 1.00 76.56 378 SER A C 1
ATOM 2950 O O . SER A 1 378 ? -9.637 6.226 -18.838 1.00 76.56 378 SER A O 1
ATOM 2952 N N . SER A 1 379 ? -9.396 4.930 -20.656 1.00 77.69 379 SER A N 1
ATOM 2953 C CA . SER A 1 379 ? -10.584 5.389 -21.379 1.00 77.69 379 SER A CA 1
ATOM 2954 C C . SER A 1 379 ? -11.901 5.079 -20.651 1.00 77.69 379 SER A C 1
ATOM 2956 O O . SER A 1 379 ? -12.948 5.624 -21.004 1.00 77.69 379 SER A O 1
ATOM 2958 N N . VAL A 1 380 ? -11.844 4.214 -19.630 1.00 65.56 380 VAL A N 1
ATOM 2959 C CA . VAL A 1 380 ? -12.971 3.798 -18.788 1.00 65.56 380 VAL A CA 1
ATOM 2960 C C . VAL A 1 380 ? -12.948 4.405 -17.377 1.00 65.56 380 VAL A C 1
ATOM 2962 O O . VAL A 1 380 ? -13.777 4.015 -16.551 1.00 65.56 380 VAL A O 1
ATOM 2965 N N . SER A 1 381 ? -12.044 5.355 -17.098 1.00 65.06 381 SER A N 1
ATOM 2966 C CA . SER A 1 381 ? -12.087 6.164 -15.873 1.00 65.06 381 SER A CA 1
ATOM 2967 C C . SER A 1 381 ? -13.400 6.954 -15.784 1.00 65.06 381 SER A C 1
ATOM 2969 O O . SER A 1 381 ? -13.923 7.466 -16.775 1.00 65.06 381 SER A O 1
ATOM 2971 N N . ASP A 1 382 ? -13.954 7.027 -14.577 1.00 58.16 382 ASP A N 1
ATOM 2972 C CA . ASP A 1 382 ? -15.333 7.447 -14.301 1.00 58.16 382 ASP A CA 1
ATOM 2973 C C . ASP A 1 382 ? -15.452 8.858 -13.687 1.00 58.16 382 ASP A C 1
ATOM 2975 O O . ASP A 1 382 ? -16.558 9.383 -13.549 1.00 58.16 382 ASP A O 1
ATOM 2979 N N . ASN A 1 383 ? -14.321 9.493 -13.364 1.00 54.09 383 ASN A N 1
ATOM 2980 C CA . ASN A 1 383 ? -14.230 10.779 -12.661 1.00 54.09 383 ASN A CA 1
ATOM 2981 C C . ASN A 1 383 ? -13.183 11.742 -13.251 1.00 54.09 383 ASN A C 1
ATOM 2983 O O . ASN A 1 383 ? -12.736 12.655 -12.563 1.00 54.09 383 ASN A O 1
ATOM 2987 N N . GLU A 1 384 ? -12.760 11.511 -14.496 1.00 62.47 384 GLU A N 1
ATOM 2988 C CA . GLU A 1 384 ? -11.688 12.237 -15.199 1.00 62.47 384 GLU A CA 1
ATOM 2989 C C . GLU A 1 384 ? -10.280 12.150 -14.567 1.00 62.47 384 GLU A C 1
ATOM 2991 O O . GLU A 1 384 ? -9.334 12.641 -15.188 1.00 62.47 384 GLU A O 1
ATOM 2996 N N . HIS A 1 385 ? -10.094 11.486 -13.419 1.00 65.19 385 HIS A N 1
ATOM 2997 C CA . HIS A 1 385 ? -8.789 11.294 -12.772 1.00 65.19 385 HIS A CA 1
ATOM 2998 C C . HIS A 1 385 ? -8.059 10.026 -13.270 1.00 65.19 385 HIS A C 1
ATOM 3000 O O . HIS A 1 385 ? -8.702 9.112 -13.798 1.00 65.19 385 HIS A O 1
ATOM 3006 N N . PRO A 1 386 ? -6.724 9.934 -13.103 1.00 70.06 386 PRO A N 1
ATOM 3007 C CA . PRO A 1 386 ? -5.960 8.727 -13.416 1.00 70.06 386 PRO A CA 1
ATOM 3008 C C . PRO A 1 386 ? -6.366 7.538 -12.541 1.00 70.06 386 PRO A C 1
ATOM 3010 O O . PRO A 1 386 ? -6.365 7.644 -11.314 1.00 70.06 386 PRO A O 1
ATOM 3013 N N . ASP A 1 387 ? -6.676 6.402 -13.171 1.00 66.38 387 ASP A N 1
ATOM 3014 C CA . ASP A 1 387 ? -7.147 5.186 -12.498 1.00 66.38 387 ASP A CA 1
ATOM 3015 C C . ASP A 1 387 ? -6.176 3.997 -12.601 1.00 66.38 387 ASP A C 1
ATOM 3017 O O . ASP A 1 387 ? -6.493 2.885 -12.175 1.00 66.38 387 ASP A O 1
ATOM 3021 N N . LEU A 1 388 ? -4.972 4.209 -13.135 1.00 73.38 388 LEU A N 1
ATOM 3022 C CA . LEU A 1 388 ? -3.945 3.185 -13.305 1.00 73.38 388 LEU A CA 1
ATOM 3023 C C . LEU A 1 388 ? -2.601 3.644 -12.745 1.00 73.38 388 LEU A C 1
ATOM 3025 O O . LEU A 1 388 ? -2.171 4.780 -12.946 1.00 73.38 388 LEU A O 1
ATOM 3029 N N . TRP A 1 389 ? -1.916 2.717 -12.077 1.00 75.94 389 TRP A N 1
ATOM 3030 C CA . TRP A 1 389 ? -0.526 2.856 -11.671 1.00 75.94 389 TRP A CA 1
ATOM 3031 C C . TRP A 1 389 ? 0.271 1.666 -12.205 1.00 75.94 389 TRP A C 1
ATOM 3033 O O . TRP A 1 389 ? 0.064 0.526 -11.783 1.00 75.94 389 TRP A O 1
ATOM 3043 N N . LEU A 1 390 ? 1.203 1.932 -13.116 1.00 83.38 390 LEU A N 1
ATOM 3044 C CA . LEU A 1 390 ? 2.161 0.949 -13.606 1.00 83.38 390 LEU A CA 1
ATOM 3045 C C . LEU A 1 390 ? 3.486 1.155 -12.863 1.00 83.38 390 LEU A C 1
ATOM 3047 O O . LEU A 1 390 ? 3.959 2.285 -12.734 1.00 83.38 390 LEU A O 1
ATOM 3051 N N . TYR A 1 391 ? 4.095 0.084 -12.359 1.00 79.94 391 TYR A N 1
ATOM 3052 C CA . TYR A 1 391 ? 5.404 0.136 -11.702 1.00 79.94 391 TYR A CA 1
ATOM 3053 C C . TYR A 1 391 ? 6.374 -0.866 -12.324 1.00 79.94 391 TYR A C 1
ATOM 3055 O O . TYR A 1 391 ? 5.983 -1.964 -12.720 1.00 79.94 391 TYR A O 1
ATOM 3063 N N . GLY A 1 392 ? 7.637 -0.459 -12.449 1.00 76.44 392 GLY A N 1
ATOM 3064 C CA . GLY A 1 392 ? 8.621 -1.158 -13.276 1.00 76.44 392 GLY A CA 1
ATOM 3065 C C . GLY A 1 392 ? 9.965 -1.392 -12.594 1.00 76.44 392 GLY A C 1
ATOM 3066 O O . GLY A 1 392 ? 10.365 -0.657 -11.682 1.00 76.44 392 GLY A O 1
ATOM 3067 N N . ALA A 1 393 ? 10.676 -2.415 -13.065 1.00 68.06 393 ALA A N 1
ATOM 3068 C CA . ALA A 1 393 ? 12.024 -2.745 -12.616 1.00 68.06 393 ALA A CA 1
ATOM 3069 C C . ALA A 1 393 ? 12.849 -3.407 -13.745 1.00 68.06 393 ALA A C 1
ATOM 3071 O O . ALA A 1 393 ? 12.369 -4.374 -14.343 1.00 68.06 393 ALA A O 1
ATOM 3072 N N . PRO A 1 394 ? 14.080 -2.930 -14.026 1.00 71.19 394 PRO A N 1
ATOM 3073 C CA . PRO A 1 394 ? 15.029 -3.604 -14.914 1.00 71.19 394 PRO A CA 1
ATOM 3074 C C . PRO A 1 394 ? 15.675 -4.815 -14.219 1.00 71.19 394 PRO A C 1
ATOM 3076 O O . PRO A 1 394 ? 15.882 -4.805 -13.003 1.00 71.19 394 PRO A O 1
ATOM 3079 N N . GLY A 1 395 ? 16.031 -5.846 -14.986 1.00 70.62 395 GLY A N 1
ATOM 3080 C CA . GLY A 1 395 ? 16.614 -7.093 -14.474 1.00 70.62 395 GLY A CA 1
ATOM 3081 C C . GLY A 1 395 ? 15.724 -7.825 -13.462 1.00 70.62 395 GLY A C 1
ATOM 3082 O O . GLY A 1 395 ? 16.233 -8.445 -12.528 1.00 70.62 395 GLY A O 1
ATOM 3083 N N . ALA A 1 396 ? 14.399 -7.687 -13.584 1.00 70.69 396 ALA A N 1
ATOM 3084 C CA . ALA A 1 396 ? 13.432 -8.171 -12.603 1.00 70.69 396 ALA A CA 1
ATOM 3085 C C . ALA A 1 396 ? 12.068 -8.514 -13.228 1.00 70.69 396 ALA A C 1
ATOM 3087 O O . ALA A 1 396 ? 11.566 -7.833 -14.124 1.00 70.69 396 ALA A O 1
ATOM 3088 N N . ALA A 1 397 ? 11.437 -9.558 -12.687 1.00 73.94 397 ALA A N 1
ATOM 3089 C CA . ALA A 1 397 ? 10.152 -10.088 -13.130 1.00 73.94 397 ALA A CA 1
ATOM 3090 C C . ALA A 1 397 ? 9.172 -10.177 -11.945 1.00 73.94 397 ALA A C 1
ATOM 3092 O O . ALA A 1 397 ? 9.350 -11.002 -11.049 1.00 73.94 397 ALA A O 1
ATOM 3093 N N . VAL A 1 398 ? 8.144 -9.321 -11.921 1.00 72.50 398 VAL A N 1
ATOM 3094 C CA . VAL A 1 398 ? 7.088 -9.331 -10.891 1.00 72.50 398 VAL A CA 1
ATOM 3095 C C . VAL A 1 398 ? 6.021 -10.377 -11.239 1.00 72.50 398 VAL A C 1
ATOM 3097 O O . VAL A 1 398 ? 4.947 -10.058 -11.746 1.00 72.50 398 VAL A O 1
ATOM 3100 N N . THR A 1 399 ? 6.311 -11.640 -10.935 1.00 68.25 399 THR A N 1
ATOM 3101 C CA . THR A 1 399 ? 5.408 -12.800 -11.100 1.00 68.25 399 THR A CA 1
ATOM 3102 C C . THR A 1 399 ? 4.435 -12.979 -9.920 1.00 68.25 399 THR A C 1
ATOM 3104 O O . THR A 1 399 ? 4.047 -14.085 -9.566 1.00 68.25 399 THR A O 1
ATOM 3107 N N . GLY A 1 400 ? 4.040 -11.890 -9.258 1.00 65.38 400 GLY A N 1
ATOM 3108 C CA . GLY A 1 400 ? 3.132 -11.937 -8.110 1.00 65.38 400 GLY A CA 1
ATOM 3109 C C . GLY A 1 400 ? 3.734 -12.499 -6.817 1.00 65.38 400 GLY A C 1
ATOM 3110 O O . GLY A 1 400 ? 4.938 -12.415 -6.571 1.00 65.38 400 GLY A O 1
ATOM 3111 N N . PHE A 1 401 ? 2.862 -13.006 -5.937 1.00 62.88 401 PHE A N 1
ATOM 3112 C CA . PHE A 1 401 ? 3.183 -13.307 -4.537 1.00 62.88 401 PHE A CA 1
ATOM 3113 C C . PHE A 1 401 ? 2.894 -14.769 -4.182 1.00 62.88 401 PHE A C 1
ATOM 3115 O O . PHE A 1 401 ? 1.743 -15.182 -4.056 1.00 62.88 401 PHE A O 1
ATOM 3122 N N . TYR A 1 402 ? 3.961 -15.537 -3.969 1.00 60.50 402 TYR A N 1
ATOM 3123 C CA . TYR A 1 402 ? 3.940 -16.953 -3.597 1.00 60.50 402 TYR A CA 1
ATOM 3124 C C . TYR A 1 402 ? 5.164 -17.295 -2.724 1.00 60.50 402 TYR A C 1
ATOM 3126 O O . TYR A 1 402 ? 6.152 -16.561 -2.762 1.00 60.50 402 TYR A O 1
ATOM 3134 N N . PRO A 1 403 ? 5.171 -18.396 -1.948 1.00 61.03 403 PRO A N 1
ATOM 3135 C CA . PRO A 1 403 ? 6.323 -18.748 -1.115 1.00 61.03 403 PRO A CA 1
ATOM 3136 C C . PRO A 1 403 ? 7.610 -18.959 -1.939 1.00 61.03 403 PRO A C 1
ATOM 3138 O O . PRO A 1 403 ? 7.722 -19.911 -2.710 1.00 61.03 403 PRO A O 1
ATOM 3141 N N . GLY A 1 404 ? 8.587 -18.070 -1.757 1.00 66.00 404 GLY A N 1
ATOM 3142 C CA . GLY A 1 404 ? 9.835 -17.959 -2.516 1.00 66.00 404 GLY A CA 1
ATOM 3143 C C . GLY A 1 404 ? 9.956 -16.696 -3.386 1.00 66.00 404 GLY A C 1
ATOM 3144 O O . GLY A 1 404 ? 11.051 -16.435 -3.891 1.00 66.00 404 GLY A O 1
ATOM 3145 N N . PHE A 1 405 ? 8.888 -15.903 -3.563 1.00 66.06 405 PHE A N 1
ATOM 3146 C CA . PHE A 1 405 ? 8.849 -14.783 -4.522 1.00 66.06 405 PHE A CA 1
ATOM 3147 C C . PHE A 1 405 ? 9.913 -13.700 -4.285 1.00 66.06 405 PHE A C 1
ATOM 3149 O O . PHE A 1 405 ? 10.271 -12.984 -5.214 1.00 66.06 405 PHE A O 1
ATOM 3156 N N . SER A 1 406 ? 10.454 -13.564 -3.068 1.00 60.62 406 SER A N 1
ATOM 3157 C CA . SER A 1 406 ? 11.480 -12.557 -2.753 1.00 60.62 406 SER A CA 1
ATOM 3158 C C . SER A 1 406 ? 12.883 -12.887 -3.273 1.00 60.62 406 SER A C 1
ATOM 3160 O O . SER A 1 406 ? 13.836 -12.147 -3.006 1.00 60.62 406 SER A O 1
ATOM 3162 N N . ARG A 1 407 ? 13.014 -14.006 -3.993 1.00 61.84 407 ARG A N 1
ATOM 3163 C CA . ARG A 1 407 ? 14.212 -14.438 -4.720 1.00 61.84 407 ARG A CA 1
ATOM 3164 C C . ARG A 1 407 ? 13.819 -14.877 -6.140 1.00 61.84 407 ARG A C 1
ATOM 3166 O O . ARG A 1 407 ? 14.008 -16.048 -6.476 1.00 61.84 407 ARG A O 1
ATOM 3173 N N . PRO A 1 408 ? 13.225 -13.987 -6.955 1.00 56.03 408 PRO A N 1
ATOM 3174 C CA . PRO A 1 408 ? 12.783 -14.357 -8.289 1.00 56.03 408 PRO A CA 1
ATOM 3175 C C . PRO A 1 408 ? 14.015 -14.644 -9.149 1.00 56.03 408 PRO A C 1
ATOM 3177 O O . PRO A 1 408 ? 14.934 -13.830 -9.222 1.00 56.03 408 PRO A O 1
ATOM 3180 N N . ALA A 1 409 ? 14.039 -15.800 -9.810 1.00 55.41 409 ALA A N 1
ATOM 3181 C CA . ALA A 1 409 ? 15.069 -16.139 -10.789 1.00 55.41 409 ALA A CA 1
ATOM 3182 C C . ALA A 1 409 ? 14.753 -15.471 -12.142 1.00 55.41 409 ALA A C 1
ATOM 3184 O O . ALA A 1 409 ? 14.562 -16.151 -13.148 1.00 55.41 409 ALA A O 1
ATOM 3185 N N . ALA A 1 410 ? 14.631 -14.142 -12.133 1.00 64.31 410 ALA A N 1
ATOM 3186 C CA . ALA A 1 410 ? 14.483 -13.332 -13.337 1.00 64.31 410 ALA A CA 1
ATOM 3187 C C . ALA A 1 410 ? 15.790 -13.339 -14.147 1.00 64.31 410 ALA A C 1
ATOM 3189 O O . ALA A 1 410 ? 16.876 -13.493 -13.581 1.00 64.31 410 ALA A O 1
ATOM 3190 N N . SER A 1 411 ? 15.694 -13.145 -15.463 1.00 75.88 411 SER A N 1
ATOM 3191 C CA . SER A 1 411 ? 16.876 -12.856 -16.272 1.00 75.88 411 SER A CA 1
ATOM 3192 C C . SER A 1 411 ? 17.359 -11.430 -15.966 1.00 75.88 411 SER A C 1
ATOM 3194 O O . SER A 1 411 ? 16.520 -10.550 -15.751 1.00 75.88 411 SER A O 1
ATOM 3196 N N . PRO A 1 412 ? 18.669 -11.127 -16.001 1.00 77.81 412 PRO A N 1
ATOM 3197 C CA . PRO A 1 412 ? 19.135 -9.740 -15.994 1.00 77.81 412 PRO A CA 1
ATOM 3198 C C . PRO A 1 412 ? 18.661 -8.956 -17.235 1.00 77.81 412 PRO A C 1
ATOM 3200 O O . PRO A 1 412 ? 18.596 -7.730 -17.193 1.00 77.81 412 PRO A O 1
ATOM 3203 N N . ALA A 1 413 ? 18.236 -9.652 -18.298 1.00 85.25 413 ALA A N 1
ATOM 3204 C CA . ALA A 1 413 ? 17.518 -9.097 -19.447 1.00 85.25 413 ALA A CA 1
ATOM 3205 C C . ALA A 1 413 ? 15.996 -8.917 -19.237 1.00 85.25 413 ALA A C 1
ATOM 3207 O O . ALA A 1 413 ? 15.347 -8.288 -20.072 1.00 85.25 413 ALA A O 1
ATOM 3208 N N . SER A 1 414 ? 15.398 -9.419 -18.149 1.00 86.25 414 SER A N 1
ATOM 3209 C CA . SER A 1 414 ? 13.956 -9.276 -17.894 1.00 86.25 414 SER A CA 1
ATOM 3210 C C . SER A 1 414 ? 13.591 -7.863 -17.446 1.00 86.25 414 SER A C 1
ATOM 3212 O O . SER A 1 414 ? 14.226 -7.298 -16.557 1.00 86.25 414 SER A O 1
ATOM 3214 N N . PHE A 1 415 ? 12.505 -7.324 -17.987 1.00 86.25 415 PHE A N 1
ATOM 3215 C CA . PHE A 1 415 ? 11.820 -6.140 -17.476 1.00 86.25 415 PHE A CA 1
ATOM 3216 C C . PHE A 1 415 ? 10.342 -6.485 -17.275 1.00 86.25 415 PHE A C 1
ATOM 3218 O O . PHE A 1 415 ? 9.722 -7.127 -18.125 1.00 86.25 415 PHE A O 1
ATOM 3225 N N . SER A 1 416 ? 9.748 -6.036 -16.170 1.00 84.12 416 SER A N 1
ATOM 3226 C CA . SER A 1 416 ? 8.308 -6.188 -15.925 1.00 84.12 416 SER A CA 1
ATOM 3227 C C . SER A 1 416 ? 7.630 -4.854 -15.635 1.00 84.12 416 SER A C 1
ATOM 3229 O O . SER A 1 416 ? 8.125 -4.064 -14.834 1.00 84.12 416 SER A O 1
ATOM 3231 N N . TRP A 1 417 ? 6.481 -4.633 -16.277 1.00 84.19 417 TRP A N 1
ATOM 3232 C CA . TRP A 1 417 ? 5.513 -3.593 -15.937 1.00 84.19 417 TRP A CA 1
ATOM 3233 C C . TRP A 1 417 ? 4.378 -4.245 -15.145 1.00 84.19 417 TRP A C 1
ATOM 3235 O O . TRP A 1 417 ? 3.504 -4.903 -15.712 1.00 84.19 417 TRP A O 1
ATOM 3245 N N . ALA A 1 418 ? 4.406 -4.092 -13.825 1.00 78.81 418 ALA A N 1
ATOM 3246 C CA . ALA A 1 418 ? 3.321 -4.513 -12.949 1.00 78.81 418 ALA A CA 1
ATOM 3247 C C . ALA A 1 418 ? 2.215 -3.446 -12.931 1.00 78.81 418 ALA A C 1
ATOM 3249 O O . ALA A 1 418 ? 2.496 -2.247 -12.933 1.00 78.81 418 ALA A O 1
ATOM 3250 N N . LEU A 1 419 ? 0.960 -3.888 -12.947 1.00 79.06 419 LEU A N 1
ATOM 3251 C CA . LEU A 1 419 ? -0.231 -3.099 -13.248 1.00 79.06 419 LEU A CA 1
ATOM 3252 C C . LEU A 1 419 ? -1.188 -3.116 -12.042 1.00 79.06 419 LEU A C 1
ATOM 3254 O O . LEU A 1 419 ? -1.834 -4.128 -11.753 1.00 79.06 419 LEU A O 1
ATOM 3258 N N . ALA A 1 420 ? -1.321 -1.983 -11.354 1.00 70.94 420 ALA A N 1
ATOM 3259 C CA . ALA A 1 420 ? -2.287 -1.788 -10.275 1.00 70.94 420 ALA A CA 1
ATOM 3260 C C . ALA A 1 420 ? -3.393 -0.817 -10.719 1.00 70.94 420 ALA A C 1
ATOM 3262 O O . ALA A 1 420 ? -3.108 0.272 -11.215 1.00 70.94 420 ALA A O 1
ATOM 3263 N N . GLN A 1 421 ? -4.668 -1.174 -10.516 1.00 64.56 421 GLN A N 1
ATOM 3264 C CA . GLN A 1 421 ? -5.772 -0.234 -10.748 1.00 64.56 421 GLN A CA 1
ATOM 3265 C C . GLN A 1 421 ? -6.088 0.568 -9.477 1.00 64.56 421 GLN A C 1
ATOM 3267 O O . GLN A 1 421 ? -6.313 -0.004 -8.405 1.00 64.56 421 GLN A O 1
ATOM 3272 N N . MET A 1 422 ? -6.191 1.884 -9.646 1.00 59.59 422 MET A N 1
ATOM 3273 C CA . MET A 1 422 ? -6.677 2.889 -8.703 1.00 59.59 422 MET A CA 1
ATOM 3274 C C . MET A 1 422 ? -8.097 3.364 -9.098 1.00 59.59 422 MET A C 1
ATOM 3276 O O . MET A 1 422 ? -8.243 4.465 -9.605 1.00 59.59 422 MET A O 1
ATOM 3280 N N . PRO A 1 423 ? -9.157 2.559 -8.916 1.00 51.91 423 PRO A N 1
ATOM 3281 C CA . PRO A 1 423 ? -10.523 2.899 -9.349 1.00 51.91 423 PRO A CA 1
ATOM 3282 C C . PRO A 1 423 ? -11.117 4.249 -8.876 1.00 51.91 423 PRO A C 1
ATOM 3284 O O . PRO A 1 423 ? -10.583 4.924 -8.000 1.00 51.91 423 PRO A O 1
ATOM 3287 N N . GLY A 1 424 ? -12.302 4.593 -9.398 1.00 41.88 424 GLY A N 1
ATOM 3288 C CA . GLY A 1 424 ? -13.046 5.805 -9.040 1.00 41.88 424 GLY A CA 1
ATOM 3289 C C . GLY A 1 424 ? -14.565 5.614 -8.805 1.00 41.88 424 GLY A C 1
ATOM 3290 O O . GLY A 1 424 ? -15.050 4.489 -8.644 1.00 41.88 424 GLY A O 1
ATOM 3291 N N . PRO A 1 425 ? -15.331 6.720 -8.696 1.00 34.56 425 PRO A N 1
ATOM 3292 C CA . PRO A 1 425 ? -16.802 6.845 -8.627 1.00 34.56 425 PRO A CA 1
ATOM 3293 C C . PRO A 1 425 ? -17.699 6.150 -9.685 1.00 34.56 425 PRO A C 1
ATOM 3295 O O . PRO A 1 425 ? -18.780 6.643 -9.999 1.00 34.56 425 PRO A O 1
ATOM 3298 N N . GLY A 1 426 ? -17.343 4.974 -10.194 1.00 34.44 426 GLY A N 1
ATOM 3299 C CA . GLY A 1 426 ? -18.150 4.228 -11.176 1.00 34.44 426 GLY A CA 1
ATOM 3300 C C . GLY A 1 426 ? -17.709 2.777 -11.378 1.00 34.44 426 GLY A C 1
ATOM 3301 O O . GLY A 1 426 ? -18.510 1.936 -11.791 1.00 34.44 426 GLY A O 1
ATOM 3302 N N . SER A 1 427 ? -16.474 2.455 -10.995 1.00 39.44 427 SER A N 1
ATOM 3303 C CA . SER A 1 427 ? -15.897 1.114 -10.982 1.00 39.44 427 SER A CA 1
ATOM 3304 C C . SER A 1 427 ? -16.655 0.147 -10.053 1.00 39.44 427 SER A C 1
ATOM 3306 O O . SER A 1 427 ? -16.316 -0.050 -8.880 1.00 39.44 427 SER A O 1
ATOM 3308 N N . ASP A 1 428 ? -17.695 -0.495 -10.573 1.00 37.00 428 ASP A N 1
ATOM 3309 C CA . ASP A 1 428 ? -18.286 -1.648 -9.908 1.00 37.00 428 ASP A CA 1
ATOM 3310 C C . ASP A 1 428 ? -17.406 -2.901 -10.080 1.00 37.00 428 ASP A C 1
ATOM 3312 O O . ASP A 1 428 ? -16.563 -3.000 -10.977 1.00 37.00 428 ASP A O 1
ATOM 3316 N N . ALA A 1 429 ? -17.614 -3.894 -9.215 1.00 36.56 429 ALA A N 1
ATOM 3317 C CA . ALA A 1 429 ? -16.843 -5.137 -9.223 1.00 36.56 429 ALA A CA 1
ATOM 3318 C C . ALA A 1 429 ? -17.189 -6.089 -10.396 1.00 36.56 429 ALA A C 1
ATOM 3320 O O . ALA A 1 429 ? -16.881 -7.277 -10.317 1.00 36.56 429 ALA A O 1
ATOM 3321 N N . ARG A 1 430 ? -17.887 -5.623 -11.448 1.00 34.38 430 ARG A N 1
ATOM 3322 C CA . ARG A 1 430 ? -18.522 -6.482 -12.469 1.00 34.38 430 ARG A CA 1
ATOM 3323 C C . ARG A 1 430 ? -18.139 -6.153 -13.917 1.00 34.38 430 ARG A C 1
ATOM 3325 O O . ARG A 1 430 ? -18.301 -7.028 -14.764 1.00 34.38 430 ARG A O 1
ATOM 3332 N N . GLY A 1 431 ? -17.620 -4.956 -14.216 1.00 32.59 431 GLY A N 1
ATOM 3333 C CA . GLY A 1 431 ? -17.291 -4.550 -15.597 1.00 32.59 431 GLY A CA 1
ATOM 3334 C C . GLY A 1 431 ? -15.969 -3.794 -15.766 1.00 32.59 431 GLY A C 1
ATOM 3335 O O . GLY A 1 431 ? -14.966 -4.378 -16.186 1.00 32.59 431 GLY A O 1
ATOM 3336 N N . VAL A 1 432 ? -15.989 -2.493 -15.448 1.00 37.53 432 VAL A N 1
ATOM 3337 C CA . VAL A 1 432 ? -14.941 -1.478 -15.729 1.00 37.53 432 VAL A CA 1
ATOM 3338 C C . VAL A 1 432 ? -13.523 -1.976 -15.430 1.00 37.53 432 VAL A C 1
ATOM 3340 O O . VAL A 1 432 ? -12.598 -1.822 -16.226 1.00 37.53 432 VAL A O 1
ATOM 3343 N N . SER A 1 433 ? -13.378 -2.659 -14.296 1.00 51.41 433 SER A N 1
ATOM 3344 C CA . SER A 1 433 ? -12.109 -3.083 -13.704 1.00 51.41 433 SER A CA 1
ATOM 3345 C C . SER A 1 433 ? -11.241 -4.017 -14.575 1.00 51.41 433 SER A C 1
ATOM 3347 O O . SER A 1 433 ? -10.037 -4.154 -14.345 1.00 51.41 433 SER A O 1
ATOM 3349 N N . ARG A 1 434 ? -11.824 -4.655 -15.601 1.00 55.72 434 ARG A N 1
ATOM 3350 C CA . ARG A 1 434 ? -11.115 -5.540 -16.552 1.00 55.72 434 ARG A CA 1
ATOM 3351 C C . ARG A 1 434 ? -10.787 -4.867 -17.889 1.00 55.72 434 ARG A C 1
ATOM 3353 O O . ARG A 1 434 ? -10.160 -5.504 -18.727 1.00 55.72 434 ARG A O 1
ATOM 3360 N N . CYS A 1 435 ? -11.238 -3.635 -18.120 1.00 63.88 435 CYS A N 1
ATOM 3361 C CA . CYS A 1 435 ? -10.865 -2.856 -19.303 1.00 63.88 435 CYS A CA 1
ATOM 3362 C C . CYS A 1 435 ? -9.622 -2.011 -19.010 1.00 63.88 435 CYS A C 1
ATOM 3364 O O . CYS A 1 435 ? -8.638 -2.155 -19.723 1.00 63.88 435 CYS A O 1
ATOM 3366 N N . ALA A 1 436 ? -9.595 -1.285 -17.887 1.00 69.88 436 ALA A N 1
ATOM 3367 C CA . ALA A 1 436 ? -8.431 -0.492 -17.481 1.00 69.88 436 ALA A CA 1
ATOM 3368 C C . ALA A 1 436 ? -7.126 -1.318 -17.405 1.00 69.88 436 ALA A C 1
ATOM 3370 O O . ALA A 1 436 ? -6.101 -0.896 -17.925 1.00 69.88 436 ALA A O 1
ATOM 3371 N N . LEU A 1 437 ? -7.147 -2.537 -16.840 1.00 70.94 437 LEU A N 1
ATOM 3372 C CA . LEU A 1 437 ? -5.946 -3.394 -16.839 1.00 70.94 437 LEU A CA 1
ATOM 3373 C C . LEU A 1 437 ? -5.528 -3.877 -18.237 1.00 70.94 437 LEU A C 1
ATOM 3375 O O . LEU A 1 437 ? -4.344 -4.112 -18.450 1.00 70.94 437 LEU A O 1
ATOM 3379 N N . VAL A 1 438 ? -6.465 -4.028 -19.179 1.00 76.44 438 VAL A N 1
ATOM 3380 C CA . VAL A 1 438 ? -6.127 -4.375 -20.569 1.00 76.44 438 VAL A CA 1
ATOM 3381 C C . VAL A 1 438 ? -5.468 -3.186 -21.252 1.00 76.44 438 VAL A C 1
ATOM 3383 O O . VAL A 1 438 ? -4.411 -3.369 -21.835 1.00 76.44 438 VAL A O 1
ATOM 3386 N N . GLU A 1 439 ? -6.003 -1.975 -21.084 1.00 81.88 439 GLU A N 1
ATOM 3387 C CA . GLU A 1 439 ? -5.376 -0.743 -21.586 1.00 81.88 439 GLU A CA 1
ATOM 3388 C C . GLU A 1 439 ? -3.974 -0.533 -20.982 1.00 81.88 439 GLU A C 1
ATOM 3390 O O . GLU A 1 439 ? -3.035 -0.195 -21.696 1.00 81.88 439 GLU A O 1
ATOM 3395 N N . ALA A 1 440 ? -3.784 -0.829 -19.690 1.00 84.12 440 ALA A N 1
ATOM 3396 C CA . ALA A 1 440 ? -2.467 -0.812 -19.047 1.00 84.12 440 ALA A CA 1
ATOM 3397 C C . ALA A 1 440 ? -1.501 -1.870 -19.622 1.00 84.12 440 ALA A C 1
ATOM 3399 O O . ALA A 1 440 ? -0.305 -1.610 -19.754 1.00 84.12 440 ALA A O 1
ATOM 3400 N N . GLY A 1 441 ? -2.006 -3.051 -19.989 1.00 86.44 441 GLY A N 1
ATOM 3401 C CA . GLY A 1 441 ? -1.223 -4.083 -20.671 1.00 86.44 441 GLY A CA 1
ATOM 3402 C C . GLY A 1 441 ? -0.875 -3.710 -22.115 1.00 86.44 441 GLY A C 1
ATOM 3403 O O . GLY A 1 441 ? 0.253 -3.926 -22.550 1.00 86.44 441 GLY A O 1
ATOM 3404 N N . GLU A 1 442 ? -1.808 -3.099 -22.846 1.00 89.81 442 GLU A N 1
ATOM 3405 C CA . GLU A 1 442 ? -1.595 -2.570 -24.198 1.00 89.81 442 GLU A CA 1
ATOM 3406 C C . GLU A 1 442 ? -0.558 -1.433 -24.186 1.00 89.81 442 GLU A C 1
ATOM 3408 O O . GLU A 1 442 ? 0.349 -1.427 -25.019 1.00 89.81 442 GLU A O 1
ATOM 3413 N N . LEU A 1 443 ? -0.610 -0.545 -23.184 1.00 90.06 443 LEU A N 1
ATOM 3414 C CA . LEU A 1 443 ? 0.404 0.481 -22.923 1.00 90.06 443 LEU A CA 1
ATOM 3415 C C . LEU A 1 443 ? 1.781 -0.136 -22.624 1.00 90.06 443 LEU A C 1
ATOM 3417 O O . LEU A 1 443 ? 2.769 0.256 -23.241 1.00 90.06 443 LEU A O 1
ATOM 3421 N N . ALA A 1 444 ? 1.863 -1.140 -21.744 1.00 89.88 444 ALA A N 1
ATOM 3422 C CA . ALA A 1 444 ? 3.121 -1.831 -21.442 1.00 89.88 444 ALA A CA 1
ATOM 3423 C C . ALA A 1 444 ? 3.738 -2.512 -22.683 1.00 89.88 444 ALA A C 1
ATOM 3425 O O . ALA A 1 444 ? 4.943 -2.405 -22.917 1.00 89.88 444 ALA A O 1
ATOM 3426 N N . LEU A 1 445 ? 2.917 -3.160 -23.519 1.00 90.62 445 LEU A N 1
ATOM 3427 C CA . LEU A 1 445 ? 3.361 -3.740 -24.793 1.00 90.62 445 LEU A CA 1
ATOM 3428 C C . LEU A 1 445 ? 3.786 -2.667 -25.809 1.00 90.62 445 LEU A C 1
ATOM 3430 O O . LEU A 1 445 ? 4.739 -2.884 -26.558 1.00 90.62 445 LEU A O 1
ATOM 3434 N N . ASN A 1 446 ? 3.118 -1.510 -25.846 1.00 91.31 446 ASN A N 1
ATOM 3435 C CA . ASN A 1 446 ? 3.522 -0.381 -26.687 1.00 91.31 446 ASN A CA 1
ATOM 3436 C C . ASN A 1 446 ? 4.906 0.151 -26.270 1.00 91.31 446 ASN A C 1
ATOM 3438 O O . ASN A 1 446 ? 5.792 0.270 -27.115 1.00 91.31 446 ASN A O 1
ATOM 3442 N N . LEU A 1 447 ? 5.141 0.360 -24.969 1.00 90.44 447 LEU A N 1
ATOM 3443 C CA . LEU A 1 447 ? 6.445 0.789 -24.445 1.00 90.44 447 LEU A CA 1
ATOM 3444 C C . LEU A 1 447 ? 7.566 -0.202 -24.803 1.00 90.44 447 LEU A C 1
ATOM 3446 O O . LEU A 1 447 ? 8.615 0.217 -25.296 1.00 90.44 447 LEU A O 1
ATOM 3450 N N . PHE A 1 448 ? 7.327 -1.514 -24.674 1.00 90.88 448 PHE A N 1
ATOM 3451 C CA . PHE A 1 448 ? 8.294 -2.527 -25.113 1.00 90.88 448 PHE A CA 1
ATOM 3452 C C . PHE A 1 448 ? 8.556 -2.499 -26.629 1.00 90.88 448 PHE A C 1
ATOM 3454 O O . PHE A 1 448 ? 9.711 -2.631 -27.041 1.00 90.88 448 PHE A O 1
ATOM 3461 N N . ASN A 1 449 ? 7.538 -2.258 -27.462 1.00 89.69 449 ASN A N 1
ATOM 3462 C CA . ASN A 1 449 ? 7.708 -2.094 -28.914 1.00 89.69 449 ASN A CA 1
ATOM 3463 C C . ASN A 1 449 ? 8.458 -0.804 -29.307 1.00 89.69 449 ASN A C 1
ATOM 3465 O O . ASN A 1 449 ? 9.031 -0.748 -30.393 1.00 89.69 449 ASN A O 1
ATOM 3469 N N . GLN A 1 450 ? 8.470 0.223 -28.450 1.00 90.12 450 GLN A N 1
ATOM 3470 C CA . GLN A 1 450 ? 9.173 1.494 -28.685 1.00 90.12 450 GLN A CA 1
ATOM 3471 C C . GLN A 1 450 ? 10.634 1.517 -28.195 1.00 90.12 450 GLN A C 1
ATOM 3473 O O . GLN A 1 450 ? 11.331 2.517 -28.415 1.00 90.12 450 GLN A O 1
ATOM 3478 N N . THR A 1 451 ? 11.093 0.444 -27.542 1.00 89.19 451 THR A N 1
ATOM 3479 C CA . THR A 1 451 ? 12.465 0.288 -27.027 1.00 89.19 451 THR A CA 1
ATOM 3480 C C . THR A 1 451 ? 13.515 0.515 -28.118 1.00 89.19 451 THR A C 1
ATOM 3482 O O . THR A 1 451 ? 13.374 0.034 -29.243 1.00 89.19 451 THR A O 1
ATOM 3485 N N . SER A 1 452 ? 14.592 1.228 -27.789 1.00 89.19 452 SER A N 1
ATOM 3486 C CA . SER A 1 452 ? 15.681 1.514 -28.732 1.00 89.19 452 SER A CA 1
ATOM 3487 C C . SER A 1 452 ? 16.435 0.255 -29.198 1.00 89.19 452 SER A C 1
ATOM 3489 O O . SER A 1 452 ? 16.558 -0.726 -28.463 1.00 89.19 452 SER A O 1
ATOM 3491 N N . GLU A 1 453 ? 16.999 0.312 -30.416 1.00 88.94 453 GLU A N 1
ATOM 3492 C CA . GLU A 1 453 ? 17.643 -0.818 -31.123 1.00 88.94 453 GLU A CA 1
ATOM 3493 C C . GLU A 1 453 ? 18.702 -1.579 -30.302 1.00 88.94 453 GLU A C 1
ATOM 3495 O O . GLU A 1 453 ? 18.925 -2.759 -30.543 1.00 88.94 453 GLU A O 1
ATOM 3500 N N . THR A 1 454 ? 19.329 -0.928 -29.317 1.00 89.19 454 THR A N 1
ATOM 3501 C CA . THR A 1 454 ? 20.318 -1.513 -28.396 1.00 89.19 454 THR A CA 1
ATOM 3502 C C . THR A 1 454 ? 19.779 -2.690 -27.573 1.00 89.19 454 THR A C 1
ATOM 3504 O O . THR A 1 454 ? 20.519 -3.643 -27.336 1.00 89.19 454 THR A O 1
ATOM 3507 N N . TRP A 1 455 ? 18.514 -2.634 -27.140 1.00 88.31 455 TRP A N 1
ATOM 3508 C CA . TRP A 1 455 ? 17.867 -3.675 -26.320 1.00 88.31 455 TRP A CA 1
ATOM 3509 C C . TRP A 1 455 ? 16.803 -4.466 -27.096 1.00 88.31 455 TRP A C 1
ATOM 3511 O O . TRP A 1 455 ? 16.316 -5.488 -26.614 1.00 88.31 455 TRP A O 1
ATOM 3521 N N . ALA A 1 456 ? 16.448 -4.012 -28.300 1.00 87.06 456 ALA A N 1
ATOM 3522 C CA . ALA A 1 456 ? 15.457 -4.647 -29.157 1.00 87.06 456 ALA A CA 1
ATOM 3523 C C . ALA A 1 456 ? 16.022 -5.876 -29.916 1.00 87.06 456 ALA A C 1
ATOM 3525 O O . ALA A 1 456 ? 17.212 -5.918 -30.233 1.00 87.06 456 ALA A O 1
ATOM 3526 N N . PRO A 1 457 ? 15.178 -6.858 -30.289 1.00 89.44 457 PRO A N 1
ATOM 3527 C CA . PRO A 1 457 ? 13.753 -6.954 -29.980 1.00 89.44 457 PRO A CA 1
ATOM 3528 C C . PRO A 1 457 ? 13.505 -7.379 -28.526 1.00 89.44 457 PRO A C 1
ATOM 3530 O O . PRO A 1 457 ? 14.152 -8.299 -28.030 1.00 89.44 457 PRO A O 1
ATOM 3533 N N . ILE A 1 458 ? 12.510 -6.765 -27.877 1.00 89.19 458 ILE A N 1
ATOM 3534 C CA . ILE A 1 458 ? 11.961 -7.311 -26.632 1.00 89.19 458 ILE A CA 1
ATOM 3535 C C . ILE A 1 458 ? 11.159 -8.574 -26.972 1.00 89.19 458 ILE A C 1
ATOM 3537 O O . ILE A 1 458 ? 10.257 -8.548 -27.811 1.00 89.19 458 ILE A O 1
ATOM 3541 N N . THR A 1 459 ? 11.478 -9.681 -26.312 1.00 90.62 459 THR A N 1
ATOM 3542 C CA . THR A 1 459 ? 10.725 -10.936 -26.376 1.00 90.62 459 THR A CA 1
ATOM 3543 C C . THR A 1 459 ? 9.729 -10.959 -25.224 1.00 90.62 459 THR A C 1
ATOM 3545 O O . THR A 1 459 ? 10.131 -11.050 -24.069 1.00 90.62 459 THR A O 1
ATOM 3548 N N . ILE A 1 460 ? 8.429 -10.867 -25.513 1.00 90.19 460 ILE A N 1
ATOM 3549 C CA . ILE A 1 460 ? 7.394 -10.921 -24.470 1.00 90.19 460 ILE A CA 1
ATOM 3550 C C . ILE A 1 460 ? 7.359 -12.324 -23.843 1.00 90.19 460 ILE A C 1
ATOM 3552 O O . ILE A 1 460 ? 7.314 -13.331 -24.553 1.00 90.19 460 ILE A O 1
ATOM 3556 N N . VAL A 1 461 ? 7.403 -12.363 -22.510 1.00 84.62 461 VAL A N 1
ATOM 3557 C CA . VAL A 1 461 ? 7.438 -13.575 -21.672 1.00 84.62 461 VAL A CA 1
ATOM 3558 C C . VAL A 1 461 ? 6.074 -13.828 -21.022 1.00 84.62 461 VAL A C 1
ATOM 3560 O O . VAL A 1 461 ? 5.629 -14.972 -20.972 1.00 84.62 461 VAL A O 1
ATOM 3563 N N . SER A 1 462 ? 5.403 -12.763 -20.568 1.00 79.81 462 SER A N 1
ATOM 3564 C CA . SER A 1 462 ? 3.998 -12.753 -20.134 1.00 79.81 462 SER A CA 1
ATOM 3565 C C . SER A 1 462 ? 3.316 -11.503 -20.724 1.00 79.81 462 SER A C 1
ATOM 3567 O O . SER A 1 462 ? 3.865 -10.408 -20.560 1.00 79.81 462 SER A O 1
ATOM 3569 N N . PRO A 1 463 ? 2.173 -11.615 -21.433 1.00 81.00 463 PRO A N 1
ATOM 3570 C CA . PRO A 1 463 ? 1.482 -12.856 -21.809 1.00 81.00 463 PRO A CA 1
ATOM 3571 C C . PRO A 1 463 ? 2.343 -13.757 -22.710 1.00 81.00 463 PRO A C 1
ATOM 3573 O O . PRO A 1 463 ? 3.213 -13.274 -23.439 1.00 81.00 463 PRO A O 1
ATOM 3576 N N . GLY A 1 464 ? 2.110 -15.068 -22.667 1.00 75.12 464 GLY A N 1
ATOM 3577 C CA . GLY A 1 464 ? 2.914 -16.040 -23.408 1.00 75.12 464 GLY A CA 1
ATOM 3578 C C . GLY A 1 464 ? 2.807 -15.887 -24.940 1.00 75.12 464 GLY A C 1
ATOM 3579 O O . GLY A 1 464 ? 1.801 -15.382 -25.452 1.00 75.12 464 GLY A O 1
ATOM 3580 N N . PRO A 1 465 ? 3.806 -16.346 -25.724 1.00 74.19 465 PRO A N 1
ATOM 3581 C CA . PRO A 1 465 ? 3.786 -16.232 -27.185 1.00 74.19 465 PRO A CA 1
ATOM 3582 C C . PRO A 1 465 ? 2.551 -16.870 -27.850 1.00 74.19 465 PRO A C 1
ATOM 3584 O O . PRO A 1 465 ? 2.464 -18.087 -28.016 1.00 74.19 465 PRO A O 1
ATOM 3587 N N . GLY A 1 466 ? 1.619 -16.022 -28.296 1.00 75.88 466 GLY A N 1
ATOM 3588 C CA . GLY A 1 466 ? 0.364 -16.423 -28.943 1.00 75.88 466 GLY A CA 1
ATOM 3589 C C . GLY A 1 466 ? -0.860 -16.483 -28.019 1.00 75.88 466 GLY A C 1
ATOM 3590 O O . GLY A 1 466 ? -1.919 -16.925 -28.464 1.00 75.88 466 GLY A O 1
ATOM 3591 N N . GLU A 1 467 ? -0.739 -16.046 -26.766 1.00 79.56 467 GLU A N 1
ATOM 3592 C CA . GLU A 1 467 ? -1.862 -15.910 -25.836 1.00 79.56 467 GLU A CA 1
ATOM 3593 C C . GLU A 1 467 ? -2.683 -14.628 -26.076 1.00 79.56 467 GLU A C 1
ATOM 3595 O O . GLU A 1 467 ? -2.212 -13.651 -26.659 1.00 79.56 467 GLU A O 1
ATOM 3600 N N . ASP A 1 468 ? -3.935 -14.628 -25.608 1.00 83.19 468 ASP A N 1
ATOM 3601 C CA . ASP A 1 468 ? -4.766 -13.422 -25.543 1.00 83.19 468 ASP A CA 1
ATOM 3602 C C . ASP A 1 468 ? -4.377 -12.615 -24.300 1.00 83.19 468 ASP A C 1
ATOM 3604 O O . ASP A 1 468 ? -4.650 -13.058 -23.184 1.00 83.19 468 ASP A O 1
ATOM 3608 N N . LEU A 1 469 ? -3.805 -11.416 -24.480 1.00 80.19 469 LEU A N 1
ATOM 3609 C CA . LEU A 1 469 ? -3.456 -10.486 -23.391 1.00 80.19 469 LEU A CA 1
ATOM 3610 C C . LEU A 1 469 ? -4.611 -10.335 -22.391 1.00 80.19 469 LEU A C 1
ATOM 3612 O O . LEU A 1 469 ? -4.418 -10.391 -21.177 1.00 80.19 469 LEU A O 1
ATOM 3616 N N . ARG A 1 470 ? -5.838 -10.183 -22.903 1.00 70.06 470 ARG A N 1
ATOM 3617 C CA . ARG A 1 470 ? -7.031 -10.017 -22.073 1.00 70.06 470 ARG A CA 1
ATOM 3618 C C . ARG A 1 470 ? -7.369 -11.276 -21.280 1.00 70.06 470 ARG A C 1
ATOM 3620 O O . ARG A 1 470 ? -8.124 -11.166 -20.317 1.00 70.06 470 ARG A O 1
ATOM 3627 N N . GLN A 1 471 ? -6.892 -12.460 -21.653 1.00 64.56 471 GLN A N 1
ATOM 3628 C CA . GLN A 1 471 ? -7.053 -13.701 -20.898 1.00 64.56 471 GLN A CA 1
ATOM 3629 C C . GLN A 1 471 ? -5.920 -13.904 -19.891 1.00 64.56 471 GLN A C 1
ATOM 3631 O O . GLN A 1 471 ? -6.238 -14.072 -18.714 1.00 64.56 471 GLN A O 1
ATOM 3636 N N . SER A 1 472 ? -4.652 -13.781 -20.291 1.00 68.62 472 SER A N 1
ATOM 3637 C CA . SER A 1 472 ? -3.513 -13.933 -19.370 1.00 68.62 472 SER A CA 1
ATOM 3638 C C . SER A 1 472 ? -3.573 -12.909 -18.226 1.00 68.62 472 SER A C 1
ATOM 3640 O O . SER A 1 472 ? -3.457 -13.289 -17.069 1.00 68.62 472 SER A O 1
ATOM 3642 N N . LEU A 1 473 ? -3.966 -11.649 -18.482 1.00 67.81 473 LEU A N 1
ATOM 3643 C CA . LEU A 1 473 ? -4.198 -10.637 -17.427 1.00 67.81 473 LEU A CA 1
ATOM 3644 C C . LEU A 1 473 ? -5.342 -10.960 -16.434 1.00 67.81 473 LEU A C 1
ATOM 3646 O O . LEU A 1 473 ? -5.516 -10.239 -15.452 1.00 67.81 473 LEU A O 1
ATOM 3650 N N . LYS A 1 474 ? -6.162 -11.993 -16.680 1.00 60.84 474 LYS A N 1
ATOM 3651 C CA . LYS A 1 474 ? -7.133 -12.526 -15.699 1.00 60.84 474 LYS A CA 1
ATOM 3652 C C . LYS A 1 474 ? -6.559 -13.723 -14.943 1.00 60.84 474 LYS A C 1
ATOM 3654 O O . LYS A 1 474 ? -6.859 -13.883 -13.764 1.00 60.84 474 LYS A O 1
ATOM 3659 N N . ASP A 1 475 ? -5.817 -14.573 -15.650 1.00 57.41 475 ASP A N 1
ATOM 3660 C CA . ASP A 1 475 ? -5.305 -15.852 -15.151 1.00 57.41 475 ASP A CA 1
ATOM 3661 C C . ASP A 1 475 ? -3.971 -15.688 -14.390 1.00 57.41 475 ASP A C 1
ATOM 3663 O O . ASP A 1 475 ? -3.619 -16.545 -13.590 1.00 57.41 475 ASP A O 1
ATOM 3667 N N . GLU A 1 476 ? -3.274 -14.563 -14.579 1.00 61.03 476 GLU A N 1
ATOM 3668 C CA . GLU A 1 476 ? -2.078 -14.134 -13.838 1.00 61.03 476 GLU A CA 1
ATOM 3669 C C . GLU A 1 476 ? -2.373 -12.980 -12.852 1.00 61.03 476 GLU A C 1
ATOM 3671 O O . GLU A 1 476 ? -1.454 -12.310 -12.385 1.00 61.03 476 GLU A O 1
ATOM 3676 N N . ALA A 1 477 ? -3.642 -12.706 -12.525 1.00 60.28 477 ALA A N 1
ATOM 3677 C CA . ALA A 1 477 ? -3.998 -11.646 -11.576 1.00 60.28 477 ALA A CA 1
ATOM 3678 C C . ALA A 1 477 ? -3.745 -12.072 -10.110 1.00 60.28 477 ALA A C 1
ATOM 3680 O O . ALA A 1 477 ? -4.251 -13.102 -9.663 1.00 60.28 477 ALA A O 1
ATOM 3681 N N . PHE A 1 478 ? -2.998 -11.266 -9.348 1.00 55.12 478 PHE A N 1
ATOM 3682 C CA . PHE A 1 478 ? -2.491 -11.580 -7.996 1.00 55.12 478 PHE A CA 1
ATOM 3683 C C . PHE A 1 478 ? -2.686 -10.406 -7.005 1.00 55.12 478 PHE A C 1
ATOM 3685 O O . PHE A 1 478 ? -3.448 -9.485 -7.279 1.00 55.12 478 PHE A O 1
ATOM 3692 N N . GLY A 1 479 ? -2.004 -10.413 -5.849 1.00 57.12 479 GLY A N 1
ATOM 3693 C CA . GLY A 1 479 ? -1.570 -9.193 -5.137 1.00 57.12 479 GLY A CA 1
ATOM 3694 C C . GLY A 1 479 ? -1.472 -9.308 -3.616 1.00 57.12 479 GLY A C 1
ATOM 3695 O O . GLY A 1 479 ? -1.464 -10.411 -3.073 1.00 57.12 479 GLY A O 1
ATOM 3696 N N . HIS A 1 480 ? -1.386 -8.168 -2.915 1.00 56.22 480 HIS A N 1
ATOM 3697 C CA . HIS A 1 480 ? -1.013 -8.132 -1.487 1.00 56.22 480 HIS A CA 1
ATOM 3698 C C . HIS A 1 480 ? -1.731 -7.108 -0.559 1.00 56.22 480 HIS A C 1
ATOM 3700 O O . HIS A 1 480 ? -1.910 -7.354 0.634 1.00 56.22 480 HIS A O 1
ATOM 3706 N N . HIS A 1 481 ? -2.211 -5.987 -1.091 1.00 63.47 481 HIS A N 1
ATOM 3707 C CA . HIS A 1 481 ? -2.989 -4.893 -0.476 1.00 63.47 481 HIS A CA 1
ATOM 3708 C C . HIS A 1 481 ? -4.438 -5.143 0.044 1.00 63.47 481 HIS A C 1
ATOM 3710 O O . HIS A 1 481 ? -5.298 -4.282 -0.121 1.00 63.47 481 HIS A O 1
ATOM 3716 N N . ALA A 1 482 ? -4.754 -6.265 0.697 1.00 58.31 482 ALA A N 1
ATOM 3717 C CA . ALA A 1 482 ? -6.149 -6.628 1.033 1.00 58.31 482 ALA A CA 1
ATOM 3718 C C . ALA A 1 482 ? -6.934 -5.619 1.914 1.00 58.31 482 ALA A C 1
ATOM 3720 O O . ALA A 1 482 ? -6.462 -5.207 2.980 1.00 58.31 482 ALA A O 1
ATOM 3721 N N . THR A 1 483 ? -8.192 -5.314 1.550 1.00 60.53 483 THR A N 1
ATOM 3722 C CA . THR A 1 483 ? -9.126 -4.396 2.262 1.00 60.53 483 THR A CA 1
ATOM 3723 C C . THR A 1 483 ? -10.581 -4.891 2.273 1.00 60.53 483 THR A C 1
ATOM 3725 O O . THR A 1 483 ? -10.888 -5.929 1.704 1.00 60.53 483 THR A O 1
ATOM 3728 N N . GLY A 1 484 ? -11.500 -4.121 2.873 1.00 63.16 484 GLY A N 1
ATOM 3729 C CA . GLY A 1 484 ? -12.946 -4.173 2.576 1.00 63.16 484 GLY A CA 1
ATOM 3730 C C . GLY A 1 484 ? -13.769 -5.310 3.177 1.00 63.16 484 GLY A C 1
ATOM 3731 O O . GLY A 1 484 ? -14.987 -5.366 2.993 1.00 63.16 484 GLY A O 1
ATOM 3732 N N . SER A 1 485 ? -13.147 -6.184 3.966 1.00 62.56 485 SER A N 1
ATOM 3733 C CA . SER A 1 485 ? -13.821 -7.330 4.584 1.00 62.56 485 SER A CA 1
ATOM 3734 C C . SER A 1 485 ? -14.700 -7.019 5.805 1.00 62.56 485 SER A C 1
ATOM 3736 O O . SER A 1 485 ? -15.353 -7.918 6.333 1.00 62.56 485 SER A O 1
ATOM 3738 N N . CYS A 1 486 ? -14.743 -5.762 6.247 1.00 71.31 486 CYS A N 1
ATOM 3739 C CA . CYS A 1 486 ? -15.649 -5.244 7.273 1.00 71.31 486 CYS A CA 1
ATOM 3740 C C . CYS A 1 486 ? -16.042 -3.802 6.904 1.00 71.31 486 CYS A C 1
ATOM 3742 O O . CYS A 1 486 ? -15.847 -2.858 7.673 1.00 71.31 486 CYS A O 1
ATOM 3744 N N . ARG A 1 487 ? -16.572 -3.624 5.685 1.00 76.94 487 ARG A N 1
ATOM 3745 C CA . ARG A 1 487 ? -16.774 -2.295 5.097 1.00 76.94 487 ARG A CA 1
ATOM 3746 C C . ARG A 1 487 ? -17.615 -1.346 5.952 1.00 76.94 487 ARG A C 1
ATOM 3748 O O . ARG A 1 487 ? -18.581 -1.746 6.605 1.00 76.94 487 ARG A O 1
ATOM 3755 N N . MET A 1 488 ? -17.279 -0.071 5.861 1.00 84.31 488 MET A N 1
ATOM 3756 C CA . MET A 1 488 ? -18.081 1.035 6.359 1.00 84.31 488 MET A CA 1
ATOM 3757 C C . MET A 1 488 ? -19.320 1.264 5.473 1.00 84.31 488 MET A C 1
ATOM 3759 O O . MET A 1 488 ? -19.315 0.961 4.273 1.00 84.31 488 MET A O 1
ATOM 3763 N N . GLY A 1 489 ? -20.390 1.789 6.064 1.00 82.44 489 GLY A N 1
ATOM 3764 C CA . GLY A 1 489 ? -21.625 2.155 5.370 1.00 82.44 489 GLY A CA 1
ATOM 3765 C C . GLY A 1 489 ? -22.599 2.923 6.273 1.00 82.44 489 GLY A C 1
ATOM 3766 O O . GLY A 1 489 ? -22.281 3.207 7.432 1.00 82.44 489 GLY A O 1
ATOM 3767 N N . PRO A 1 490 ? -23.783 3.290 5.761 1.00 82.62 490 PRO A N 1
ATOM 3768 C CA . PRO A 1 490 ? -24.779 4.019 6.530 1.00 82.62 490 PRO A CA 1
ATOM 3769 C C . PRO A 1 490 ? -25.481 3.099 7.542 1.00 82.62 490 PRO A C 1
ATOM 3771 O O . PRO A 1 490 ? -25.488 1.870 7.424 1.00 82.62 490 PRO A O 1
ATOM 3774 N N . LYS A 1 491 ? -26.097 3.694 8.569 1.00 79.81 491 LYS A N 1
ATOM 3775 C CA . LYS A 1 491 ? -26.786 2.937 9.623 1.00 79.81 491 LYS A CA 1
ATOM 3776 C C . LYS A 1 491 ? -27.974 2.156 9.049 1.00 79.81 491 LYS A C 1
ATOM 3778 O O . LYS A 1 491 ? -28.925 2.758 8.557 1.00 79.81 491 LYS A O 1
ATOM 3783 N N . GLY A 1 492 ? -27.956 0.832 9.200 1.00 72.56 492 GLY A N 1
ATOM 3784 C CA . GLY A 1 492 ? -29.003 -0.063 8.695 1.00 72.56 492 GLY A CA 1
ATOM 3785 C C . GLY A 1 492 ? -28.769 -0.590 7.274 1.00 72.56 492 GLY A C 1
ATOM 3786 O O . GLY A 1 492 ? -29.591 -1.366 6.787 1.00 72.56 492 GLY A O 1
ATOM 3787 N N . ASP A 1 493 ? -27.654 -0.230 6.632 1.00 77.75 493 ASP A N 1
ATOM 3788 C CA . ASP A 1 493 ? -27.128 -0.983 5.492 1.00 77.75 493 ASP A CA 1
ATOM 3789 C C . ASP A 1 493 ? -26.734 -2.387 5.972 1.00 77.75 493 ASP A C 1
ATOM 3791 O O . ASP A 1 493 ? -25.777 -2.559 6.725 1.00 77.75 493 ASP A O 1
ATOM 3795 N N . ARG A 1 494 ? -27.513 -3.392 5.558 1.00 67.19 494 ARG A N 1
ATOM 3796 C CA . ARG A 1 494 ? -27.308 -4.798 5.942 1.00 67.19 494 ARG A CA 1
ATOM 3797 C C . ARG A 1 494 ? -26.028 -5.392 5.361 1.00 67.19 494 ARG A C 1
ATOM 3799 O O . ARG A 1 494 ? -25.560 -6.410 5.856 1.00 67.19 494 ARG A O 1
ATOM 3806 N N . ASP A 1 495 ? -25.471 -4.754 4.338 1.00 66.50 495 ASP A N 1
ATOM 3807 C CA . ASP A 1 495 ? -24.226 -5.172 3.719 1.00 66.50 495 ASP A CA 1
ATOM 3808 C C . ASP A 1 495 ? -23.005 -4.426 4.313 1.00 66.50 495 ASP A C 1
ATOM 3810 O O . ASP A 1 495 ? -21.895 -4.593 3.804 1.00 66.50 495 ASP A O 1
ATOM 3814 N N . ALA A 1 496 ? -23.182 -3.610 5.368 1.00 74.75 496 ALA A N 1
ATOM 3815 C CA . ALA A 1 496 ? -22.127 -2.840 6.035 1.00 74.75 496 ALA A CA 1
ATOM 3816 C C . ALA A 1 496 ? -21.807 -3.335 7.457 1.00 74.75 496 ALA A C 1
ATOM 3818 O O . ALA A 1 496 ? -22.681 -3.593 8.280 1.00 74.75 496 ALA A O 1
ATOM 3819 N N . CYS A 1 497 ? -20.514 -3.400 7.765 1.00 80.44 497 CYS A N 1
ATOM 3820 C CA . CYS A 1 497 ? -19.979 -3.864 9.042 1.00 80.44 497 CYS A CA 1
ATOM 3821 C C . CYS A 1 497 ? -19.886 -2.748 10.081 1.00 80.44 497 CYS A C 1
ATOM 3823 O O . CYS A 1 497 ? -20.179 -2.963 11.256 1.00 80.44 497 CYS A O 1
ATOM 3825 N N . THR A 1 498 ? -19.466 -1.555 9.649 1.00 88.44 498 THR A N 1
ATOM 3826 C CA . THR A 1 498 ? -19.233 -0.393 10.516 1.00 88.44 498 THR A CA 1
ATOM 3827 C C . THR A 1 498 ? -20.015 0.834 10.061 1.00 88.44 498 THR A C 1
ATOM 3829 O O . THR A 1 498 ? -20.397 0.947 8.895 1.00 88.44 498 THR A O 1
ATOM 3832 N N . ASP A 1 499 ? -20.263 1.758 10.990 1.00 91.62 499 ASP A N 1
ATOM 3833 C CA . ASP A 1 499 ? -20.682 3.127 10.678 1.00 91.62 499 ASP A CA 1
ATOM 3834 C C . ASP A 1 499 ? -19.482 4.084 10.543 1.00 91.62 499 ASP A C 1
ATOM 3836 O O . ASP A 1 499 ? -18.331 3.704 10.770 1.00 91.62 499 ASP A O 1
ATOM 3840 N N . SER A 1 500 ? -19.746 5.350 10.201 1.00 92.69 500 SER A N 1
ATOM 3841 C CA . SER A 1 500 ? -18.707 6.377 10.009 1.00 92.69 500 SER A CA 1
ATOM 3842 C C . SER A 1 500 ? -17.863 6.676 11.261 1.00 92.69 500 SER A C 1
ATOM 3844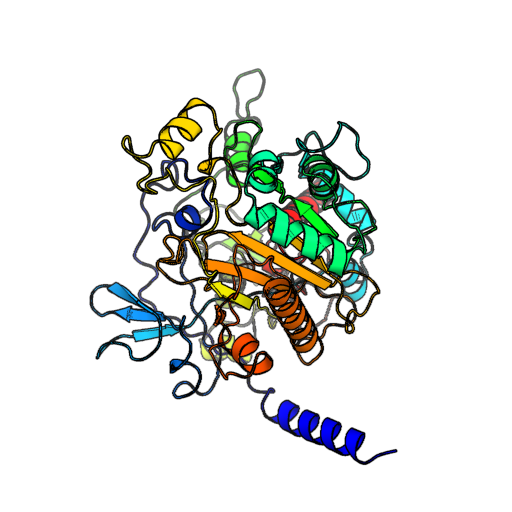 O O . SER A 1 500 ? -16.777 7.245 11.164 1.00 92.69 500 SER A O 1
ATOM 3846 N N . GLN A 1 501 ? -18.326 6.259 12.446 1.00 94.12 501 GLN A N 1
ATOM 3847 C CA . GLN A 1 501 ? -17.612 6.386 13.720 1.00 94.12 501 GLN A CA 1
ATOM 3848 C C . GLN A 1 501 ? -16.862 5.095 14.095 1.00 94.12 501 GLN A C 1
ATOM 3850 O O . GLN A 1 501 ? -16.454 4.930 15.250 1.00 94.12 501 GLN A O 1
ATOM 3855 N N . PHE A 1 502 ? -16.676 4.196 13.118 1.00 94.50 502 PHE A N 1
ATOM 3856 C CA . PHE A 1 502 ? -16.028 2.885 13.214 1.00 94.50 502 PHE A CA 1
ATOM 3857 C C . PHE A 1 502 ? -16.774 1.846 14.061 1.00 94.50 502 PHE A C 1
ATOM 3859 O O . PHE A 1 502 ? -16.228 0.771 14.318 1.00 94.50 502 PHE A O 1
ATOM 3866 N N . ARG A 1 503 ? -18.005 2.131 14.506 1.00 94.06 503 ARG A N 1
ATOM 3867 C CA . ARG A 1 503 ? -18.771 1.251 15.404 1.00 94.06 503 ARG A CA 1
ATOM 3868 C C . ARG A 1 503 ? -19.367 0.095 14.622 1.00 94.06 503 ARG A C 1
ATOM 3870 O O . ARG A 1 503 ? -19.992 0.317 13.588 1.00 94.06 503 ARG A O 1
ATOM 3877 N N . VAL A 1 504 ? -19.180 -1.127 15.119 1.00 91.19 504 VAL A N 1
ATOM 3878 C CA . VAL A 1 504 ? -19.727 -2.332 14.481 1.00 91.19 504 VAL A CA 1
ATOM 3879 C C . VAL A 1 504 ? -21.251 -2.325 14.606 1.00 91.19 504 VAL A C 1
ATOM 3881 O O . VAL A 1 504 ? -21.789 -2.169 15.703 1.00 91.19 504 VAL A O 1
ATOM 3884 N N . GLN A 1 505 ? -21.961 -2.468 13.486 1.00 87.25 505 GLN A N 1
ATOM 3885 C CA . GLN A 1 505 ? -23.419 -2.367 13.483 1.00 87.25 505 GLN A CA 1
ATOM 3886 C C . GLN A 1 505 ? -24.051 -3.539 14.259 1.00 87.25 505 GLN A C 1
ATOM 3888 O O . GLN A 1 505 ? -23.647 -4.691 14.125 1.00 87.25 505 GLN A O 1
ATOM 3893 N N . GLY A 1 506 ? -25.049 -3.235 15.097 1.00 87.44 506 GLY A N 1
ATOM 3894 C CA . GLY A 1 506 ? -25.757 -4.222 15.925 1.00 87.44 506 GLY A CA 1
ATOM 3895 C C . GLY A 1 506 ? -25.147 -4.513 17.304 1.00 87.44 506 GLY A C 1
ATOM 3896 O O . GLY A 1 506 ? -25.749 -5.269 18.063 1.00 87.44 506 GLY A O 1
ATOM 3897 N N . VAL A 1 507 ? -24.008 -3.907 17.666 1.00 90.62 507 VAL A N 1
ATOM 3898 C CA . VAL A 1 507 ? -23.367 -4.082 18.985 1.00 90.62 507 VAL A CA 1
ATOM 3899 C C . VAL A 1 507 ? -22.889 -2.762 19.589 1.00 90.62 507 VAL A C 1
ATOM 3901 O O . VAL A 1 507 ? -22.658 -1.776 18.893 1.00 90.62 507 VAL A O 1
ATOM 3904 N N . GLU A 1 508 ? -22.703 -2.748 20.907 1.00 91.88 508 GLU A N 1
ATOM 3905 C CA . GLU A 1 508 ? -22.075 -1.645 21.631 1.00 91.88 508 GLU A CA 1
ATOM 3906 C C . GLU A 1 508 ? -20.606 -1.923 21.970 1.00 91.88 508 GLU A C 1
ATOM 3908 O O . GLU A 1 508 ? -20.198 -3.062 22.200 1.00 91.88 508 GLU A O 1
ATOM 3913 N N . GLY A 1 509 ? -19.819 -0.854 22.109 1.00 92.00 509 GLY A N 1
ATOM 3914 C CA . GLY A 1 509 ? -18.470 -0.917 22.677 1.00 92.00 509 GLY A CA 1
ATOM 3915 C C . GLY A 1 509 ? -17.428 -1.616 21.803 1.00 92.00 509 GLY A C 1
ATOM 3916 O O . GLY A 1 509 ? -16.345 -1.921 22.296 1.00 92.00 509 GLY A O 1
ATOM 3917 N N . LEU A 1 510 ? -17.747 -1.897 20.536 1.00 93.88 510 LEU A N 1
ATOM 3918 C CA . LEU A 1 510 ? -16.862 -2.543 19.571 1.00 93.88 510 LEU A CA 1
ATOM 3919 C C . LEU A 1 510 ? -16.665 -1.650 18.345 1.00 93.88 510 LEU A C 1
ATOM 3921 O O . LEU A 1 510 ? -17.635 -1.249 17.695 1.00 93.88 510 LEU A O 1
ATOM 3925 N N . ARG A 1 511 ? -15.402 -1.398 18.000 1.00 95.31 511 ARG A N 1
ATOM 3926 C CA . ARG A 1 511 ? -14.999 -0.715 16.767 1.00 95.31 511 ARG A CA 1
ATOM 3927 C C . ARG A 1 511 ? -13.996 -1.535 15.977 1.00 95.31 511 ARG A C 1
ATOM 3929 O O . ARG A 1 511 ? -13.289 -2.376 16.534 1.00 95.31 511 ARG A O 1
ATOM 3936 N N . VAL A 1 512 ? -13.909 -1.250 14.685 1.00 90.69 512 VAL A N 1
ATOM 3937 C CA . VAL A 1 512 ? -12.895 -1.809 13.788 1.00 90.69 512 VAL A CA 1
ATOM 3938 C C . VAL A 1 512 ? -12.109 -0.659 13.175 1.00 90.69 512 VAL A C 1
ATOM 3940 O O . VAL A 1 512 ? -12.702 0.307 12.709 1.00 90.69 512 VAL A O 1
ATOM 3943 N N . ALA A 1 513 ? -10.781 -0.741 13.188 1.00 92.81 513 ALA A N 1
ATOM 3944 C CA . ALA A 1 513 ? -9.910 0.265 12.584 1.00 92.81 513 ALA A CA 1
ATOM 3945 C C . ALA A 1 513 ? -8.655 -0.395 12.013 1.00 92.81 513 ALA A C 1
ATOM 3947 O O . ALA A 1 513 ? -7.602 -0.461 12.650 1.00 92.81 513 ALA A O 1
ATOM 3948 N N . ASP A 1 514 ? -8.805 -0.902 10.798 1.00 86.88 514 ASP A N 1
ATOM 3949 C CA . ASP A 1 514 ? -7.742 -1.367 9.916 1.00 86.88 514 ASP A CA 1
ATOM 3950 C C . ASP A 1 514 ? -8.255 -1.329 8.464 1.00 86.88 514 ASP A C 1
ATOM 3952 O O . ASP A 1 514 ? -9.337 -0.810 8.188 1.00 86.88 514 ASP A O 1
ATOM 3956 N N . ALA A 1 515 ? -7.488 -1.891 7.535 1.00 77.69 515 ALA A N 1
ATOM 3957 C CA . ALA A 1 515 ? -7.810 -1.949 6.114 1.00 77.69 515 ALA A CA 1
ATOM 3958 C C . ALA A 1 515 ? -9.169 -2.609 5.760 1.00 77.69 515 ALA A C 1
ATOM 3960 O O . ALA A 1 515 ? -9.723 -2.352 4.692 1.00 77.69 515 ALA A O 1
ATOM 3961 N N . SER A 1 516 ? -9.762 -3.415 6.640 1.00 73.44 516 SER A N 1
ATOM 3962 C CA . SER A 1 516 ? -11.076 -4.033 6.420 1.00 73.44 516 SER A CA 1
ATOM 3963 C C . SER A 1 516 ? -12.230 -3.025 6.333 1.00 73.44 516 SER A C 1
ATOM 3965 O O . SER A 1 516 ? -13.235 -3.338 5.695 1.00 73.44 516 SER A O 1
ATOM 3967 N N . VAL A 1 517 ? -12.098 -1.821 6.912 1.00 82.06 517 VAL A N 1
ATOM 3968 C CA . VAL A 1 517 ? -13.198 -0.832 6.964 1.00 82.06 517 VAL A CA 1
ATOM 3969 C C . VAL A 1 517 ? -13.445 -0.110 5.647 1.00 82.06 517 VAL A C 1
ATOM 3971 O O . VAL A 1 517 ? -14.525 0.436 5.446 1.00 82.06 517 VAL A O 1
ATOM 3974 N N . PHE A 1 518 ? -12.470 -0.091 4.739 1.00 74.94 518 PHE A N 1
ATOM 3975 C CA . PHE A 1 518 ? -12.588 0.616 3.467 1.00 74.94 518 PHE A CA 1
ATOM 3976 C C . PHE A 1 518 ? -13.614 -0.064 2.548 1.00 74.94 518 PHE A C 1
ATOM 3978 O O . PHE A 1 518 ? -13.329 -1.166 2.089 1.00 74.94 518 PHE A O 1
ATOM 3985 N N . PRO A 1 519 ? -14.756 0.551 2.180 1.00 66.81 519 PRO A N 1
ATOM 3986 C CA . PRO A 1 519 ? -15.695 -0.075 1.242 1.00 66.81 519 PRO A CA 1
ATOM 3987 C C . PRO A 1 519 ? -15.149 -0.342 -0.183 1.00 66.81 519 PRO A C 1
ATOM 3989 O O . PRO A 1 519 ? -15.866 -0.957 -0.968 1.00 66.81 519 PRO A O 1
ATOM 3992 N N . ARG A 1 520 ? -13.915 0.097 -0.500 1.00 64.56 520 ARG A N 1
ATOM 3993 C CA . ARG A 1 520 ? -13.080 -0.105 -1.717 1.00 64.56 520 ARG A CA 1
ATOM 3994 C C . ARG A 1 520 ? -11.603 0.262 -1.349 1.00 64.56 520 ARG A C 1
ATOM 3996 O O . ARG A 1 520 ? -11.466 1.218 -0.595 1.00 64.56 520 ARG A O 1
ATOM 4003 N N . ALA A 1 521 ? -10.494 -0.383 -1.765 1.00 63.28 521 ALA A N 1
ATOM 4004 C CA . ALA A 1 521 ? -9.156 -0.102 -1.144 1.00 63.28 521 ALA A CA 1
ATOM 4005 C C . ALA A 1 521 ? -8.520 1.280 -1.468 1.00 63.28 521 ALA A C 1
ATOM 4007 O O . ALA A 1 521 ? -8.271 1.589 -2.606 1.00 63.28 521 ALA A O 1
ATOM 4008 N N . PRO A 1 522 ? -8.094 2.124 -0.530 1.00 62.28 522 PRO A N 1
ATOM 4009 C CA . PRO A 1 522 ? -7.874 3.579 -0.716 1.00 62.28 522 PRO A CA 1
ATOM 4010 C C . PRO A 1 522 ? -6.757 4.097 -1.665 1.00 62.28 522 PRO A C 1
ATOM 4012 O O . PRO A 1 522 ? -6.445 5.284 -1.610 1.00 62.28 522 PRO A O 1
ATOM 4015 N N . GLY A 1 523 ? -6.149 3.276 -2.520 1.00 63.34 523 GLY A N 1
ATOM 4016 C CA . GLY A 1 523 ? -5.161 3.676 -3.530 1.00 63.34 523 GLY A CA 1
ATOM 4017 C C . GLY A 1 523 ? -4.453 2.457 -4.127 1.00 63.34 523 GLY A C 1
ATOM 4018 O O . GLY A 1 523 ? -4.817 1.326 -3.807 1.00 63.34 523 GLY A O 1
ATOM 4019 N N . ALA A 1 524 ? -3.392 2.678 -4.912 1.00 60.28 524 ALA A N 1
ATOM 4020 C CA . ALA A 1 524 ? -2.459 1.607 -5.287 1.00 60.28 524 ALA A CA 1
ATOM 4021 C C . ALA A 1 524 ? -1.769 0.977 -4.055 1.00 60.28 524 ALA A C 1
ATOM 4023 O O . ALA A 1 524 ? -1.484 -0.214 -4.058 1.00 60.28 524 ALA A O 1
ATOM 4024 N N . TRP A 1 525 ? -1.569 1.748 -2.973 1.00 72.31 525 TRP A N 1
ATOM 4025 C CA . TRP A 1 525 ? -1.058 1.260 -1.684 1.00 72.31 525 TRP A CA 1
ATOM 4026 C C . TRP A 1 525 ? -1.947 1.725 -0.512 1.00 72.31 525 TRP A C 1
ATOM 4028 O O . TRP A 1 525 ? -2.046 2.927 -0.255 1.00 72.31 525 TRP A O 1
ATOM 4038 N N . PRO A 1 526 ? -2.535 0.818 0.292 1.00 71.50 526 PRO A N 1
ATOM 4039 C CA . PRO A 1 526 ? -3.429 1.171 1.394 1.00 71.50 526 PRO A CA 1
ATOM 4040 C C . PRO A 1 526 ? -2.693 1.564 2.685 1.00 71.50 526 PRO A C 1
ATOM 4042 O O . PRO A 1 526 ? -3.339 1.896 3.678 1.00 71.50 526 PRO A O 1
ATOM 4045 N N . THR A 1 527 ? -1.356 1.531 2.713 1.00 78.56 527 THR A N 1
ATOM 4046 C CA . THR A 1 527 ? -0.540 1.725 3.927 1.00 78.56 527 THR A CA 1
ATOM 4047 C C . THR A 1 527 ? -0.756 3.092 4.585 1.00 78.56 527 THR A C 1
ATOM 4049 O O . THR A 1 527 ? -1.167 3.149 5.745 1.00 78.56 527 THR A O 1
ATOM 4052 N N . MET A 1 528 ? -0.526 4.194 3.858 1.00 80.31 528 MET A N 1
ATOM 4053 C CA . MET A 1 528 ? -0.750 5.551 4.384 1.00 80.31 528 MET A CA 1
ATOM 4054 C C . MET A 1 528 ? -2.228 5.792 4.737 1.00 80.31 528 MET A C 1
ATOM 4056 O O . MET A 1 528 ? -2.502 6.205 5.866 1.00 80.31 528 MET A O 1
ATOM 4060 N N . PRO A 1 529 ? -3.197 5.435 3.873 1.00 79.56 529 PRO A N 1
ATOM 4061 C CA . PRO A 1 529 ? -4.608 5.453 4.237 1.00 79.56 529 PRO A CA 1
ATOM 4062 C C . PRO A 1 529 ? -4.987 4.679 5.505 1.00 79.56 529 PRO A C 1
ATOM 4064 O O . PRO A 1 529 ? -5.803 5.154 6.293 1.00 79.56 529 PRO A O 1
ATOM 4067 N N . THR A 1 530 ? -4.390 3.511 5.758 1.00 84.56 530 THR A N 1
ATOM 4068 C CA . THR A 1 530 ? -4.669 2.723 6.973 1.00 84.56 530 THR A CA 1
ATOM 4069 C C . THR A 1 530 ? -4.189 3.458 8.231 1.00 84.56 530 THR A C 1
ATOM 4071 O O . THR A 1 530 ? -4.854 3.412 9.267 1.00 84.56 530 THR A O 1
ATOM 4074 N N . TYR A 1 531 ? -3.092 4.220 8.145 1.00 86.81 531 TYR A N 1
ATOM 4075 C CA . TYR A 1 531 ? -2.690 5.132 9.221 1.00 86.81 531 TYR A CA 1
ATOM 4076 C C . TYR A 1 531 ? -3.667 6.308 9.385 1.00 86.81 531 TYR A C 1
ATOM 4078 O O . TYR A 1 531 ? -3.963 6.688 10.518 1.00 86.81 531 TYR A O 1
ATOM 4086 N N . MET A 1 532 ? -4.226 6.841 8.292 1.00 88.44 532 MET A N 1
ATOM 4087 C CA . MET A 1 532 ? -5.244 7.903 8.336 1.00 88.44 532 MET A CA 1
ATOM 4088 C C . MET A 1 532 ? -6.537 7.429 9.027 1.00 88.44 532 MET A C 1
ATOM 4090 O O . MET A 1 532 ? -7.090 8.167 9.840 1.00 88.44 532 MET A O 1
ATOM 4094 N N . ILE A 1 533 ? -6.970 6.182 8.790 1.00 90.50 533 ILE A N 1
ATOM 4095 C CA . ILE A 1 533 ? -8.065 5.528 9.537 1.00 90.50 533 ILE A CA 1
ATOM 4096 C C . ILE A 1 533 ? -7.756 5.463 11.037 1.00 90.50 533 ILE A C 1
ATOM 4098 O O . ILE A 1 533 ? -8.570 5.898 11.854 1.00 90.50 533 ILE A O 1
ATOM 4102 N N . GLY A 1 534 ? -6.570 4.967 11.407 1.00 91.44 534 GLY A N 1
ATOM 4103 C CA . GLY A 1 534 ? -6.158 4.858 12.810 1.00 91.44 534 GLY A CA 1
ATOM 4104 C C . GLY A 1 534 ? -6.108 6.211 13.528 1.00 91.44 534 GLY A C 1
ATOM 4105 O O . GLY A 1 534 ? -6.597 6.333 14.651 1.00 91.44 534 GLY A O 1
ATOM 4106 N N . LEU A 1 535 ? -5.579 7.245 12.865 1.00 92.31 535 LEU A N 1
ATOM 4107 C CA . LEU A 1 535 ? -5.555 8.613 13.389 1.00 92.31 535 LEU A CA 1
ATOM 4108 C C . LEU A 1 535 ? -6.957 9.217 13.525 1.00 92.31 535 LEU A C 1
ATOM 4110 O O . LEU A 1 535 ? -7.231 9.877 14.527 1.00 92.31 535 LEU A O 1
ATOM 4114 N N . LYS A 1 536 ? -7.854 8.977 12.561 1.00 94.38 536 LYS A N 1
ATOM 4115 C CA . LYS A 1 536 ? -9.229 9.481 12.625 1.00 94.38 536 LYS A CA 1
ATOM 4116 C C . LYS A 1 536 ? -10.023 8.836 13.760 1.00 94.38 536 LYS A C 1
ATOM 4118 O O . LYS A 1 536 ? -10.715 9.550 14.483 1.00 94.38 536 LYS A O 1
ATOM 4123 N N . LEU A 1 537 ? -9.882 7.525 13.989 1.00 95.38 537 LEU A N 1
ATOM 4124 C CA . LEU A 1 537 ? -10.481 6.900 15.174 1.00 95.38 537 LEU A CA 1
ATOM 4125 C C . LEU A 1 537 ? -9.867 7.452 16.474 1.00 95.38 537 LEU A C 1
ATOM 4127 O O . LEU A 1 537 ? -10.600 7.724 17.422 1.00 95.38 537 LEU A O 1
ATOM 4131 N N . ALA A 1 538 ? -8.547 7.656 16.534 1.00 93.25 538 ALA A N 1
ATOM 4132 C CA . ALA A 1 538 ? -7.895 8.216 17.720 1.00 93.25 538 ALA A CA 1
ATOM 4133 C C . ALA A 1 538 ? -8.391 9.637 18.058 1.00 93.25 538 ALA A C 1
ATOM 4135 O O . ALA A 1 538 ? -8.566 9.962 19.233 1.00 93.25 538 ALA A O 1
ATOM 4136 N N . ASP A 1 539 ? -8.662 10.461 17.045 1.00 94.19 539 ASP A N 1
ATOM 4137 C CA . ASP A 1 539 ? -9.254 11.794 17.194 1.00 94.19 539 ASP A CA 1
ATOM 4138 C C . ASP A 1 539 ? -10.732 11.738 17.635 1.00 94.19 539 ASP A C 1
ATOM 4140 O O . ASP A 1 539 ? -11.113 12.429 18.582 1.00 94.19 539 ASP A O 1
ATOM 4144 N N . ILE A 1 540 ? -11.548 10.852 17.047 1.00 94.38 540 ILE A N 1
ATOM 4145 C CA . ILE A 1 540 ? -12.935 10.602 17.493 1.00 94.38 540 ILE A CA 1
ATOM 4146 C C . ILE A 1 540 ? -12.960 10.191 18.974 1.00 94.38 540 ILE A C 1
ATOM 4148 O O . ILE A 1 540 ? -13.661 10.810 19.772 1.00 94.38 540 ILE A O 1
ATOM 4152 N N . LEU A 1 541 ? -12.140 9.213 19.372 1.00 92.94 541 LEU A N 1
ATOM 4153 C CA . LEU A 1 541 ? -12.055 8.744 20.761 1.00 92.94 541 LEU A CA 1
ATOM 4154 C C . LEU A 1 541 ? -11.511 9.815 21.717 1.00 92.94 541 LEU A C 1
ATOM 4156 O O . LEU A 1 541 ? -11.912 9.860 22.877 1.00 92.94 541 LEU A O 1
ATOM 4160 N N . SER A 1 542 ? -10.623 10.697 21.249 1.00 90.19 542 SER A N 1
ATOM 4161 C CA . SER A 1 542 ? -10.119 11.825 22.044 1.00 90.19 542 SER A CA 1
ATOM 4162 C C . SER A 1 542 ? -11.205 12.877 22.289 1.00 90.19 542 SER A C 1
ATOM 4164 O O . SER A 1 542 ? -11.284 13.430 23.387 1.00 90.19 542 SER A O 1
ATOM 4166 N N . ARG A 1 543 ? -12.078 13.118 21.301 1.00 91.00 543 ARG A N 1
ATOM 4167 C CA . ARG A 1 543 ? -13.257 13.984 21.442 1.00 91.00 543 ARG A CA 1
ATOM 4168 C C . ARG A 1 543 ? -14.301 13.357 22.375 1.00 91.00 543 ARG A C 1
ATOM 4170 O O . ARG A 1 543 ? -14.701 14.013 23.330 1.00 91.00 543 ARG A O 1
ATOM 4177 N N . GLU A 1 544 ? -14.644 12.081 22.184 1.00 90.69 544 GLU A N 1
ATOM 4178 C CA . GLU A 1 544 ? -15.559 11.320 23.063 1.00 90.69 544 GLU A CA 1
ATOM 4179 C C . GLU A 1 544 ? -15.055 11.188 24.516 1.00 90.69 544 GLU A C 1
ATOM 4181 O O . GLU A 1 544 ? -15.852 11.087 25.443 1.00 90.69 544 GLU A O 1
ATOM 4186 N N . ALA A 1 545 ? -13.737 11.189 24.745 1.00 84.31 545 ALA A N 1
ATOM 4187 C CA . ALA A 1 545 ? -13.147 11.158 26.088 1.00 84.31 545 ALA A CA 1
ATOM 4188 C C . ALA A 1 545 ? -13.045 12.544 26.759 1.00 84.31 545 ALA A C 1
ATOM 4190 O O . ALA A 1 545 ? -12.656 12.621 27.927 1.00 84.31 545 ALA A O 1
ATOM 4191 N N . SER A 1 546 ? -13.361 13.616 26.024 1.00 77.69 546 SER A N 1
ATOM 4192 C CA . SER A 1 546 ? -13.314 15.015 26.483 1.00 77.69 546 SER A CA 1
ATOM 4193 C C . SER A 1 546 ? -14.704 15.626 26.722 1.00 77.69 546 SER A C 1
ATOM 4195 O O . SER A 1 546 ? -14.788 16.770 27.172 1.00 77.69 546 SER A O 1
ATOM 4197 N N . SER A 1 547 ? -15.769 14.876 26.415 1.00 62.78 547 SER A N 1
ATOM 4198 C CA . SER A 1 547 ? -17.187 15.210 26.625 1.00 62.78 547 SER A CA 1
ATOM 4199 C C . SER A 1 547 ? -17.781 14.486 27.831 1.00 62.78 547 SER A C 1
ATOM 4201 O O . SER A 1 547 ? -18.429 15.168 28.651 1.00 62.78 547 SER A O 1
#

Nearest PDB structures (foldseek):
  3fim-assembly1_B  TM=7.121E-01  e=3.554E-22  Pleurotus eryngii
  5oc1-assembly1_A  TM=6.964E-01  e=2.106E-22  Pleurotus eryngii
  8bxl-assembly3_E  TM=7.088E-01  e=1.851E-20  Penicillium expansum
  2jbv-assembly2_B  TM=7.014E-01  e=8.388E-20  Arthrobacter globiformis
  3ljp-assembly2_B  TM=7.025E-01  e=1.685E-19  Arthrobacter globiformis

Mean predicted aligned error: 12.75 Å

Secondary structure (DSSP, 8-state):
--THHHHHHHHHHHHHHHS-S-------TTGGGS--S-TTT-----SHHHHHT-TTT-----B-S-SSTTSSGGG-TT-EEE-TTS-EEESSSPPTT-EEEEB----B--HHHHHHHHT-GGGSHHHHHHHHHHHEEESSS-TT-TT--BSSSEEEEEPPTHHHHT-HHHHHHHHHHHHHHH-----SHHHHHHHHTS-SS-SS----EEEE-EESB-TTSPBPSHHHHHHHHHH-B-TTSSBSS------S-----EEEE-SSSS-EEEEETT--SPPPS-EEE--HHHHHHHHHHHTTBS-HHHHHTTTPPPSB--------BEEEEEE-SSPPP-TTTT--S--STT-HHHHHHHHTS-SGGGS-SS-EEEEE--TT-SSSS--EEEEEEET-------TTTTS----TTEEEEEEEE---TT--TTTTHHHHHHHHHHHHHHHHHT--TTTPSPEEEES-TT--HHHHHHHT-B-S----TT-B--TT-TT-SB-TT-BBTT-BSEEE-SGGG-SSB-SS--HHHHHHHHHHHHHHHHHHT--

InterPro domains:
  IPR000172 Glucose-methanol-choline oxidoreductase, N-terminal [PF00732] (204-306)
  IPR000172 Glucose-methanol-choline oxidoreductase, N-terminal [PS00624] (288-302)
  IPR007867 Glucose-methanol-choline oxidoreductase, C-terminal [PF05199] (436-534)
  IPR012132 Glucose-methanol-choline oxidoreductase [PIRSF000137] (104-544)
  IPR012132 Glucose-methanol-choline oxidoreductase [PTHR11552] (104-388)
  IPR036188 FAD/NAD(P)-binding domain superfamily [G3DSA:3.50.50.60] (107-321)
  IPR036188 FAD/NAD(P)-binding domain superfamily [G3DSA:3.50.50.60] (481-541)
  IPR036188 FAD/NAD(P)-binding domain superfamily [SSF51905] (90-543)